Protein AF-0000000066429082 (afdb_homodimer)

Secondary structure (DSSP, 8-state):
------GGG-HHHHTS-HHHHHHHHHHHHSPPPHHHHHHTEEE-HHHHHHH-TT--S-EEEEEEEEEEE-SSSEEEEEEEEEESSS--EEEEEEEEEEGGG-S-HHHHHHHHHHHIIIIIGGG-TTEEEEEEEE-SSHHHHHHHHHHHHSTT-GGGTSEEEE-HHHHHHHTTT-HHHHHHHHHHHHS-EETTTHHHHHHHHHHHHHHHT-HHHHHHHHHHHHHHHHHHTT-SEE----TTHHHHHHHHHHHHHHHHT--S---HHHHHHHHHHHHHHH--/------GGG-HHHHTS-HHHHHHHHHHHHSPPPHHHHHHTEEE-HHHHHHH-TT--S-EEEEEEEEEEE-SSSEEEEEEEEEESSS--EEEEEEEEEEGGG-S-HHHHHHHHHHHIIIIIGGG-TTEEEEEEEE-SSHHHHHHHHHHHHSTT-GGGTSEEEE-HHHHHHHTTT-HHHHHHHHHHHHS-EETTTHHHHHHHHHHHHHHHT-HHHHHHHHHHHHHHHHHHTT-SEE----THHHHHHHHHHHHHHHHHT--S---HHHHHHHHHHHHHHH--

Solvent-accessible surface area (backbone atoms only — not comparable to full-atom values): 31026 Å² total; per-residue (Å²): 132,84,68,64,72,59,68,81,73,36,68,39,47,66,62,43,52,72,71,53,39,52,51,41,50,55,61,64,66,49,84,70,57,67,68,34,66,74,60,31,40,49,74,30,60,67,63,55,48,64,75,47,77,81,60,80,61,71,41,51,21,32,39,35,57,48,78,44,81,77,48,100,56,32,30,34,42,38,33,35,43,27,28,67,88,45,73,45,78,43,65,44,33,41,34,41,46,49,53,86,76,46,83,53,54,43,59,53,52,43,52,52,51,50,46,37,62,71,65,48,50,68,70,42,73,45,46,41,80,63,32,34,45,30,58,78,43,72,59,51,53,49,28,52,51,55,41,57,69,38,89,86,26,62,57,79,76,32,52,79,38,69,38,61,66,52,52,40,63,76,32,57,52,29,44,63,55,48,48,50,52,50,49,60,28,49,33,80,39,30,84,86,44,43,62,62,62,51,49,60,48,51,54,54,27,64,72,68,68,36,62,69,54,43,50,51,53,50,48,52,49,53,48,48,54,63,55,43,73,82,34,74,60,46,62,61,58,61,65,48,54,52,53,56,54,47,49,51,51,40,50,50,56,54,53,68,69,49,70,91,81,81,46,70,59,33,50,38,45,48,51,53,46,49,49,52,60,57,68,106,132,83,68,64,73,59,67,80,74,36,68,39,47,66,61,45,51,72,68,53,37,52,51,41,49,54,62,63,66,48,82,70,57,68,69,35,65,72,61,33,40,49,73,31,61,67,62,55,48,65,73,47,79,80,58,81,62,71,42,52,23,31,38,33,55,50,77,44,79,76,47,98,54,32,30,35,42,38,33,34,44,27,30,66,89,43,72,43,78,40,66,42,34,42,32,40,48,49,53,86,76,46,81,54,55,44,58,54,50,43,52,51,50,51,46,37,62,70,65,48,51,68,70,41,73,46,46,40,80,63,33,36,44,31,58,78,44,72,59,51,52,48,26,52,52,56,40,57,69,38,90,88,26,64,57,78,76,32,51,78,38,69,38,60,68,53,52,41,63,78,32,56,51,29,44,64,54,49,50,50,51,49,49,59,27,50,33,80,40,29,84,86,44,42,62,62,61,51,50,60,49,50,54,55,27,63,73,67,68,36,63,69,56,43,49,50,54,51,48,51,51,53,48,48,53,64,55,45,72,82,34,76,62,45,62,61,59,60,66,48,54,52,54,57,54,47,48,50,51,39,52,51,57,53,53,68,70,50,69,92,80,82,46,70,59,33,51,38,46,47,52,52,46,49,49,53,61,57,67,106

Organism: Drosophila melanogaster (NCBI:txid7227)

Nearest PDB structures (foldseek):
  4nsp-assembly1_A  TM=5.414E-01  e=3.018E-01  Homo sapiens
  2nrx-assembly2_B  TM=3.013E-01  e=8.114E-02  Thermotoga maritima
  3hd0-assembly1_A  TM=5.100E-01  e=1.410E+00  Thermotoga maritima
  5v4x-assembly1_A  TM=2.249E-01  e=6.340E-01  Homo sapiens
  4nsp-assembly1_A  TM=5.422E-01  e=2.650E-01  Homo sapiens

Structure (mmCIF, N/CA/C/O backbone):
data_AF-0000000066429082-model_v1
#
loop_
_entity.id
_entity.type
_entity.pdbx_description
1 polymer 'Uncharacterized protein'
#
loop_
_atom_site.group_PDB
_atom_site.id
_atom_site.type_symbol
_atom_site.label_atom_id
_atom_site.label_alt_id
_atom_site.label_comp_id
_atom_site.label_asym_id
_atom_site.label_entity_id
_atom_site.label_seq_id
_atom_site.pdbx_PDB_ins_code
_atom_site.Cartn_x
_atom_site.Cartn_y
_atom_site.Cartn_z
_atom_site.occupancy
_atom_site.B_iso_or_equiv
_atom_site.auth_seq_id
_atom_site.auth_comp_id
_atom_site.auth_asym_id
_atom_site.auth_atom_id
_atom_site.pdbx_PDB_model_num
ATOM 1 N N . MET A 1 1 ? -26.922 30.375 7.641 1 41.38 1 MET A N 1
ATOM 2 C CA . MET A 1 1 ? -26.391 29.125 7.129 1 41.38 1 MET A CA 1
ATOM 3 C C . MET A 1 1 ? -25.109 28.734 7.875 1 41.38 1 MET A C 1
ATOM 5 O O . MET A 1 1 ? -24.188 29.547 8 1 41.38 1 MET A O 1
ATOM 9 N N . LYS A 1 2 ? -25 27.781 8.875 1 57.09 2 LYS A N 1
ATOM 10 C CA . LYS A 1 2 ? -24.047 27.797 9.992 1 57.09 2 LYS A CA 1
ATOM 11 C C . LYS A 1 2 ? -22.656 27.359 9.539 1 57.09 2 LYS A C 1
ATOM 13 O O . LYS A 1 2 ? -22.5 26.297 8.938 1 57.09 2 LYS A O 1
ATOM 18 N N . ASP A 1 3 ? -21.688 28.219 9.273 1 73.25 3 ASP A N 1
ATOM 19 C CA . ASP A 1 3 ? -20.281 28.203 8.883 1 73.25 3 ASP A CA 1
ATOM 20 C C . ASP A 1 3 ? -19.422 27.516 9.945 1 73.25 3 ASP A C 1
ATOM 22 O O . ASP A 1 3 ? -18.188 27.562 9.875 1 73.25 3 ASP A O 1
ATOM 26 N N . THR A 1 4 ? -20.188 26.984 10.844 1 81.12 4 THR A N 1
ATOM 27 C CA . THR A 1 4 ? -19.422 26.422 11.953 1 81.12 4 THR A CA 1
ATOM 28 C C . THR A 1 4 ? -19.562 24.906 11.992 1 81.12 4 THR A C 1
ATOM 30 O O . THR A 1 4 ? -20.672 24.375 11.836 1 81.12 4 THR A O 1
ATOM 33 N N . LEU A 1 5 ? -18.5 24.266 12.164 1 90.81 5 LEU A N 1
ATOM 34 C CA . LEU A 1 5 ? -18.516 22.812 12.297 1 90.81 5 LEU A CA 1
ATOM 35 C C . LEU A 1 5 ? -18.656 22.406 13.766 1 90.81 5 LEU A C 1
ATOM 37 O O . LEU A 1 5 ? -17.969 22.938 14.633 1 90.81 5 LEU A O 1
ATOM 41 N N . PHE A 1 6 ? -19.656 21.562 13.969 1 91.06 6 PHE A N 1
ATOM 42 C CA . PHE A 1 6 ? -19.734 20.922 15.273 1 91.06 6 PHE A CA 1
ATOM 43 C C . PHE A 1 6 ? -19.078 19.547 15.25 1 91.06 6 PHE A C 1
ATOM 45 O O . PHE A 1 6 ? -19.562 18.641 14.586 1 91.06 6 PHE A O 1
ATOM 52 N N . ILE A 1 7 ? -17.984 19.406 16.016 1 95 7 ILE A N 1
ATOM 53 C CA . ILE A 1 7 ? -17.141 18.203 15.969 1 95 7 ILE A CA 1
ATOM 54 C C . ILE A 1 7 ? -17.969 16.984 16.359 1 95 7 ILE A C 1
ATOM 56 O O . ILE A 1 7 ? -17.688 15.867 15.906 1 95 7 ILE A O 1
ATOM 60 N N . GLU A 1 8 ? -19.109 17.188 17.109 1 94.75 8 GLU A N 1
ATOM 61 C CA . GLU A 1 8 ? -19.969 16.125 17.594 1 94.75 8 GLU A CA 1
ATOM 62 C C . GLU A 1 8 ? -20.781 15.508 16.453 1 94.75 8 GLU A C 1
ATOM 64 O O . GLU A 1 8 ? -21.344 14.422 16.594 1 94.75 8 GLU A O 1
ATOM 69 N N . THR A 1 9 ? -20.828 16.203 15.406 1 92.94 9 THR A N 1
ATOM 70 C CA . THR A 1 9 ? -21.609 15.711 14.281 1 92.94 9 THR A CA 1
ATOM 71 C C . THR A 1 9 ? -20.797 14.742 13.43 1 92.94 9 THR A C 1
ATOM 73 O O . THR A 1 9 ? -21.344 14.055 12.562 1 92.94 9 THR A O 1
ATOM 76 N N . LEU A 1 10 ? -19.516 14.711 13.625 1 95.19 10 LEU A N 1
ATOM 77 C CA . LEU A 1 10 ? -18.656 13.867 12.82 1 95.19 10 LEU A CA 1
ATOM 78 C C . LEU A 1 10 ? -18.75 12.406 13.266 1 95.19 10 LEU A C 1
ATOM 80 O O . LEU A 1 10 ? -18.656 12.109 14.453 1 95.19 10 LEU A O 1
ATOM 84 N N . LYS A 1 11 ? -18.875 11.586 12.281 1 93.81 11 LYS A N 1
ATOM 85 C CA . LYS A 1 11 ? -18.969 10.148 12.547 1 93.81 11 LYS A CA 1
ATOM 86 C C . LYS A 1 11 ? -17.766 9.648 13.32 1 93.81 11 LYS A C 1
ATOM 88 O O . LYS A 1 11 ? -17.906 8.898 14.289 1 93.81 11 LYS A O 1
ATOM 93 N N . SER A 1 12 ? -16.625 10.078 12.945 1 95.19 12 SER A N 1
ATOM 94 C CA . SER A 1 12 ? -15.375 9.625 13.562 1 95.19 12 SER A CA 1
ATOM 95 C C . SER A 1 12 ? -15.305 10.039 15.023 1 95.19 12 SER A C 1
ATOM 97 O O . SER A 1 12 ? -14.758 9.312 15.859 1 95.19 12 SER A O 1
ATOM 99 N N . PHE A 1 13 ? -15.844 11.188 15.312 1 95.62 13 PHE A N 1
ATOM 100 C CA . PHE A 1 13 ? -15.867 11.664 16.688 1 95.62 13 PHE A CA 1
ATOM 101 C C . PHE A 1 13 ? -16.719 10.758 17.562 1 95.62 13 PHE A C 1
ATOM 103 O O . PHE A 1 13 ? -16.359 10.445 18.703 1 95.62 13 PHE A O 1
ATOM 110 N N . ASN A 1 14 ? -17.719 10.336 17.031 1 93.69 14 ASN A N 1
ATOM 111 C CA . ASN A 1 14 ? -18.688 9.531 17.781 1 93.69 14 ASN A CA 1
ATOM 112 C C . ASN A 1 14 ? -18.172 8.109 18 1 93.69 14 ASN A C 1
ATOM 114 O O . ASN A 1 14 ? -18.703 7.383 18.844 1 93.69 14 ASN A O 1
ATOM 118 N N . GLU A 1 15 ? -17.141 7.754 17.297 1 90.5 15 GLU A N 1
ATOM 119 C CA . GLU A 1 15 ? -16.516 6.445 17.484 1 90.5 15 GLU A CA 1
ATOM 120 C C . GLU A 1 15 ? -15.562 6.457 18.672 1 90.5 15 GLU A C 1
ATOM 122 O O . GLU A 1 15 ? -15.156 5.402 19.172 1 90.5 15 GLU A O 1
ATOM 127 N N . LEU A 1 16 ? -15.211 7.617 19.188 1 91.31 16 LEU A N 1
ATOM 128 C CA . LEU A 1 16 ? -14.227 7.754 20.25 1 91.31 16 LEU A CA 1
ATOM 129 C C . LEU A 1 16 ? -14.828 7.418 21.609 1 91.31 16 LEU A C 1
ATOM 131 O O . LEU A 1 16 ? -16.047 7.492 21.781 1 91.31 16 LEU A O 1
ATOM 135 N N . THR A 1 17 ? -14.023 7.027 22.5 1 88.31 17 THR A N 1
ATOM 136 C CA . THR A 1 17 ? -14.445 6.902 23.891 1 88.31 17 THR A CA 1
ATOM 137 C C . THR A 1 17 ? -14.82 8.266 24.469 1 88.31 17 THR A C 1
ATOM 139 O O . THR A 1 17 ? -14.445 9.305 23.922 1 88.31 17 THR A O 1
ATOM 142 N N . GLU A 1 18 ? -15.477 8.227 25.594 1 91 18 GLU A N 1
ATOM 143 C CA . GLU A 1 18 ? -15.898 9.469 26.219 1 91 18 GLU A CA 1
ATOM 144 C C . GLU A 1 18 ? -14.703 10.336 26.594 1 91 18 GLU A C 1
ATOM 146 O O . GLU A 1 18 ? -14.719 11.547 26.391 1 91 18 GLU A O 1
ATOM 151 N N . ASP A 1 19 ? -13.703 9.695 27.094 1 90.62 19 ASP A N 1
ATOM 152 C CA . ASP A 1 19 ? -12.5 10.43 27.5 1 90.62 19 ASP A CA 1
ATOM 153 C C . ASP A 1 19 ? -11.828 11.062 26.281 1 90.62 19 ASP A C 1
ATOM 155 O O . ASP A 1 19 ? -11.391 12.219 26.344 1 90.62 19 ASP A O 1
ATOM 159 N N . ASP A 1 20 ? -11.812 10.359 25.266 1 91.69 20 ASP A N 1
ATOM 160 C CA . ASP A 1 20 ? -11.172 10.875 24.062 1 91.69 20 ASP A CA 1
ATOM 161 C C . ASP A 1 20 ? -12.023 11.953 23.406 1 91.69 20 ASP A C 1
ATOM 163 O O . ASP A 1 20 ? -11.5 12.898 22.828 1 91.69 20 ASP A O 1
ATOM 167 N N . GLN A 1 21 ? -13.273 11.781 23.5 1 95.25 21 GLN A N 1
ATOM 168 C CA . GLN A 1 21 ? -14.164 12.836 23.031 1 95.25 21 GLN A CA 1
ATOM 169 C C . GLN A 1 21 ? -13.914 14.148 23.766 1 95.25 21 GLN A C 1
ATOM 171 O O . GLN A 1 21 ? -13.805 15.203 23.141 1 95.25 21 GLN A O 1
ATOM 176 N N . LYS A 1 22 ? -13.828 14 25 1 96.25 22 LYS A N 1
ATOM 177 C CA . LYS A 1 22 ? -13.602 15.188 25.828 1 96.25 22 LYS A CA 1
ATOM 178 C C . LYS A 1 22 ? -12.281 15.867 25.453 1 96.25 22 LYS A C 1
ATOM 180 O O . LYS A 1 22 ? -12.234 17.078 25.266 1 96.25 22 LYS A O 1
ATOM 185 N N . LYS A 1 23 ? -11.289 15.102 25.25 1 94.69 23 LYS A N 1
ATOM 186 C CA . LYS A 1 23 ? -9.984 15.633 24.906 1 94.69 23 LYS A CA 1
ATOM 187 C C . LYS A 1 23 ? -10.016 16.297 23.531 1 94.69 23 LYS A C 1
ATOM 189 O O . LYS A 1 23 ? -9.484 17.406 23.344 1 94.69 23 LYS A O 1
ATOM 194 N N . CYS A 1 24 ? -10.586 15.641 22.609 1 96.19 24 CYS A N 1
ATOM 195 C CA . CYS A 1 24 ? -10.664 16.172 21.25 1 96.19 24 CYS A CA 1
ATOM 196 C C . CYS A 1 24 ? -11.477 17.453 21.219 1 96.19 24 CYS A C 1
ATOM 198 O O . CYS A 1 24 ? -11.102 18.422 20.531 1 96.19 24 CYS A O 1
ATOM 200 N N . LYS A 1 25 ? -12.531 17.422 21.953 1 96.44 25 LYS A N 1
ATOM 201 C CA . LYS A 1 25 ? -13.383 18.609 22.016 1 96.44 25 LYS A CA 1
ATOM 202 C C . LYS A 1 25 ? -12.641 19.797 22.609 1 96.44 25 LYS A C 1
ATOM 204 O O . LYS A 1 25 ? -12.719 20.906 22.094 1 96.44 25 LYS A O 1
ATOM 209 N N . GLU A 1 26 ? -11.891 19.547 23.625 1 95.56 26 GLU A N 1
ATOM 210 C CA . GLU A 1 26 ? -11.109 20.594 24.281 1 95.56 26 GLU A CA 1
ATOM 211 C C . GLU A 1 26 ? -10.078 21.188 23.328 1 95.56 26 GLU A C 1
ATOM 213 O O . GLU A 1 26 ? -9.922 22.406 23.25 1 95.56 26 GLU A O 1
ATOM 218 N N . LEU A 1 27 ? -9.438 20.359 22.641 1 93.75 27 LEU A N 1
ATOM 219 C CA . LEU A 1 27 ? -8.422 20.812 21.688 1 93.75 27 LEU A CA 1
ATOM 220 C C . LEU A 1 27 ? -9.062 21.578 20.531 1 93.75 27 LEU A C 1
ATOM 222 O O . LEU A 1 27 ? -8.531 22.609 20.094 1 93.75 27 LEU A O 1
ATOM 226 N N . PHE A 1 28 ? -10.164 21.125 20.109 1 95.31 28 PHE A N 1
ATOM 227 C CA . PHE A 1 28 ? -10.836 21.719 18.953 1 95.31 28 PHE A CA 1
ATOM 228 C C . PHE A 1 28 ? -11.398 23.094 19.281 1 95.31 28 PHE A C 1
ATOM 230 O O . PHE A 1 28 ? -11.438 23.984 18.438 1 95.31 28 PHE A O 1
ATOM 237 N N . GLU A 1 29 ? -11.805 23.219 20.5 1 94.19 29 GLU A N 1
ATOM 238 C CA . GLU A 1 29 ? -12.461 24.453 20.906 1 94.19 29 GLU A CA 1
ATOM 239 C C . GLU A 1 29 ? -11.445 25.5 21.344 1 94.19 29 GLU A C 1
ATOM 241 O O . GLU A 1 29 ? -11.805 26.656 21.578 1 94.19 29 GLU A O 1
ATOM 246 N N . ARG A 1 30 ? -10.211 25.109 21.328 1 91.62 30 ARG A N 1
ATOM 247 C CA . ARG A 1 30 ? -9.188 26.109 21.609 1 91.62 30 ARG A CA 1
ATOM 248 C C . ARG A 1 30 ? -9.227 27.234 20.578 1 91.62 30 ARG A C 1
ATOM 250 O O . ARG A 1 30 ? -9.336 26.984 19.375 1 91.62 30 ARG A O 1
ATOM 257 N N . PRO A 1 31 ? -9.078 28.406 21.078 1 90.25 31 PRO A N 1
ATOM 258 C CA . PRO A 1 31 ? -9.117 29.531 20.141 1 90.25 31 PRO A CA 1
ATOM 259 C C . PRO A 1 31 ? -7.918 29.547 19.203 1 90.25 31 PRO A C 1
ATOM 261 O O . PRO A 1 31 ? -6.793 29.25 19.625 1 90.25 31 PRO A O 1
ATOM 264 N N . LEU A 1 32 ? -8.203 29.859 18.016 1 90.69 32 LEU A N 1
ATOM 265 C CA . LEU A 1 32 ? -7.152 29.984 17.016 1 90.69 32 LEU A CA 1
ATOM 266 C C . LEU A 1 32 ? -6.688 31.422 16.875 1 90.69 32 LEU A C 1
ATOM 268 O O . LEU A 1 32 ? -7.477 32.344 17.047 1 90.69 32 LEU A O 1
ATOM 272 N N . HIS A 1 33 ? -5.457 31.562 16.547 1 89.94 33 HIS A N 1
ATOM 273 C CA . HIS A 1 33 ? -4.965 32.906 16.234 1 89.94 33 HIS A CA 1
ATOM 274 C C . HIS A 1 33 ? -5.727 33.5 15.047 1 89.94 33 HIS A C 1
ATOM 276 O O . HIS A 1 33 ? -6.078 32.781 14.109 1 89.94 33 HIS A O 1
ATOM 282 N N . ARG A 1 34 ? -5.891 34.781 15.07 1 88.81 34 ARG A N 1
ATOM 283 C CA . ARG A 1 34 ? -6.688 35.5 14.078 1 88.81 34 ARG A CA 1
ATOM 284 C C . ARG A 1 34 ? -6.164 35.25 12.672 1 88.81 34 ARG A C 1
ATOM 286 O O . ARG A 1 34 ? -6.945 35.062 11.734 1 88.81 34 ARG A O 1
ATOM 293 N N . LYS A 1 35 ? -4.863 35.25 12.578 1 88.12 35 LYS A N 1
ATOM 294 C CA . LYS A 1 35 ? -4.246 35.062 11.266 1 88.12 35 LYS A CA 1
ATOM 295 C C . LYS A 1 35 ? -4.586 33.688 10.695 1 88.12 35 LYS A C 1
ATOM 297 O O . LYS A 1 35 ? -4.836 33.531 9.5 1 88.12 35 LYS A O 1
ATOM 302 N N . ILE A 1 36 ? -4.629 32.719 11.523 1 88.56 36 ILE A N 1
ATOM 303 C CA . ILE A 1 36 ? -4.949 31.359 11.125 1 88.56 36 ILE A CA 1
ATOM 304 C C . ILE A 1 36 ? -6.402 31.297 10.656 1 88.56 36 ILE A C 1
ATOM 306 O O . ILE A 1 36 ? -6.691 30.703 9.609 1 88.56 36 ILE A O 1
ATOM 310 N N . LYS A 1 37 ? -7.242 31.906 11.352 1 88.5 37 LYS A N 1
ATOM 311 C CA . LYS A 1 37 ? -8.664 31.906 11.023 1 88.5 37 LYS A CA 1
ATOM 312 C C . LYS A 1 37 ? -8.93 32.625 9.711 1 88.5 37 LYS A C 1
ATOM 314 O O . LYS A 1 37 ? -9.734 32.156 8.898 1 88.5 37 LYS A O 1
ATOM 319 N N . LYS A 1 38 ? -8.273 33.688 9.57 1 89.31 38 LYS A N 1
ATOM 320 C CA . LYS A 1 38 ? -8.484 34.531 8.391 1 89.31 38 LYS A CA 1
ATOM 321 C C . LYS A 1 38 ? -7.965 33.844 7.133 1 89.31 38 LYS A C 1
ATOM 323 O O . LYS A 1 38 ? -8.641 33.812 6.102 1 89.31 38 LYS A O 1
ATOM 328 N N . ASN A 1 39 ? -6.824 33.25 7.266 1 91.44 39 ASN A N 1
ATOM 329 C CA . ASN A 1 39 ? -6.16 32.719 6.082 1 91.44 39 ASN A CA 1
ATOM 330 C C . ASN A 1 39 ? -6.422 31.234 5.918 1 91.44 39 ASN A C 1
ATOM 332 O O . ASN A 1 39 ? -6.066 30.641 4.895 1 91.44 39 ASN A O 1
ATOM 336 N N . LYS A 1 40 ? -7.016 30.609 6.871 1 94.31 40 LYS A N 1
ATOM 337 C CA . LYS A 1 40 ? -7.461 29.219 6.859 1 94.31 40 LYS A CA 1
ATOM 338 C C . LYS A 1 40 ? -6.289 28.266 6.629 1 94.31 40 LYS A C 1
ATOM 340 O O . LYS A 1 40 ? -6.344 27.422 5.742 1 94.31 40 LYS A O 1
ATOM 345 N N . TYR A 1 41 ? -5.25 28.438 7.375 1 95.62 41 TYR A N 1
ATOM 346 C CA . TYR A 1 41 ? -4.141 27.5 7.395 1 95.62 41 TYR A CA 1
ATOM 347 C C . TYR A 1 41 ? -3.604 27.328 8.812 1 95.62 41 TYR A C 1
ATOM 349 O O . TYR A 1 41 ? -3.861 28.141 9.688 1 95.62 41 TYR A O 1
ATOM 357 N N . MET A 1 42 ? -2.949 26.234 9.055 1 94.81 42 MET A N 1
ATOM 358 C CA . MET A 1 42 ? -2.348 25.953 10.352 1 94.81 42 MET A CA 1
ATOM 359 C C . MET A 1 42 ? -1.023 25.219 10.188 1 94.81 42 MET A C 1
ATOM 361 O O . MET A 1 42 ? -0.882 24.375 9.289 1 94.81 42 MET A O 1
ATOM 365 N N . LYS A 1 43 ? -0.126 25.625 11 1 94.25 43 LYS A N 1
ATOM 366 C CA . LYS A 1 43 ? 1.131 24.906 11.195 1 94.25 43 LYS A CA 1
ATOM 367 C C . LYS A 1 43 ? 1.13 24.141 12.508 1 94.25 43 LYS A C 1
ATOM 369 O O . LYS A 1 43 ? 0.648 24.641 13.531 1 94.25 43 LYS A O 1
ATOM 374 N N . LEU A 1 44 ? 1.67 22.984 12.477 1 94.38 44 LEU A N 1
ATOM 375 C CA . LEU A 1 44 ? 1.5 22.109 13.633 1 94.38 44 LEU A CA 1
ATOM 376 C C . LEU A 1 44 ? 2.85 21.75 14.242 1 94.38 44 LEU A C 1
ATOM 378 O O . LEU A 1 44 ? 2.996 20.688 14.852 1 94.38 44 LEU A O 1
ATOM 382 N N . THR A 1 45 ? 3.811 22.594 14.117 1 94 45 THR A N 1
ATOM 383 C CA . THR A 1 45 ? 5.156 22.375 14.625 1 94 45 THR A CA 1
ATOM 384 C C . THR A 1 45 ? 5.137 22.172 16.141 1 94 45 THR A C 1
ATOM 386 O O . THR A 1 45 ? 5.734 21.219 16.656 1 94 45 THR A O 1
ATOM 389 N N . GLN A 1 46 ? 4.402 23.031 16.781 1 89.94 46 GLN A N 1
ATOM 390 C CA . GLN A 1 46 ? 4.355 22.984 18.234 1 89.94 46 GLN A CA 1
ATOM 391 C C . GLN A 1 46 ? 3.654 21.703 18.719 1 89.94 46 GLN A C 1
ATOM 393 O O . GLN A 1 46 ? 4.082 21.078 19.688 1 89.94 46 GLN A O 1
ATOM 398 N N . GLU A 1 47 ? 2.621 21.375 18.062 1 89 47 GLU A N 1
ATOM 399 C CA . GLU A 1 47 ? 1.896 20.156 18.406 1 89 47 GLU A CA 1
ATOM 400 C C . GLU A 1 47 ? 2.783 18.922 18.266 1 89 47 GLU A C 1
ATOM 402 O O . GLU A 1 47 ? 2.719 18 19.078 1 89 47 GLU A O 1
ATOM 407 N N . ILE A 1 48 ? 3.572 18.844 17.234 1 92.19 48 ILE A N 1
ATOM 408 C CA . ILE A 1 48 ? 4.473 17.719 17 1 92.19 48 ILE A CA 1
ATOM 409 C C . ILE A 1 48 ? 5.543 17.672 18.078 1 92.19 48 ILE A C 1
ATOM 411 O O . ILE A 1 48 ? 5.832 16.594 18.625 1 92.19 48 ILE A O 1
ATOM 415 N N . LEU A 1 49 ? 6.055 18.812 18.438 1 90 49 LEU A N 1
ATOM 416 C CA . LEU A 1 49 ? 7.09 18.891 19.469 1 90 49 LEU A CA 1
ATOM 417 C C . LEU A 1 49 ? 6.562 18.391 20.797 1 90 49 LEU A C 1
ATOM 419 O O . LEU A 1 49 ? 7.281 17.719 21.547 1 90 49 LEU A O 1
ATOM 423 N N . GLN A 1 50 ? 5.359 18.688 21.031 1 87.38 50 GLN A N 1
ATOM 424 C CA . GLN A 1 50 ? 4.746 18.312 22.297 1 87.38 50 GLN A CA 1
ATOM 425 C C . GLN A 1 50 ? 4.555 16.797 22.391 1 87.38 50 GLN A C 1
ATOM 427 O O . GLN A 1 50 ? 4.48 16.25 23.484 1 87.38 50 GLN A O 1
ATOM 432 N N . LYS A 1 51 ? 4.48 16.141 21.328 1 85.12 51 LYS A N 1
ATOM 433 C CA . LYS A 1 51 ? 4.301 14.695 21.312 1 85.12 51 LYS A CA 1
ATOM 434 C C . LYS A 1 51 ? 5.602 13.977 21.656 1 85.12 51 LYS A C 1
ATOM 436 O O . LYS A 1 51 ? 5.586 12.797 22.031 1 85.12 51 LYS A O 1
ATOM 441 N N . PHE A 1 52 ? 6.668 14.664 21.484 1 83.06 52 PHE A N 1
ATOM 442 C CA . PHE A 1 52 ? 7.961 14.031 21.703 1 83.06 52 PHE A CA 1
ATOM 443 C C . PHE A 1 52 ? 8.828 14.875 22.641 1 83.06 52 PHE A C 1
ATOM 445 O O . PHE A 1 52 ? 9.938 15.258 22.266 1 83.06 52 PHE A O 1
ATOM 452 N N . PRO A 1 53 ? 8.477 15.047 23.828 1 76.25 53 PRO A N 1
ATOM 453 C CA . PRO A 1 53 ? 9.203 15.969 24.703 1 76.25 53 PRO A CA 1
ATOM 454 C C . PRO A 1 53 ? 10.586 15.461 25.078 1 76.25 53 PRO A C 1
ATOM 456 O O . PRO A 1 53 ? 11.508 16.25 25.266 1 76.25 53 PRO A O 1
ATOM 459 N N . ASN A 1 54 ? 10.75 14.141 25.109 1 75.75 54 ASN A N 1
ATOM 460 C CA . ASN A 1 54 ? 12.016 13.609 25.609 1 75.75 54 ASN A CA 1
ATOM 461 C C . ASN A 1 54 ? 12.742 12.805 24.531 1 75.75 54 ASN A C 1
ATOM 463 O O . ASN A 1 54 ? 13.523 11.906 24.859 1 75.75 54 ASN A O 1
ATOM 467 N N . GLU A 1 55 ? 12.477 13.203 23.453 1 74.81 55 GLU A N 1
ATOM 468 C CA . GLU A 1 55 ? 13.102 12.422 22.391 1 74.81 55 GLU A CA 1
ATOM 469 C C . GLU A 1 55 ? 14.547 12.852 22.172 1 74.81 55 GLU A C 1
ATOM 471 O O . GLU A 1 55 ? 14.828 14.047 22 1 74.81 55 GLU A O 1
ATOM 476 N N . SER A 1 56 ? 15.414 11.945 22.297 1 75.5 56 SER A N 1
ATOM 477 C CA . SER A 1 56 ? 16.828 12.258 22.141 1 75.5 56 SER A CA 1
ATOM 478 C C . SER A 1 56 ? 17.359 11.742 20.812 1 75.5 56 SER A C 1
ATOM 480 O O . SER A 1 56 ? 18.391 12.211 20.328 1 75.5 56 SER A O 1
ATOM 482 N N . GLN A 1 57 ? 16.719 10.867 20.25 1 81.94 57 GLN A N 1
ATOM 483 C CA . GLN A 1 57 ? 17.219 10.273 19.016 1 81.94 57 GLN A CA 1
ATOM 484 C C . GLN A 1 57 ? 16.625 10.953 17.797 1 81.94 57 GLN A C 1
ATOM 486 O O . GLN A 1 57 ? 15.43 11.273 17.781 1 81.94 57 GLN A O 1
ATOM 491 N N . LYS A 1 58 ? 17.453 11.18 16.875 1 87.38 58 LYS A N 1
ATOM 492 C CA . LYS A 1 58 ? 16.984 11.789 15.641 1 87.38 58 LYS A CA 1
ATOM 493 C C . LYS A 1 58 ? 16.125 10.82 14.836 1 87.38 58 LYS A C 1
ATOM 495 O O . LYS A 1 58 ? 16.469 9.641 14.703 1 87.38 58 LYS A O 1
ATOM 500 N N . LYS A 1 59 ? 15.055 11.328 14.336 1 89.94 59 LYS A N 1
ATOM 501 C CA . LYS A 1 59 ? 14.102 10.523 13.57 1 89.94 59 LYS A CA 1
ATOM 502 C C . LYS A 1 59 ? 14.086 10.938 12.102 1 89.94 59 LYS A C 1
ATOM 504 O O . LYS A 1 59 ? 13.539 11.984 11.75 1 89.94 59 LYS A O 1
ATOM 509 N N . PRO A 1 60 ? 14.719 10.102 11.328 1 92.75 60 PRO A N 1
ATOM 510 C CA . PRO A 1 60 ? 14.703 10.438 9.906 1 92.75 60 PRO A CA 1
ATOM 511 C C . PRO A 1 60 ? 13.297 10.391 9.305 1 92.75 60 PRO A C 1
ATOM 513 O O . PRO A 1 60 ? 12.508 9.5 9.641 1 92.75 60 PRO A O 1
ATOM 516 N N . TYR A 1 61 ? 13.039 11.359 8.461 1 94.12 61 TYR A N 1
ATOM 517 C CA . TYR A 1 61 ? 11.719 11.406 7.832 1 94.12 61 TYR A CA 1
ATOM 518 C C . TYR A 1 61 ? 11.812 11.938 6.406 1 94.12 61 TYR A C 1
ATOM 520 O O . TYR A 1 61 ? 12.852 12.453 5.996 1 94.12 61 TYR A O 1
ATOM 528 N N . PHE A 1 62 ? 10.789 11.68 5.676 1 95.19 62 PHE A N 1
ATOM 529 C CA . PHE A 1 62 ? 10.617 12.383 4.41 1 95.19 62 PHE A CA 1
ATOM 530 C C . PHE A 1 62 ? 9.406 13.312 4.473 1 95.19 62 PHE A C 1
ATOM 532 O O . PHE A 1 62 ? 8.469 13.07 5.23 1 95.19 62 PHE A O 1
ATOM 539 N N . LEU A 1 63 ? 9.531 14.391 3.711 1 96.25 63 LEU A N 1
ATOM 540 C CA . LEU A 1 63 ? 8.438 15.344 3.557 1 96.25 63 LEU A CA 1
ATOM 541 C C . LEU A 1 63 ? 7.609 15.031 2.316 1 96.25 63 LEU A C 1
ATOM 543 O O . LEU A 1 63 ? 8.156 14.648 1.279 1 96.25 63 LEU A O 1
ATOM 547 N N . THR A 1 64 ? 6.32 15.133 2.447 1 95.06 64 THR A N 1
ATOM 548 C CA . THR A 1 64 ? 5.438 15 1.294 1 95.06 64 THR A CA 1
ATOM 549 C C . THR A 1 64 ? 4.281 15.992 1.381 1 95.06 64 THR A C 1
ATOM 551 O O . THR A 1 64 ? 4.047 16.578 2.436 1 95.06 64 THR A O 1
ATOM 554 N N . PHE A 1 65 ? 3.715 16.266 0.258 1 94.44 65 PHE A N 1
ATOM 555 C CA . PHE A 1 65 ? 2.564 17.156 0.268 1 94.44 65 PHE A CA 1
ATOM 556 C C . PHE A 1 65 ? 1.581 16.781 -0.836 1 94.44 65 PHE A C 1
ATOM 558 O O . PHE A 1 65 ? 1.956 16.141 -1.818 1 94.44 65 PHE A O 1
ATOM 565 N N . GLN A 1 66 ? 0.357 17.125 -0.581 1 92.5 66 GLN A N 1
ATOM 566 C CA . GLN A 1 66 ? -0.698 16.859 -1.554 1 92.5 66 GLN A CA 1
ATOM 567 C C . GLN A 1 66 ? -1.701 18.016 -1.6 1 92.5 66 GLN A C 1
ATOM 569 O O . GLN A 1 66 ? -1.976 18.641 -0.577 1 92.5 66 GLN A O 1
ATOM 574 N N . THR A 1 67 ? -2.113 18.25 -2.795 1 94.06 67 THR A N 1
ATOM 575 C CA . THR A 1 67 ? -3.281 19.094 -3.002 1 94.06 67 THR A CA 1
ATOM 576 C C . THR A 1 67 ? -4.523 18.25 -3.258 1 94.06 67 THR A C 1
ATOM 578 O O . THR A 1 67 ? -4.543 17.422 -4.172 1 94.06 67 THR A O 1
ATOM 581 N N . ILE A 1 68 ? -5.469 18.453 -2.43 1 94.56 68 ILE A N 1
ATOM 582 C CA . ILE A 1 68 ? -6.703 17.672 -2.537 1 94.56 68 ILE A CA 1
ATOM 583 C C . ILE A 1 68 ? -7.852 18.609 -2.93 1 94.56 68 ILE A C 1
ATOM 585 O O . ILE A 1 68 ? -8.172 19.547 -2.205 1 94.56 68 ILE A O 1
ATOM 589 N N . THR A 1 69 ? -8.469 18.297 -4.062 1 94.69 69 THR A N 1
ATOM 590 C CA . THR A 1 69 ? -9.672 19.031 -4.426 1 94.69 69 THR A CA 1
ATOM 591 C C . THR A 1 69 ? -10.875 18.547 -3.621 1 94.69 69 THR A C 1
ATOM 593 O O . THR A 1 69 ? -11.328 17.406 -3.799 1 94.69 69 THR A O 1
ATOM 596 N N . LEU A 1 70 ? -11.398 19.406 -2.783 1 95.5 70 LEU A N 1
ATOM 597 C CA . LEU A 1 70 ? -12.438 18.984 -1.853 1 95.5 70 LEU A CA 1
ATOM 598 C C . LEU A 1 70 ? -13.797 19.547 -2.256 1 95.5 70 LEU A C 1
ATOM 600 O O . LEU A 1 70 ? -14.836 19.078 -1.788 1 95.5 70 LEU A O 1
ATOM 604 N N . HIS A 1 71 ? -13.789 20.516 -3.059 1 93.44 71 HIS A N 1
ATOM 605 C CA . HIS A 1 71 ? -14.969 21.219 -3.562 1 93.44 71 HIS A CA 1
ATOM 606 C C . HIS A 1 71 ? -14.68 21.875 -4.906 1 93.44 71 HIS A C 1
ATOM 608 O O . HIS A 1 71 ? -13.516 22 -5.305 1 93.44 71 HIS A O 1
ATOM 614 N N . VAL A 1 72 ? -15.703 22.266 -5.586 1 93.06 72 VAL A N 1
ATOM 615 C CA . VAL A 1 72 ? -15.547 22.891 -6.895 1 93.06 72 VAL A CA 1
ATOM 616 C C . VAL A 1 72 ? -14.734 24.188 -6.762 1 93.06 72 VAL A C 1
ATOM 618 O O . VAL A 1 72 ? -13.992 24.562 -7.676 1 93.06 72 VAL A O 1
ATOM 621 N N . LYS A 1 73 ? -14.82 24.719 -5.602 1 94.94 73 LYS A N 1
ATOM 622 C CA . LYS A 1 73 ? -14.203 26.031 -5.441 1 94.94 73 LYS A CA 1
ATOM 623 C C . LYS A 1 73 ? -12.953 25.953 -4.562 1 94.94 73 LYS A C 1
ATOM 625 O O . LYS A 1 73 ? -12.148 26.875 -4.523 1 94.94 73 LYS A O 1
ATOM 630 N N . TYR A 1 74 ? -12.859 24.859 -3.807 1 95.75 74 TYR A N 1
ATOM 631 C CA . TYR A 1 74 ? -11.859 24.875 -2.75 1 95.75 74 TYR A CA 1
ATOM 632 C C . TYR A 1 74 ? -10.984 23.641 -2.797 1 95.75 74 TYR A C 1
ATOM 634 O O . TYR A 1 74 ? -11.469 22.531 -3.059 1 95.75 74 TYR A O 1
ATOM 642 N N . SER A 1 75 ? -9.703 23.812 -2.473 1 96.62 75 SER A N 1
ATOM 643 C CA . SER A 1 75 ? -8.734 22.734 -2.326 1 96.62 75 SER A CA 1
ATOM 644 C C . SER A 1 75 ? -7.965 22.859 -1.014 1 96.62 75 SER A C 1
ATOM 646 O O . SER A 1 75 ? -7.906 23.938 -0.421 1 96.62 75 SER A O 1
ATOM 648 N N . ALA A 1 76 ? -7.551 21.766 -0.588 1 97.62 76 ALA A N 1
ATOM 649 C CA . ALA A 1 76 ? -6.691 21.719 0.593 1 97.62 76 ALA A CA 1
ATOM 650 C C . ALA A 1 76 ? -5.254 21.391 0.215 1 97.62 76 ALA A C 1
ATOM 652 O O . ALA A 1 76 ? -5.012 20.594 -0.695 1 97.62 76 ALA A O 1
ATOM 653 N N . LEU A 1 77 ? -4.348 22.047 0.849 1 97.19 77 LEU A N 1
ATOM 654 C CA . LEU A 1 77 ? -2.93 21.719 0.773 1 97.19 77 LEU A CA 1
ATOM 655 C C . LEU A 1 77 ? -2.428 21.172 2.104 1 97.19 77 LEU A C 1
ATOM 657 O O . LEU A 1 77 ? -2.588 21.797 3.146 1 97.19 77 LEU A O 1
ATOM 661 N N . ILE A 1 78 ? -1.844 19.969 2.055 1 97.12 78 ILE A N 1
ATOM 662 C CA . ILE A 1 78 ? -1.402 19.297 3.277 1 97.12 78 ILE A CA 1
ATOM 663 C C . ILE A 1 78 ? 0.053 18.859 3.131 1 97.12 78 ILE A C 1
ATOM 665 O O . ILE A 1 78 ? 0.412 18.203 2.154 1 97.12 78 ILE A O 1
ATOM 669 N N . PHE A 1 79 ? 0.887 19.312 4.051 1 97.31 79 PHE A N 1
ATOM 670 C CA . PHE A 1 79 ? 2.256 18.828 4.172 1 97.31 79 PHE A CA 1
ATOM 671 C C . PHE A 1 79 ? 2.385 17.859 5.344 1 97.31 79 PHE A C 1
ATOM 673 O O . PHE A 1 79 ? 1.873 18.125 6.434 1 97.31 79 PHE A O 1
ATOM 680 N N . SER A 1 80 ? 3.07 16.781 5.109 1 96.12 80 SER A N 1
ATOM 681 C CA . SER A 1 80 ? 3.197 15.75 6.133 1 96.12 80 SER A CA 1
ATOM 682 C C . SER A 1 80 ? 4.648 15.305 6.289 1 96.12 80 SER A C 1
ATOM 684 O O . SER A 1 80 ? 5.402 15.273 5.316 1 96.12 80 SER A O 1
ATOM 686 N N . LEU A 1 81 ? 5.02 15.023 7.531 1 95.5 81 LEU A N 1
ATOM 687 C CA . LEU A 1 81 ? 6.25 14.32 7.871 1 95.5 81 LEU A CA 1
ATOM 688 C C . LEU A 1 81 ? 5.988 12.828 8.055 1 95.5 81 LEU A C 1
ATOM 690 O O . LEU A 1 81 ? 5.18 12.438 8.898 1 95.5 81 LEU A O 1
ATOM 694 N N . CYS A 1 82 ? 6.688 12.047 7.281 1 93.56 82 CYS A N 1
ATOM 695 C CA . CYS A 1 82 ? 6.516 10.602 7.375 1 93.56 82 CYS A CA 1
ATOM 696 C C . CYS A 1 82 ? 7.82 9.93 7.777 1 93.56 82 CYS A C 1
ATOM 698 O O . CYS A 1 82 ? 8.875 10.219 7.211 1 93.56 82 CYS A O 1
ATOM 700 N N . GLY A 1 83 ? 7.688 9.078 8.695 1 90.75 83 GLY A N 1
ATOM 701 C CA . GLY A 1 83 ? 8.867 8.352 9.133 1 90.75 83 GLY A CA 1
ATOM 702 C C . GLY A 1 83 ? 9.391 7.383 8.094 1 90.75 83 GLY A C 1
ATOM 703 O O . GLY A 1 83 ? 8.609 6.754 7.371 1 90.75 83 GLY A O 1
ATOM 704 N N . ILE A 1 84 ? 10.695 7.258 8.109 1 88.44 84 ILE A N 1
ATOM 705 C CA . ILE A 1 84 ? 11.32 6.348 7.156 1 88.44 84 ILE A CA 1
ATOM 706 C C . ILE A 1 84 ? 11.523 4.98 7.809 1 88.44 84 ILE A C 1
ATOM 708 O O . ILE A 1 84 ? 11.18 3.953 7.219 1 88.44 84 ILE A O 1
ATOM 712 N N . PHE A 1 85 ? 12.07 4.992 9.016 1 81.94 85 PHE A N 1
ATOM 713 C CA . PHE A 1 85 ? 12.375 3.742 9.703 1 81.94 85 PHE A CA 1
ATOM 714 C C . PHE A 1 85 ? 11.43 3.531 10.883 1 81.94 85 PHE A C 1
ATOM 716 O O . PHE A 1 85 ? 11.445 2.475 11.516 1 81.94 85 PHE A O 1
ATOM 723 N N . GLU A 1 86 ? 10.695 4.598 11.211 1 81.19 86 GLU A N 1
ATOM 724 C CA . GLU A 1 86 ? 9.648 4.551 12.227 1 81.19 86 GLU A CA 1
ATOM 725 C C . GLU A 1 86 ? 8.297 4.945 11.641 1 81.19 86 GLU A C 1
ATOM 727 O O . GLU A 1 86 ? 8.227 5.711 10.672 1 81.19 86 GLU A O 1
ATOM 732 N N . SER A 1 87 ? 7.41 4.367 12.32 1 79.75 87 SER A N 1
ATOM 733 C CA . SER A 1 87 ? 6.082 4.609 11.766 1 79.75 87 SER A CA 1
ATOM 734 C C . SER A 1 87 ? 5.445 5.848 12.383 1 79.75 87 SER A C 1
ATOM 736 O O . SER A 1 87 ? 4.922 5.793 13.492 1 79.75 87 SER A O 1
ATOM 738 N N . PHE A 1 88 ? 5.508 6.887 11.773 1 86.44 88 PHE A N 1
ATOM 739 C CA . PHE A 1 88 ? 4.738 8.062 12.18 1 86.44 88 PHE A CA 1
ATOM 740 C C . PHE A 1 88 ? 4.301 8.867 10.961 1 86.44 88 PHE A C 1
ATOM 742 O O . PHE A 1 88 ? 4.934 8.805 9.906 1 86.44 88 PHE A O 1
ATOM 749 N N . HIS A 1 89 ? 3.309 9.43 11.039 1 90.75 89 HIS A N 1
ATOM 750 C CA . HIS A 1 89 ? 2.717 10.359 10.078 1 90.75 89 HIS A CA 1
ATOM 751 C C . HIS A 1 89 ? 2.203 11.617 10.773 1 90.75 89 HIS A C 1
ATOM 753 O O . HIS A 1 89 ? 1.203 11.562 11.492 1 90.75 89 HIS A O 1
ATOM 759 N N . PHE A 1 90 ? 2.844 12.719 10.555 1 94 90 PHE A N 1
ATOM 760 C CA . PHE A 1 90 ? 2.455 13.977 11.188 1 94 90 PHE A CA 1
ATOM 761 C C . PHE A 1 90 ? 2.131 15.031 10.141 1 94 90 PHE A C 1
ATOM 763 O O . PHE A 1 90 ? 2.922 15.273 9.227 1 94 90 PHE A O 1
ATOM 770 N N . ILE A 1 91 ? 1.083 15.586 10.344 1 95.75 91 ILE A N 1
ATOM 771 C CA . ILE A 1 91 ? 0.756 16.734 9.516 1 95.75 91 ILE A CA 1
ATOM 772 C C . ILE A 1 91 ? 1.425 17.984 10.086 1 95.75 91 ILE A C 1
ATOM 774 O O . ILE A 1 91 ? 1.216 18.328 11.258 1 95.75 91 ILE A O 1
ATOM 778 N N . ILE A 1 92 ? 2.186 18.656 9.266 1 97.12 92 ILE A N 1
ATOM 779 C CA . ILE A 1 92 ? 2.914 19.828 9.758 1 97.12 92 ILE A CA 1
ATOM 780 C C . ILE A 1 92 ? 2.238 21.109 9.273 1 97.12 92 ILE A C 1
ATOM 782 O O . ILE A 1 92 ? 2.422 22.172 9.852 1 97.12 92 ILE A O 1
ATOM 786 N N . TYR A 1 93 ? 1.56 20.969 8.164 1 97.56 93 TYR A N 1
ATOM 787 C CA . TYR A 1 93 ? 0.869 22.109 7.586 1 97.56 93 TYR A CA 1
ATOM 788 C C . TYR A 1 93 ? -0.427 21.672 6.91 1 97.56 93 TYR A C 1
ATOM 790 O O . TYR A 1 93 ? -0.467 20.656 6.23 1 97.56 93 TYR A O 1
ATOM 798 N N . VAL A 1 94 ? -1.438 22.438 7.137 1 97.75 94 VAL A N 1
ATOM 799 C CA . VAL A 1 94 ? -2.693 22.25 6.418 1 97.75 94 VAL A CA 1
ATOM 800 C C . VAL A 1 94 ? -3.295 23.609 6.074 1 97.75 94 VAL A C 1
ATOM 802 O O . VAL A 1 94 ? -3.275 24.531 6.898 1 97.75 94 VAL A O 1
ATOM 805 N N . GLY A 1 95 ? -3.738 23.766 4.859 1 97.19 95 GLY A N 1
ATOM 806 C CA . GLY A 1 95 ? -4.395 24.984 4.414 1 97.19 95 GLY A CA 1
ATOM 807 C C . GLY A 1 95 ? -5.484 24.734 3.391 1 97.19 95 GLY A C 1
ATOM 808 O O . GLY A 1 95 ? -5.41 23.781 2.617 1 97.19 95 GLY A O 1
ATOM 809 N N . VAL A 1 96 ? -6.438 25.594 3.5 1 97.5 96 VAL A N 1
ATOM 810 C CA . VAL A 1 96 ? -7.523 25.547 2.525 1 97.5 96 VAL A CA 1
ATOM 811 C C . VAL A 1 96 ? -7.531 26.844 1.708 1 97.5 96 VAL A C 1
ATOM 813 O O . VAL A 1 96 ? -7.473 27.938 2.266 1 97.5 96 VAL A O 1
ATOM 816 N N . PHE A 1 97 ? -7.574 26.703 0.441 1 95.94 97 PHE A N 1
ATOM 817 C CA . PHE A 1 97 ? -7.57 27.906 -0.393 1 95.94 97 PHE A CA 1
ATOM 818 C C . PHE A 1 97 ? -8.664 27.828 -1.45 1 95.94 97 PHE A C 1
ATOM 820 O O . PHE A 1 97 ? -9.195 26.75 -1.728 1 95.94 97 PHE A O 1
ATOM 827 N N . GLU A 1 98 ? -9.023 28.969 -1.917 1 95.56 98 GLU A N 1
ATOM 828 C CA . GLU A 1 98 ? -9.945 29.094 -3.043 1 95.56 98 GLU A CA 1
ATOM 829 C C . GLU A 1 98 ? -9.203 29 -4.375 1 95.56 98 GLU A C 1
ATOM 831 O O . GLU A 1 98 ? -8.328 29.812 -4.66 1 95.56 98 GLU A O 1
ATOM 836 N N . ASP A 1 99 ? -9.594 28.156 -5.16 1 92.88 99 ASP A N 1
ATOM 837 C CA . ASP A 1 99 ? -8.844 27.812 -6.363 1 92.88 99 ASP A CA 1
ATOM 838 C C . ASP A 1 99 ? -8.711 29.016 -7.297 1 92.88 99 ASP A C 1
ATOM 840 O O . ASP A 1 99 ? -7.652 29.234 -7.879 1 92.88 99 ASP A O 1
ATOM 844 N N . LYS A 1 100 ? -9.781 29.766 -7.438 1 91 100 LYS A N 1
ATOM 845 C CA . LYS A 1 100 ? -9.789 30.891 -8.375 1 91 100 LYS A CA 1
ATOM 846 C C . LYS A 1 100 ? -8.906 32.031 -7.875 1 91 100 LYS A C 1
ATOM 848 O O . LYS A 1 100 ? -8.469 32.875 -8.664 1 91 100 LYS A O 1
ATOM 853 N N . LYS A 1 101 ? -8.68 32 -6.668 1 90.62 101 LYS A N 1
ATOM 854 C CA . LYS A 1 101 ? -7.926 33.125 -6.086 1 90.62 101 LYS A CA 1
ATOM 855 C C . LYS A 1 101 ? -6.426 32.844 -6.105 1 90.62 101 LYS A C 1
ATOM 857 O O . LYS A 1 101 ? -5.617 33.75 -5.91 1 90.62 101 LYS A O 1
ATOM 862 N N . VAL A 1 102 ? -6.102 31.609 -6.246 1 88.94 102 VAL A N 1
ATOM 863 C CA . VAL A 1 102 ? -4.695 31.234 -6.32 1 88.94 102 VAL A CA 1
ATOM 864 C C . VAL A 1 102 ? -4.285 31.031 -7.777 1 88.94 102 VAL A C 1
ATOM 866 O O . VAL A 1 102 ? -4.492 29.969 -8.352 1 88.94 102 VAL A O 1
ATOM 869 N N . ARG A 1 103 ? -3.928 31.984 -8.484 1 76.81 103 ARG A N 1
ATOM 870 C CA . ARG A 1 103 ? -3.652 31.969 -9.922 1 76.81 103 ARG A CA 1
ATOM 871 C C . ARG A 1 103 ? -2.43 31.109 -10.227 1 76.81 103 ARG A C 1
ATOM 873 O O . ARG A 1 103 ? -2.428 30.344 -11.195 1 76.81 103 ARG A O 1
ATOM 880 N N . GLU A 1 104 ? -1.443 31.172 -9.469 1 89.5 104 GLU A N 1
ATOM 881 C CA . GLU A 1 104 ? -0.218 30.391 -9.633 1 89.5 104 GLU A CA 1
ATOM 882 C C . GLU A 1 104 ? -0.019 29.422 -8.477 1 89.5 104 GLU A C 1
ATOM 884 O O . GLU A 1 104 ? 0.802 29.656 -7.586 1 89.5 104 GLU A O 1
ATOM 889 N N . LYS A 1 105 ? -0.708 28.328 -8.617 1 90.44 105 LYS A N 1
ATOM 890 C CA . LYS A 1 105 ? -0.728 27.359 -7.531 1 90.44 105 LYS A CA 1
ATOM 891 C C . LYS A 1 105 ? 0.669 26.812 -7.262 1 90.44 105 LYS A C 1
ATOM 893 O O . LYS A 1 105 ? 1.045 26.594 -6.105 1 90.44 105 LYS A O 1
ATOM 898 N N . GLU A 1 106 ? 1.353 26.609 -8.312 1 92.44 106 GLU A N 1
ATOM 899 C CA . GLU A 1 106 ? 2.697 26.047 -8.188 1 92.44 106 GLU A CA 1
ATOM 900 C C . GLU A 1 106 ? 3.609 26.984 -7.398 1 92.44 106 GLU A C 1
ATOM 902 O O . GLU A 1 106 ? 4.375 26.531 -6.543 1 92.44 106 GLU A O 1
ATOM 907 N N . VAL A 1 107 ? 3.498 28.203 -7.738 1 92.88 107 VAL A N 1
ATOM 908 C CA . VAL A 1 107 ? 4.305 29.203 -7.035 1 92.88 107 VAL A CA 1
ATOM 909 C C . VAL A 1 107 ? 3.885 29.266 -5.57 1 92.88 107 VAL A C 1
ATOM 911 O O . VAL A 1 107 ? 4.734 29.344 -4.68 1 92.88 107 VAL A O 1
ATOM 914 N N . PHE A 1 108 ? 2.631 29.281 -5.363 1 94.06 108 PHE A N 1
ATOM 915 C CA . PHE A 1 108 ? 2.074 29.281 -4.016 1 94.06 108 PHE A CA 1
ATOM 916 C C . PHE A 1 108 ? 2.611 28.109 -3.203 1 94.06 108 PHE A C 1
ATOM 918 O O . PHE A 1 108 ? 3.062 28.297 -2.07 1 94.06 108 PHE A O 1
ATOM 925 N N . ILE A 1 109 ? 2.584 26.953 -3.719 1 94.69 109 ILE A N 1
ATOM 926 C CA . ILE A 1 109 ? 3.055 25.734 -3.055 1 94.69 109 ILE A CA 1
ATOM 927 C C . ILE A 1 109 ? 4.555 25.844 -2.799 1 94.69 109 ILE A C 1
ATOM 929 O O . ILE A 1 109 ? 5.035 25.484 -1.724 1 94.69 109 ILE A O 1
ATOM 933 N N . CYS A 1 110 ? 5.262 26.359 -3.756 1 93.19 110 CYS A N 1
ATOM 934 C CA . CYS A 1 110 ? 6.699 26.562 -3.609 1 93.19 110 CYS A CA 1
ATOM 935 C C . CYS A 1 110 ? 7.012 27.453 -2.424 1 93.19 110 CYS A C 1
ATOM 937 O O . CYS A 1 110 ? 7.898 27.156 -1.623 1 93.19 110 CYS A O 1
ATOM 939 N N . ASP A 1 111 ? 6.262 28.5 -2.352 1 93.81 111 ASP A N 1
ATOM 940 C CA . ASP A 1 111 ? 6.48 29.453 -1.268 1 93.81 111 ASP A CA 1
ATOM 941 C C . ASP A 1 111 ? 6.27 28.781 0.094 1 93.81 111 ASP A C 1
ATOM 943 O O . ASP A 1 111 ? 7.055 29 1.021 1 93.81 111 ASP A O 1
ATOM 947 N N . ILE A 1 112 ? 5.223 28.047 0.177 1 95.38 112 ILE A N 1
ATOM 948 C CA . ILE A 1 112 ? 4.93 27.375 1.438 1 95.38 112 ILE A CA 1
ATOM 949 C C . ILE A 1 112 ? 6.023 26.359 1.742 1 95.38 112 ILE A C 1
ATOM 951 O O . ILE A 1 112 ? 6.5 26.266 2.875 1 95.38 112 ILE A O 1
ATOM 955 N N . LEU A 1 113 ? 6.383 25.594 0.75 1 95.06 113 LEU A N 1
ATOM 956 C CA . LEU A 1 113 ? 7.414 24.562 0.914 1 95.06 113 LEU A CA 1
ATOM 957 C C . LEU A 1 113 ? 8.727 25.188 1.375 1 95.06 113 LEU A C 1
ATOM 959 O O . LEU A 1 113 ? 9.344 24.703 2.326 1 95.06 113 LEU A O 1
ATOM 963 N N . ILE A 1 114 ? 9.125 26.25 0.765 1 93.44 114 ILE A N 1
ATOM 964 C CA . ILE A 1 114 ? 10.367 26.938 1.11 1 93.44 114 ILE A CA 1
ATOM 965 C C . ILE A 1 114 ? 10.289 27.438 2.549 1 93.44 114 ILE A C 1
ATOM 967 O O . ILE A 1 114 ? 11.242 27.281 3.32 1 93.44 114 ILE A O 1
ATOM 971 N N . ASN A 1 115 ? 9.188 28.016 2.836 1 94.69 115 ASN A N 1
ATOM 972 C CA . ASN A 1 115 ? 9 28.516 4.191 1 94.69 115 ASN A CA 1
ATOM 973 C C . ASN A 1 115 ? 9.078 27.406 5.223 1 94.69 115 ASN A C 1
ATOM 975 O O . ASN A 1 115 ? 9.695 27.562 6.277 1 94.69 115 ASN A O 1
ATOM 979 N N . LEU A 1 116 ? 8.469 26.297 4.965 1 96 116 LEU A N 1
ATOM 980 C CA . LEU A 1 116 ? 8.5 25.172 5.879 1 96 116 LEU A CA 1
ATOM 981 C C . LEU A 1 116 ? 9.93 24.672 6.074 1 96 116 LEU A C 1
ATOM 983 O O . LEU A 1 116 ? 10.367 24.453 7.207 1 96 116 LEU A O 1
ATOM 987 N N . ILE A 1 117 ? 10.633 24.5 5.047 1 93.62 117 ILE A N 1
ATOM 988 C CA . ILE A 1 117 ? 11.984 23.938 5.086 1 93.62 117 ILE A CA 1
ATOM 989 C C . ILE A 1 117 ? 12.922 24.906 5.801 1 93.62 117 ILE A C 1
ATOM 991 O O . ILE A 1 117 ? 13.781 24.484 6.578 1 93.62 117 ILE A O 1
ATOM 995 N N . LYS A 1 118 ? 12.734 26.172 5.609 1 91.69 118 LYS A N 1
ATOM 996 C CA . LYS A 1 118 ? 13.688 27.156 6.121 1 91.69 118 LYS A CA 1
ATOM 997 C C . LYS A 1 118 ? 13.328 27.578 7.547 1 91.69 118 LYS A C 1
ATOM 999 O O . LYS A 1 118 ? 14.219 27.844 8.359 1 91.69 118 LYS A O 1
ATOM 1004 N N . ASN A 1 119 ? 12.016 27.578 7.816 1 93.38 119 ASN A N 1
ATOM 1005 C CA . ASN A 1 119 ? 11.625 28.25 9.047 1 93.38 119 ASN A CA 1
ATOM 1006 C C . ASN A 1 119 ? 10.93 27.297 10.016 1 93.38 119 ASN A C 1
ATOM 1008 O O . ASN A 1 119 ? 10.969 27.5 11.227 1 93.38 119 ASN A O 1
ATOM 1012 N N . GLU A 1 120 ? 10.25 26.328 9.602 1 95.31 120 GLU A N 1
ATOM 1013 C CA . GLU A 1 120 ? 9.453 25.469 10.477 1 95.31 120 GLU A CA 1
ATOM 1014 C C . GLU A 1 120 ? 10.211 24.188 10.836 1 95.31 120 GLU A C 1
ATOM 1016 O O . GLU A 1 120 ? 10.391 23.875 12.016 1 95.31 120 GLU A O 1
ATOM 1021 N N . LEU A 1 121 ? 10.719 23.516 9.891 1 94.69 121 LEU A N 1
ATOM 1022 C CA . LEU A 1 121 ? 11.281 22.188 10.055 1 94.69 121 LEU A CA 1
ATOM 1023 C C . LEU A 1 121 ? 12.539 22.234 10.914 1 94.69 121 LEU A C 1
ATOM 1025 O O . LEU A 1 121 ? 12.781 21.328 11.727 1 94.69 121 LEU A O 1
ATOM 1029 N N . PRO A 1 122 ? 13.375 23.312 10.82 1 92.81 122 PRO A N 1
ATOM 1030 C CA . PRO A 1 122 ? 14.562 23.391 11.672 1 92.81 122 PRO A CA 1
ATOM 1031 C C . PRO A 1 122 ? 14.227 23.438 13.156 1 92.81 122 PRO A C 1
ATOM 1033 O O . PRO A 1 122 ? 15.078 23.156 14 1 92.81 122 PRO A O 1
ATOM 1036 N N . ASN A 1 123 ? 13.008 23.828 13.453 1 93 123 ASN A N 1
ATOM 1037 C CA . ASN A 1 123 ? 12.586 23.875 14.852 1 93 123 ASN A CA 1
ATOM 1038 C C . ASN A 1 123 ? 12.367 22.469 15.414 1 93 123 ASN A C 1
ATOM 1040 O O . ASN A 1 123 ? 12.312 22.281 16.625 1 93 123 ASN A O 1
ATOM 1044 N N . LEU A 1 124 ? 12.125 21.531 14.547 1 93.5 124 LEU A N 1
ATOM 1045 C CA . LEU A 1 124 ? 11.977 20.141 14.969 1 93.5 124 LEU A CA 1
ATOM 1046 C C . LEU A 1 124 ? 13.344 19.469 15.133 1 93.5 124 LEU A C 1
ATOM 1048 O O . LEU A 1 124 ? 13.727 18.625 14.32 1 93.5 124 LEU A O 1
ATOM 1052 N N . LYS A 1 125 ? 13.945 19.672 16.141 1 89.62 125 LYS A N 1
ATOM 1053 C CA . LYS A 1 125 ? 15.352 19.344 16.344 1 89.62 125 LYS A CA 1
ATOM 1054 C C . LYS A 1 125 ? 15.57 17.844 16.375 1 89.62 125 LYS A C 1
ATOM 1056 O O . LYS A 1 125 ? 16.641 17.359 16 1 89.62 125 LYS A O 1
ATOM 1061 N N . ASN A 1 126 ? 14.602 17.156 16.766 1 90.88 126 ASN A N 1
ATOM 1062 C CA . ASN A 1 126 ? 14.75 15.711 16.891 1 90.88 126 ASN A CA 1
ATOM 1063 C C . ASN A 1 126 ? 14.383 15 15.586 1 90.88 126 ASN A C 1
ATOM 1065 O O . ASN A 1 126 ? 14.336 13.773 15.531 1 90.88 126 ASN A O 1
ATOM 1069 N N . PHE A 1 127 ? 14.18 15.719 14.562 1 92.88 127 PHE A N 1
ATOM 1070 C CA . PHE A 1 127 ? 13.805 15.164 13.266 1 92.88 127 PHE A CA 1
ATOM 1071 C C . PHE A 1 127 ? 14.781 15.602 12.18 1 92.88 127 PHE A C 1
ATOM 1073 O O . PHE A 1 127 ? 15.25 16.75 12.18 1 92.88 127 PHE A O 1
ATOM 1080 N N . THR A 1 128 ? 15.078 14.734 11.328 1 93.12 128 THR A N 1
ATOM 1081 C CA . THR A 1 128 ? 15.992 15.039 10.234 1 93.12 128 THR A CA 1
ATOM 1082 C C . THR A 1 128 ? 15.359 14.695 8.891 1 93.12 128 THR A C 1
ATOM 1084 O O . THR A 1 128 ? 15.07 13.523 8.617 1 93.12 128 THR A O 1
ATOM 1087 N N . MET A 1 129 ? 15.18 15.664 8.117 1 94.44 129 MET A N 1
ATOM 1088 C CA . MET A 1 129 ? 14.602 15.445 6.789 1 94.44 129 MET A CA 1
ATOM 1089 C C . MET A 1 129 ? 15.625 14.805 5.855 1 94.44 129 MET A C 1
ATOM 1091 O O . MET A 1 129 ? 16.75 15.273 5.746 1 94.44 129 MET A O 1
ATOM 1095 N N . LYS A 1 130 ? 15.188 13.805 5.137 1 93.88 130 LYS A N 1
ATOM 1096 C CA . LYS A 1 130 ? 16.109 13.109 4.246 1 93.88 130 LYS A CA 1
ATOM 1097 C C . LYS A 1 130 ? 15.797 13.414 2.783 1 93.88 130 LYS A C 1
ATOM 1099 O O . LYS A 1 130 ? 16.719 13.57 1.97 1 93.88 130 LYS A O 1
ATOM 1104 N N . PHE A 1 131 ? 14.57 13.492 2.484 1 94.62 131 PHE A N 1
ATOM 1105 C CA . PHE A 1 131 ? 14.172 13.773 1.108 1 94.62 131 PHE A CA 1
ATOM 1106 C C . PHE A 1 131 ? 12.719 14.227 1.045 1 94.62 131 PHE A C 1
ATOM 1108 O O . PHE A 1 131 ? 12.031 14.273 2.068 1 94.62 131 PHE A O 1
ATOM 1115 N N . VAL A 1 132 ? 12.305 14.664 -0.123 1 93.94 132 VAL A N 1
ATOM 1116 C CA . VAL A 1 132 ? 10.914 15.039 -0.389 1 93.94 132 VAL A CA 1
ATOM 1117 C C . VAL A 1 132 ? 10.297 14.062 -1.382 1 93.94 132 VAL A C 1
ATOM 1119 O O . VAL A 1 132 ? 10.875 13.789 -2.438 1 93.94 132 VAL A O 1
ATOM 1122 N N . LEU A 1 133 ? 9.203 13.508 -0.961 1 93 133 LEU A N 1
ATOM 1123 C CA . LEU A 1 133 ? 8.492 12.586 -1.836 1 93 133 LEU A CA 1
ATOM 1124 C C . LEU A 1 133 ? 7.293 13.266 -2.49 1 93 133 LEU A C 1
ATOM 1126 O O . LEU A 1 133 ? 6.434 13.82 -1.8 1 93 133 LEU A O 1
ATOM 1130 N N . LEU A 1 134 ? 7.203 13.117 -3.783 1 90.06 134 LEU A N 1
ATOM 1131 C CA . LEU A 1 134 ? 6.184 13.828 -4.543 1 90.06 134 LEU A CA 1
ATOM 1132 C C . LEU A 1 134 ? 5.223 12.859 -5.219 1 90.06 134 LEU A C 1
ATOM 1134 O O . LEU A 1 134 ? 5.656 11.867 -5.816 1 90.06 134 LEU A O 1
ATOM 1138 N N . HIS A 1 135 ? 3.957 13.18 -5.055 1 83.38 135 HIS A N 1
ATOM 1139 C CA . HIS A 1 135 ? 3.018 12.508 -5.945 1 83.38 135 HIS A CA 1
ATOM 1140 C C . HIS A 1 135 ? 3.273 12.883 -7.402 1 83.38 135 HIS A C 1
ATOM 1142 O O . HIS A 1 135 ? 3.602 14.031 -7.703 1 83.38 135 HIS A O 1
ATOM 1148 N N . ASN A 1 136 ? 3.123 11.945 -8.227 1 76.31 136 ASN A N 1
ATOM 1149 C CA . ASN A 1 136 ? 3.432 12.188 -9.633 1 76.31 136 ASN A CA 1
ATOM 1150 C C . ASN A 1 136 ? 2.268 12.867 -10.352 1 76.31 136 ASN A C 1
ATOM 1152 O O . ASN A 1 136 ? 1.451 12.195 -10.984 1 76.31 136 ASN A O 1
ATOM 1156 N N . ASN A 1 137 ? 2.262 14.102 -10.258 1 79.12 137 ASN A N 1
ATOM 1157 C CA . ASN A 1 137 ? 1.279 14.898 -10.984 1 79.12 137 ASN A CA 1
ATOM 1158 C C . ASN A 1 137 ? 1.901 16.172 -11.555 1 79.12 137 ASN A C 1
ATOM 1160 O O . ASN A 1 137 ? 3.053 16.5 -11.25 1 79.12 137 ASN A O 1
ATOM 1164 N N . LEU A 1 138 ? 1.185 16.781 -12.406 1 79.75 138 LEU A N 1
ATOM 1165 C CA . LEU A 1 138 ? 1.707 17.938 -13.133 1 79.75 138 LEU A CA 1
ATOM 1166 C C . LEU A 1 138 ? 2.062 19.062 -12.172 1 79.75 138 LEU A C 1
ATOM 1168 O O . LEU A 1 138 ? 3.084 19.734 -12.344 1 79.75 138 LEU A O 1
ATOM 1172 N N . ILE A 1 139 ? 1.319 19.25 -11.25 1 85 139 ILE A N 1
ATOM 1173 C CA . ILE A 1 139 ? 1.535 20.328 -10.289 1 85 139 ILE A CA 1
ATOM 1174 C C . ILE A 1 139 ? 2.859 20.109 -9.562 1 85 139 ILE A C 1
ATOM 1176 O O . ILE A 1 139 ? 3.697 21.016 -9.508 1 85 139 ILE A O 1
ATOM 1180 N N . ASN A 1 140 ? 3.021 18.984 -9.078 1 84.5 140 ASN A N 1
ATOM 1181 C CA . ASN A 1 140 ? 4.238 18.688 -8.328 1 84.5 140 ASN A CA 1
ATOM 1182 C C . ASN A 1 140 ? 5.473 18.734 -9.219 1 84.5 140 ASN A C 1
ATOM 1184 O O . ASN A 1 140 ? 6.535 19.188 -8.789 1 84.5 140 ASN A O 1
ATOM 1188 N N . GLY A 1 141 ? 5.273 18.281 -10.43 1 83.56 141 GLY A N 1
ATOM 1189 C CA . GLY A 1 141 ? 6.363 18.406 -11.375 1 83.56 141 GLY A CA 1
ATOM 1190 C C . GLY A 1 141 ? 6.785 19.859 -11.594 1 83.56 141 GLY A C 1
ATOM 1191 O O . GLY A 1 141 ? 7.977 20.172 -11.609 1 83.56 141 GLY A O 1
ATOM 1192 N N . ASN A 1 142 ? 5.867 20.688 -11.719 1 88.88 142 ASN A N 1
ATOM 1193 C CA . ASN A 1 142 ? 6.125 22.109 -11.914 1 88.88 142 ASN A CA 1
ATOM 1194 C C . ASN A 1 142 ? 6.727 22.75 -10.664 1 88.88 142 ASN A C 1
ATOM 1196 O O . ASN A 1 142 ? 7.578 23.641 -10.766 1 88.88 142 ASN A O 1
ATOM 1200 N N . VAL A 1 143 ? 6.297 22.312 -9.594 1 89.44 143 VAL A N 1
ATOM 1201 C CA . VAL A 1 143 ? 6.844 22.797 -8.336 1 89.44 143 VAL A CA 1
ATOM 1202 C C . VAL A 1 143 ? 8.344 22.516 -8.273 1 89.44 143 VAL A C 1
ATOM 1204 O O . VAL A 1 143 ? 9.141 23.406 -7.969 1 89.44 143 VAL A O 1
ATOM 1207 N N . VAL A 1 144 ? 8.672 21.328 -8.586 1 87.31 144 VAL A N 1
ATOM 1208 C CA . VAL A 1 144 ? 10.078 20.938 -8.555 1 87.31 144 VAL A CA 1
ATOM 1209 C C . VAL A 1 144 ? 10.867 21.75 -9.57 1 87.31 144 VAL A C 1
ATOM 1211 O O . VAL A 1 144 ? 11.992 22.188 -9.297 1 87.31 144 VAL A O 1
ATOM 1214 N N . LYS A 1 145 ? 10.312 21.984 -10.664 1 88.62 145 LYS A N 1
ATOM 1215 C CA . LYS A 1 145 ? 10.961 22.781 -11.695 1 88.62 145 LYS A CA 1
ATOM 1216 C C . LYS A 1 145 ? 11.242 24.203 -11.195 1 88.62 145 LYS A C 1
ATOM 1218 O O . LYS A 1 145 ? 12.359 24.703 -11.336 1 88.62 145 LYS A O 1
ATOM 1223 N N . ILE A 1 146 ? 10.281 24.766 -10.648 1 89.38 146 ILE A N 1
ATOM 1224 C CA . ILE A 1 146 ? 10.422 26.125 -10.117 1 89.38 146 ILE A CA 1
ATOM 1225 C C . ILE A 1 146 ? 11.516 26.156 -9.055 1 89.38 146 ILE A C 1
ATOM 1227 O O . ILE A 1 146 ? 12.375 27.031 -9.055 1 89.38 146 ILE A O 1
ATOM 1231 N N . LEU A 1 147 ? 11.445 25.219 -8.195 1 89 147 LEU A N 1
ATOM 1232 C CA . LEU A 1 147 ? 12.414 25.156 -7.113 1 89 147 LEU A CA 1
ATOM 1233 C C . LEU A 1 147 ? 13.828 24.984 -7.656 1 89 147 LEU A C 1
ATOM 1235 O O . LEU A 1 147 ? 14.781 25.547 -7.125 1 89 147 LEU A O 1
ATOM 1239 N N . SER A 1 148 ? 13.953 24.188 -8.633 1 87.06 148 SER A N 1
ATOM 1240 C CA . SER A 1 148 ? 15.266 23.875 -9.203 1 87.06 148 SER A CA 1
ATOM 1241 C C . SER A 1 148 ? 15.867 25.094 -9.898 1 87.06 148 SER A C 1
ATOM 1243 O O . SER A 1 148 ? 17.094 25.203 -10.016 1 87.06 148 SER A O 1
ATOM 1245 N N . GLU A 1 149 ? 15.078 25.969 -10.336 1 86.94 149 GLU A N 1
ATOM 1246 C CA . GLU A 1 149 ? 15.531 27.141 -11.07 1 86.94 149 GLU A CA 1
ATOM 1247 C C . GLU A 1 149 ? 15.891 28.281 -10.125 1 86.94 149 GLU A C 1
ATOM 1249 O O . GLU A 1 149 ? 16.453 29.297 -10.547 1 86.94 149 GLU A O 1
ATOM 1254 N N . MET A 1 150 ? 15.656 28.078 -8.938 1 83.38 150 MET A N 1
ATOM 1255 C CA . MET A 1 150 ? 15.984 29.094 -7.953 1 83.38 150 MET A CA 1
ATOM 1256 C C . MET A 1 150 ? 17.469 29.078 -7.621 1 83.38 150 MET A C 1
ATOM 1258 O O . MET A 1 150 ? 18.109 28.031 -7.672 1 83.38 150 MET A O 1
ATOM 1262 N N . GLU A 1 151 ? 18.094 30.203 -7.363 1 69.12 151 GLU A N 1
ATOM 1263 C CA . GLU A 1 151 ? 19.516 30.328 -7.086 1 69.12 151 GLU A CA 1
ATOM 1264 C C . GLU A 1 151 ? 19.938 29.484 -5.895 1 69.12 151 GLU A C 1
ATOM 1266 O O . GLU A 1 151 ? 20.922 28.734 -5.969 1 69.12 151 GLU A O 1
ATOM 1271 N N . SER A 1 152 ? 19.344 29.766 -4.73 1 69.62 152 SER A N 1
ATOM 1272 C CA . SER A 1 152 ? 19.578 28.906 -3.568 1 69.62 152 SER A CA 1
ATOM 1273 C C . SER A 1 152 ? 18.578 27.766 -3.512 1 69.62 152 SER A C 1
ATOM 1275 O O . SER A 1 152 ? 17.766 27.688 -2.59 1 69.62 152 SER A O 1
ATOM 1277 N N . SER A 1 153 ? 18.797 26.812 -4.426 1 77.75 153 SER A N 1
ATOM 1278 C CA . SER A 1 153 ? 17.766 25.812 -4.66 1 77.75 153 SER A CA 1
ATOM 1279 C C . SER A 1 153 ? 17.766 24.75 -3.572 1 77.75 153 SER A C 1
ATOM 1281 O O . SER A 1 153 ? 18.812 24.156 -3.271 1 77.75 153 SER A O 1
ATOM 1283 N N . ILE A 1 154 ? 16.703 24.656 -2.963 1 81.88 154 ILE A N 1
ATOM 1284 C CA . ILE A 1 154 ? 16.5 23.594 -1.984 1 81.88 154 ILE A CA 1
ATOM 1285 C C . ILE A 1 154 ? 16.688 22.234 -2.656 1 81.88 154 ILE A C 1
ATOM 1287 O O . ILE A 1 154 ? 16.922 21.219 -1.982 1 81.88 154 ILE A O 1
ATOM 1291 N N . CYS A 1 155 ? 16.703 22.188 -3.936 1 79 155 CYS A N 1
ATOM 1292 C CA . CYS A 1 155 ? 16.859 20.938 -4.688 1 79 155 CYS A CA 1
ATOM 1293 C C . CYS A 1 155 ? 18.312 20.484 -4.68 1 79 155 CYS A C 1
ATOM 1295 O O . CYS A 1 155 ? 18.594 19.312 -4.98 1 79 155 CYS A O 1
ATOM 1297 N N . SER A 1 156 ? 19.109 21.375 -4.352 1 79.44 156 SER A N 1
ATOM 1298 C CA . SER A 1 156 ? 20.516 21 -4.219 1 79.44 156 SER A CA 1
ATOM 1299 C C . SER A 1 156 ? 20.797 20.391 -2.852 1 79.44 156 SER A C 1
ATOM 1301 O O . SER A 1 156 ? 21.797 19.703 -2.67 1 79.44 156 SER A O 1
ATOM 1303 N N . GLN A 1 157 ? 19.938 20.656 -1.995 1 84.25 157 GLN A N 1
ATOM 1304 C CA . GLN A 1 157 ? 20.156 20.219 -0.619 1 84.25 157 GLN A CA 1
ATOM 1305 C C . GLN A 1 157 ? 19.438 18.906 -0.336 1 84.25 157 GLN A C 1
ATOM 1307 O O . GLN A 1 157 ? 19.922 18.078 0.442 1 84.25 157 GLN A O 1
ATOM 1312 N N . PHE A 1 158 ? 18.297 18.781 -0.986 1 89.88 158 PHE A N 1
ATOM 1313 C CA . PHE A 1 158 ? 17.484 17.609 -0.719 1 89.88 158 PHE A CA 1
ATOM 1314 C C . PHE A 1 158 ? 17.109 16.906 -2.018 1 89.88 158 PHE A C 1
ATOM 1316 O O . PHE A 1 158 ? 16.922 17.562 -3.051 1 89.88 158 PHE A O 1
ATOM 1323 N N . LEU A 1 159 ? 16.984 15.656 -1.877 1 92 159 LEU A N 1
ATOM 1324 C CA . LEU A 1 159 ? 16.484 14.883 -3.008 1 92 159 LEU A CA 1
ATOM 1325 C C . LEU A 1 159 ? 14.969 15.008 -3.133 1 92 159 LEU A C 1
ATOM 1327 O O . LEU A 1 159 ? 14.25 14.922 -2.135 1 92 159 LEU A O 1
ATOM 1331 N N . PHE A 1 160 ? 14.523 15.305 -4.32 1 91.12 160 PHE A N 1
ATOM 1332 C CA . PHE A 1 160 ? 13.109 15.234 -4.668 1 91.12 160 PHE A CA 1
ATOM 1333 C C . PHE A 1 160 ? 12.82 13.992 -5.512 1 91.12 160 PHE A C 1
ATOM 1335 O O . PHE A 1 160 ? 13.359 13.852 -6.613 1 91.12 160 PHE A O 1
ATOM 1342 N N . ILE A 1 161 ? 11.992 13.125 -4.93 1 89.25 161 ILE A N 1
ATOM 1343 C CA . ILE A 1 161 ? 11.742 11.836 -5.566 1 89.25 161 ILE A CA 1
ATOM 1344 C C . ILE A 1 161 ? 10.25 11.68 -5.848 1 89.25 161 ILE A C 1
ATOM 1346 O O . ILE A 1 161 ? 9.414 12.133 -5.062 1 89.25 161 ILE A O 1
ATOM 1350 N N . ALA A 1 162 ? 9.977 11 -6.953 1 86.75 162 ALA A N 1
ATOM 1351 C CA . ALA A 1 162 ? 8.586 10.742 -7.309 1 86.75 162 ALA A CA 1
ATOM 1352 C C . ALA A 1 162 ? 8.055 9.5 -6.594 1 86.75 162 ALA A C 1
ATOM 1354 O O . ALA A 1 162 ? 8.766 8.5 -6.469 1 86.75 162 ALA A O 1
ATOM 1355 N N . ASP A 1 163 ? 6.848 9.594 -6.207 1 86.44 163 ASP A N 1
ATOM 1356 C CA . ASP A 1 163 ? 6.172 8.445 -5.621 1 86.44 163 ASP A CA 1
ATOM 1357 C C . ASP A 1 163 ? 6.152 7.266 -6.594 1 86.44 163 ASP A C 1
ATOM 1359 O O . ASP A 1 163 ? 5.652 7.391 -7.715 1 86.44 163 ASP A O 1
ATOM 1363 N N . PRO A 1 164 ? 6.598 6.176 -6.055 1 81.88 164 PRO A N 1
ATOM 1364 C CA . PRO A 1 164 ? 6.66 5.023 -6.953 1 81.88 164 PRO A CA 1
ATOM 1365 C C . PRO A 1 164 ? 5.281 4.445 -7.266 1 81.88 164 PRO A C 1
ATOM 1367 O O . PRO A 1 164 ? 5.109 3.752 -8.273 1 81.88 164 PRO A O 1
ATOM 1370 N N . GLY A 1 165 ? 4.336 4.621 -6.375 1 77.88 165 GLY A N 1
ATOM 1371 C CA . GLY A 1 165 ? 3.006 4.066 -6.582 1 77.88 165 GLY A CA 1
ATOM 1372 C C . GLY A 1 165 ? 2.355 4.543 -7.867 1 77.88 165 GLY A C 1
ATOM 1373 O O . GLY A 1 165 ? 1.793 3.742 -8.617 1 77.88 165 GLY A O 1
ATOM 1374 N N . TYR A 1 166 ? 2.42 5.773 -8.102 1 70.88 166 TYR A N 1
ATOM 1375 C CA . TYR A 1 166 ? 1.848 6.336 -9.32 1 70.88 166 TYR A CA 1
ATOM 1376 C C . TYR A 1 166 ? 2.555 5.793 -10.555 1 70.88 166 TYR A C 1
ATOM 1378 O O . TYR A 1 166 ? 1.909 5.457 -11.547 1 70.88 166 TYR A O 1
ATOM 1386 N N . TRP A 1 167 ? 3.785 5.742 -10.406 1 73.19 167 TRP A N 1
ATOM 1387 C CA . TRP A 1 167 ? 4.582 5.238 -11.516 1 73.19 167 TRP A CA 1
ATOM 1388 C C . TRP A 1 167 ? 4.215 3.795 -11.836 1 73.19 167 TRP A C 1
ATOM 1390 O O . TRP A 1 167 ? 4.066 3.432 -13.008 1 73.19 167 TRP A O 1
ATOM 1400 N N . ARG A 1 168 ? 4.07 3.047 -10.852 1 80.38 168 ARG A N 1
ATOM 1401 C CA . ARG A 1 168 ? 3.717 1.644 -11.031 1 80.38 168 ARG A CA 1
ATOM 1402 C C . ARG A 1 168 ? 2.363 1.505 -11.727 1 80.38 168 ARG A C 1
ATOM 1404 O O . ARG A 1 168 ? 2.215 0.712 -12.656 1 80.38 168 ARG A O 1
ATOM 1411 N N . TYR A 1 169 ? 1.508 2.342 -11.328 1 79.56 169 TYR A N 1
ATOM 1412 C CA . TYR A 1 169 ? 0.159 2.27 -11.883 1 79.56 169 TYR A CA 1
ATOM 1413 C C . TYR A 1 169 ? 0.138 2.738 -13.328 1 79.56 169 TYR A C 1
ATOM 1415 O O . TYR A 1 169 ? -0.57 2.166 -14.164 1 79.56 169 TYR A O 1
ATOM 1423 N N . SER A 1 170 ? 0.906 3.689 -13.633 1 78.94 170 SER A N 1
ATOM 1424 C CA . SER A 1 170 ? 0.928 4.262 -14.977 1 78.94 170 SER A CA 1
ATOM 1425 C C . SER A 1 170 ? 1.653 3.344 -15.953 1 78.94 170 SER A C 1
ATOM 1427 O O . SER A 1 170 ? 1.52 3.496 -17.172 1 78.94 170 SER A O 1
ATOM 1429 N N . ASN A 1 171 ? 2.381 2.43 -15.414 1 85.5 171 ASN A N 1
ATOM 1430 C CA . ASN A 1 171 ? 3.162 1.525 -16.25 1 85.5 171 ASN A CA 1
ATOM 1431 C C . ASN A 1 171 ? 2.773 0.068 -16.016 1 85.5 171 ASN A C 1
ATOM 1433 O O . ASN A 1 171 ? 3.633 -0.816 -16.016 1 85.5 171 ASN A O 1
ATOM 1437 N N . MET A 1 172 ? 1.566 -0.144 -15.781 1 87.38 172 MET A N 1
ATOM 1438 C CA . MET A 1 172 ? 1.076 -1.47 -15.414 1 87.38 172 MET A CA 1
ATOM 1439 C C . MET A 1 172 ? 1.361 -2.48 -16.516 1 87.38 172 MET A C 1
ATOM 1441 O O . MET A 1 172 ? 1.504 -3.674 -16.25 1 87.38 172 MET A O 1
ATOM 1445 N N . HIS A 1 173 ? 1.509 -2.002 -17.781 1 91.31 173 HIS A N 1
ATOM 1446 C CA . HIS A 1 173 ? 1.712 -2.916 -18.891 1 91.31 173 HIS A CA 1
ATOM 1447 C C . HIS A 1 173 ? 3.197 -3.16 -19.141 1 91.31 173 HIS A C 1
ATOM 1449 O O . HIS A 1 173 ? 3.562 -3.965 -20 1 91.31 173 HIS A O 1
ATOM 1455 N N . ASN A 1 174 ? 4.008 -2.539 -18.438 1 90.75 174 ASN A N 1
ATOM 1456 C CA . ASN A 1 174 ? 5.445 -2.744 -18.578 1 90.75 174 ASN A CA 1
ATOM 1457 C C . ASN A 1 174 ? 5.988 -3.672 -17.5 1 90.75 174 ASN A C 1
ATOM 1459 O O . ASN A 1 174 ? 6.152 -3.264 -16.344 1 90.75 174 ASN A O 1
ATOM 1463 N N . PRO A 1 175 ? 6.309 -4.855 -17.891 1 91.62 175 PRO A N 1
ATOM 1464 C CA . PRO A 1 175 ? 6.75 -5.828 -16.875 1 91.62 175 PRO A CA 1
ATOM 1465 C C . PRO A 1 175 ? 8.031 -5.398 -16.156 1 91.62 175 PRO A C 1
ATOM 1467 O O . PRO A 1 175 ? 8.203 -5.691 -14.977 1 91.62 175 PRO A O 1
ATOM 1470 N N . TYR A 1 176 ? 8.883 -4.707 -16.828 1 88.19 176 TYR A N 1
ATOM 1471 C CA . TYR A 1 176 ? 10.125 -4.258 -16.219 1 88.19 176 TYR A CA 1
ATOM 1472 C C . TYR A 1 176 ? 9.844 -3.234 -15.117 1 88.19 176 TYR A C 1
ATOM 1474 O O . TYR A 1 176 ? 10.43 -3.297 -14.039 1 88.19 176 TYR A O 1
ATOM 1482 N N . ALA A 1 177 ? 8.969 -2.355 -15.453 1 87.12 177 ALA A N 1
ATOM 1483 C CA . ALA A 1 177 ? 8.594 -1.347 -14.461 1 87.12 177 ALA A CA 1
ATOM 1484 C C . ALA A 1 177 ? 8.023 -1.997 -13.211 1 87.12 177 ALA A C 1
ATOM 1486 O O . ALA A 1 177 ? 8.367 -1.613 -12.086 1 87.12 177 ALA A O 1
ATOM 1487 N N . GLN A 1 178 ? 7.215 -2.945 -13.406 1 88.38 178 GLN A N 1
ATOM 1488 C CA . GLN A 1 178 ? 6.582 -3.629 -12.281 1 88.38 178 GLN A CA 1
ATOM 1489 C C . GLN A 1 178 ? 7.609 -4.398 -11.461 1 88.38 178 GLN A C 1
ATOM 1491 O O . GLN A 1 178 ? 7.629 -4.305 -10.234 1 88.38 178 GLN A O 1
ATOM 1496 N N . ASN A 1 179 ? 8.484 -5.098 -12.102 1 86.19 179 ASN A N 1
ATOM 1497 C CA . ASN A 1 179 ? 9.484 -5.914 -11.422 1 86.19 179 ASN A CA 1
ATOM 1498 C C . ASN A 1 179 ? 10.516 -5.051 -10.703 1 86.19 179 ASN A C 1
ATOM 1500 O O . ASN A 1 179 ? 10.906 -5.355 -9.57 1 86.19 179 ASN A O 1
ATOM 1504 N N . ILE A 1 180 ? 10.945 -4.02 -11.367 1 86.62 180 ILE A N 1
ATOM 1505 C CA . ILE A 1 180 ? 11.953 -3.133 -10.797 1 86.62 180 ILE A CA 1
ATOM 1506 C C . ILE A 1 180 ? 11.398 -2.479 -9.531 1 86.62 180 ILE A C 1
ATOM 1508 O O . ILE A 1 180 ? 12.078 -2.434 -8.5 1 86.62 180 ILE A O 1
ATOM 1512 N N . CYS A 1 181 ? 10.211 -2.041 -9.617 1 86.06 181 CYS A N 1
ATOM 1513 C CA . CYS A 1 181 ? 9.594 -1.399 -8.461 1 86.06 181 CYS A CA 1
ATOM 1514 C C . CYS A 1 181 ? 9.5 -2.365 -7.289 1 86.06 181 CYS A C 1
ATOM 1516 O O . CYS A 1 181 ? 9.859 -2.016 -6.164 1 86.06 181 CYS A O 1
ATOM 1518 N N . PHE A 1 182 ? 9.141 -3.49 -7.598 1 84.12 182 PHE A N 1
ATOM 1519 C CA . PHE A 1 182 ? 8.984 -4.488 -6.547 1 84.12 182 PHE A CA 1
ATOM 1520 C C . PHE A 1 182 ? 10.336 -4.844 -5.934 1 84.12 182 PHE A C 1
ATOM 1522 O O . PHE A 1 182 ? 10.469 -4.895 -4.707 1 84.12 182 PHE A O 1
ATOM 1529 N N . GLU A 1 183 ? 11.281 -5.078 -6.707 1 84.94 183 GLU A N 1
ATOM 1530 C CA . GLU A 1 183 ? 12.586 -5.508 -6.219 1 84.94 183 GLU A CA 1
ATOM 1531 C C . GLU A 1 183 ? 13.281 -4.391 -5.445 1 84.94 183 GLU A C 1
ATOM 1533 O O . GLU A 1 183 ? 13.766 -4.605 -4.332 1 84.94 183 GLU A O 1
ATOM 1538 N N . ILE A 1 184 ? 13.258 -3.262 -6 1 88.25 184 ILE A N 1
ATOM 1539 C CA . ILE A 1 184 ? 13.977 -2.146 -5.395 1 88.25 184 ILE A CA 1
ATOM 1540 C C . ILE A 1 184 ? 13.281 -1.727 -4.102 1 88.25 184 ILE A C 1
ATOM 1542 O O . ILE A 1 184 ? 13.945 -1.429 -3.105 1 88.25 184 ILE A O 1
ATOM 1546 N N . LEU A 1 185 ? 12 -1.727 -4.047 1 88.06 185 LEU A N 1
ATOM 1547 C CA . LEU A 1 185 ? 11.266 -1.207 -2.898 1 88.06 185 LEU A CA 1
ATOM 1548 C C . LEU A 1 185 ? 11.234 -2.229 -1.768 1 88.06 185 LEU A C 1
ATOM 1550 O O . LEU A 1 185 ? 11.172 -1.858 -0.593 1 88.06 185 LEU A O 1
ATOM 1554 N N . ASN A 1 186 ? 11.359 -3.451 -2.123 1 83 186 ASN A N 1
ATOM 1555 C CA . ASN A 1 186 ? 11.047 -4.445 -1.101 1 83 186 ASN A CA 1
ATOM 1556 C C . ASN A 1 186 ? 12.281 -5.238 -0.694 1 83 186 ASN A C 1
ATOM 1558 O O . ASN A 1 186 ? 12.258 -5.977 0.292 1 83 186 ASN A O 1
ATOM 1562 N N . ASN A 1 187 ? 13.32 -5.125 -1.395 1 83 187 ASN A N 1
ATOM 1563 C CA . ASN A 1 187 ? 14.555 -5.816 -1.02 1 83 187 ASN A CA 1
ATOM 1564 C C . ASN A 1 187 ? 15.398 -4.977 -0.067 1 83 187 ASN A C 1
ATOM 1566 O O . ASN A 1 187 ? 15.391 -3.746 -0.143 1 83 187 ASN A O 1
ATOM 1570 N N . SER A 1 188 ? 16.062 -5.746 0.776 1 86.5 188 SER A N 1
ATOM 1571 C CA . SER A 1 188 ? 17.031 -5.07 1.637 1 86.5 188 SER A CA 1
ATOM 1572 C C . SER A 1 188 ? 18.25 -4.598 0.843 1 86.5 188 SER A C 1
ATOM 1574 O O . SER A 1 188 ? 18.859 -5.383 0.123 1 86.5 188 SER A O 1
ATOM 1576 N N . ILE A 1 189 ? 18.5 -3.348 0.911 1 92.44 189 ILE A N 1
ATOM 1577 C CA . ILE A 1 189 ? 19.625 -2.734 0.198 1 92.44 189 ILE A CA 1
ATOM 1578 C C . ILE A 1 189 ? 20.734 -2.383 1.184 1 92.44 189 ILE A C 1
ATOM 1580 O O . ILE A 1 189 ? 20.469 -1.784 2.23 1 92.44 189 ILE A O 1
ATOM 1584 N N . SER A 1 190 ? 21.891 -2.828 0.951 1 95.44 190 SER A N 1
ATOM 1585 C CA . SER A 1 190 ? 23.094 -2.525 1.733 1 95.44 190 SER A CA 1
ATOM 1586 C C . SER A 1 190 ? 24.219 -2.018 0.844 1 95.44 190 SER A C 1
ATOM 1588 O O . SER A 1 190 ? 24.078 -1.977 -0.38 1 95.44 190 SER A O 1
ATOM 1590 N N . ALA A 1 191 ? 25.328 -1.604 1.507 1 95.06 191 ALA A N 1
ATOM 1591 C CA . ALA A 1 191 ? 26.484 -1.138 0.758 1 95.06 191 ALA A CA 1
ATOM 1592 C C . ALA A 1 191 ? 27.047 -2.248 -0.122 1 95.06 191 ALA A C 1
ATOM 1594 O O . ALA A 1 191 ? 27.609 -1.98 -1.188 1 95.06 191 ALA A O 1
ATOM 1595 N N . GLU A 1 192 ? 26.812 -3.418 0.267 1 94.81 192 GLU A N 1
ATOM 1596 C CA . GLU A 1 192 ? 27.391 -4.57 -0.415 1 94.81 192 GLU A CA 1
ATOM 1597 C C . GLU A 1 192 ? 26.609 -4.922 -1.677 1 94.81 192 GLU A C 1
ATOM 1599 O O . GLU A 1 192 ? 27.172 -5.438 -2.643 1 94.81 192 GLU A O 1
ATOM 1604 N N . ASN A 1 193 ? 25.359 -4.629 -1.659 1 93.88 193 ASN A N 1
ATOM 1605 C CA . ASN A 1 193 ? 24.578 -5.16 -2.768 1 93.88 193 ASN A CA 1
ATOM 1606 C C . ASN A 1 193 ? 23.922 -4.043 -3.586 1 93.88 193 ASN A C 1
ATOM 1608 O O . ASN A 1 193 ? 23.266 -4.309 -4.594 1 93.88 193 ASN A O 1
ATOM 1612 N N . ILE A 1 194 ? 24.078 -2.812 -3.207 1 95.5 194 ILE A N 1
ATOM 1613 C CA . ILE A 1 194 ? 23.391 -1.69 -3.84 1 95.5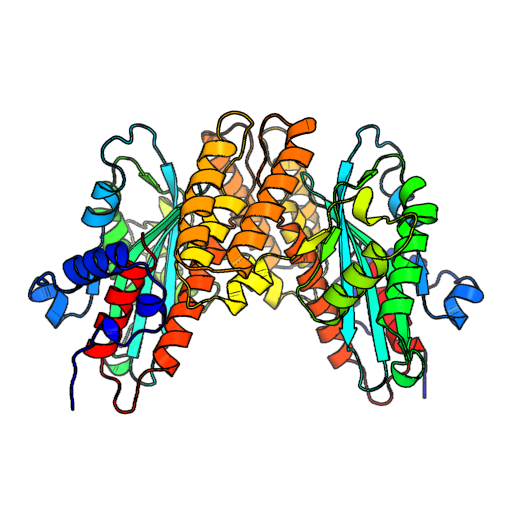 194 ILE A CA 1
ATOM 1614 C C . ILE A 1 194 ? 23.75 -1.633 -5.32 1 95.5 194 ILE A C 1
ATOM 1616 O O . ILE A 1 194 ? 22.875 -1.452 -6.176 1 95.5 194 ILE A O 1
ATOM 1620 N N . GLU A 1 195 ? 24.953 -1.799 -5.695 1 95.56 195 GLU A N 1
ATOM 1621 C CA . GLU A 1 195 ? 25.375 -1.687 -7.09 1 95.56 195 GLU A CA 1
ATOM 1622 C C . GLU A 1 195 ? 24.859 -2.857 -7.918 1 95.56 195 GLU A C 1
ATOM 1624 O O . GLU A 1 195 ? 24.469 -2.68 -9.078 1 95.56 195 GLU A O 1
ATOM 1629 N N . GLU A 1 196 ? 24.875 -3.982 -7.379 1 92.38 196 GLU A N 1
ATOM 1630 C CA . GLU A 1 196 ? 24.328 -5.145 -8.078 1 92.38 196 GLU A CA 1
ATOM 1631 C C . GLU A 1 196 ? 22.859 -4.965 -8.406 1 92.38 196 GLU A C 1
ATOM 1633 O O . GLU A 1 196 ? 22.422 -5.195 -9.539 1 92.38 196 GLU A O 1
ATOM 1638 N N . ILE A 1 197 ? 22.125 -4.547 -7.461 1 89.44 197 ILE A N 1
ATOM 1639 C CA . ILE A 1 197 ? 20.688 -4.371 -7.605 1 89.44 197 ILE A CA 1
ATOM 1640 C C . ILE A 1 197 ? 20.406 -3.322 -8.672 1 89.44 197 ILE A C 1
ATOM 1642 O O . ILE A 1 197 ? 19.641 -3.572 -9.609 1 89.44 197 ILE A O 1
ATOM 1646 N N . PHE A 1 198 ? 21.016 -2.217 -8.617 1 93.56 198 PHE A N 1
ATOM 1647 C CA . PHE A 1 198 ? 20.656 -1.097 -9.477 1 93.56 198 PHE A CA 1
ATOM 1648 C C . PHE A 1 198 ? 21.328 -1.232 -10.844 1 93.56 198 PHE A C 1
ATOM 1650 O O . PHE A 1 198 ? 20.781 -0.773 -11.852 1 93.56 198 PHE A O 1
ATOM 1657 N N . SER A 1 199 ? 22.453 -1.867 -10.938 1 91.12 199 SER A N 1
ATOM 1658 C CA . SER A 1 199 ? 23.125 -2.076 -12.219 1 91.12 199 SER A CA 1
ATOM 1659 C C . SER A 1 199 ? 22.297 -2.984 -13.125 1 91.12 199 SER A C 1
ATOM 1661 O O . SER A 1 199 ? 22.234 -2.766 -14.336 1 91.12 199 SER A O 1
ATOM 1663 N N . LYS A 1 200 ? 21.75 -3.953 -12.586 1 83.69 200 LYS A N 1
ATOM 1664 C CA . LYS A 1 200 ? 20.891 -4.863 -13.328 1 83.69 200 LYS A CA 1
ATOM 1665 C C . LYS A 1 200 ? 19.797 -4.098 -14.078 1 83.69 200 LYS A C 1
ATOM 1667 O O . LYS A 1 200 ? 19.578 -4.332 -15.266 1 83.69 200 LYS A O 1
ATOM 1672 N N . TYR A 1 201 ? 19.281 -3.178 -13.477 1 83.81 201 TYR A N 1
ATOM 1673 C CA . TYR A 1 201 ? 18.141 -2.473 -14.055 1 83.81 201 TYR A CA 1
ATOM 1674 C C . TYR A 1 201 ? 18.594 -1.303 -14.914 1 83.81 201 TYR A C 1
ATOM 1676 O O . TYR A 1 201 ? 17.922 -0.922 -15.867 1 83.81 201 TYR A O 1
ATOM 1684 N N . ARG A 1 202 ? 19.734 -0.748 -14.602 1 87.38 202 ARG A N 1
ATOM 1685 C CA . ARG A 1 202 ? 20.297 0.265 -15.484 1 87.38 202 ARG A CA 1
ATOM 1686 C C . ARG A 1 202 ? 20.531 -0.294 -16.875 1 87.38 202 ARG A C 1
ATOM 1688 O O . ARG A 1 202 ? 20.281 0.386 -17.875 1 87.38 202 ARG A O 1
ATOM 1695 N N . LYS A 1 203 ? 20.875 -1.476 -16.938 1 83.56 203 LYS A N 1
ATOM 1696 C CA . LYS A 1 203 ? 21.109 -2.131 -18.219 1 83.56 203 LYS A CA 1
ATOM 1697 C C . LYS A 1 203 ? 19.797 -2.311 -19 1 83.56 203 LYS A C 1
ATOM 1699 O O . LYS A 1 203 ? 19.734 -2.021 -20.188 1 83.56 203 LYS A O 1
ATOM 1704 N N . ILE A 1 204 ? 18.828 -2.672 -18.328 1 78.81 204 ILE A N 1
ATOM 1705 C CA . ILE A 1 204 ? 17.531 -2.932 -18.953 1 78.81 204 ILE A CA 1
ATOM 1706 C C . ILE A 1 204 ? 16.922 -1.624 -19.453 1 78.81 204 ILE A C 1
ATOM 1708 O O . ILE A 1 204 ? 16.406 -1.561 -20.578 1 78.81 204 ILE A O 1
ATOM 1712 N N . THR A 1 205 ? 16.938 -0.627 -18.594 1 81.88 205 THR A N 1
ATOM 1713 C CA . THR A 1 205 ? 16.344 0.653 -18.953 1 81.88 205 THR A CA 1
ATOM 1714 C C . THR A 1 205 ? 17.094 1.297 -20.125 1 81.88 205 THR A C 1
ATOM 1716 O O . THR A 1 205 ? 16.484 1.958 -20.969 1 81.88 205 THR A O 1
ATOM 1719 N N . GLY A 1 206 ? 18.312 1.112 -20.219 1 77.06 206 GLY A N 1
ATOM 1720 C CA . GLY A 1 206 ? 19.125 1.627 -21.312 1 77.06 206 GLY A CA 1
ATOM 1721 C C . GLY A 1 206 ? 18.797 0.989 -22.641 1 77.06 206 GLY A C 1
ATOM 1722 O O . GLY A 1 206 ? 18.781 1.665 -23.672 1 77.06 206 GLY A O 1
ATOM 1723 N N . THR A 1 207 ? 18.469 -0.22 -22.609 1 75.06 207 THR A N 1
ATOM 1724 C CA . THR A 1 207 ? 18.188 -0.953 -23.828 1 75.06 207 THR A CA 1
ATOM 1725 C C . THR A 1 207 ? 16.844 -0.53 -24.422 1 75.06 207 THR A C 1
ATOM 1727 O O . THR A 1 207 ? 16.703 -0.41 -25.641 1 75.06 207 THR A O 1
ATOM 1730 N N . LYS A 1 208 ? 15.828 -0.214 -23.672 1 75.19 208 LYS A N 1
ATOM 1731 C CA . LYS A 1 208 ? 14.477 0.054 -24.156 1 75.19 208 LYS A CA 1
ATOM 1732 C C . LYS A 1 208 ? 14.195 1.553 -24.172 1 75.19 208 LYS A C 1
ATOM 1734 O O . LYS A 1 208 ? 13.117 1.977 -24.594 1 75.19 208 LYS A O 1
ATOM 1739 N N . ASN A 1 209 ? 15.164 2.363 -23.906 1 68.31 209 ASN A N 1
ATOM 1740 C CA . ASN A 1 209 ? 14.984 3.811 -23.859 1 68.31 209 ASN A CA 1
ATOM 1741 C C . ASN A 1 209 ? 13.766 4.203 -23.047 1 68.31 209 ASN A C 1
ATOM 1743 O O . ASN A 1 209 ? 12.938 4.996 -23.5 1 68.31 209 ASN A O 1
ATOM 1747 N N . LEU A 1 210 ? 13.633 3.486 -21.984 1 77.81 210 LEU A N 1
ATOM 1748 C CA . LEU A 1 210 ? 12.531 3.783 -21.094 1 77.81 210 LEU A CA 1
ATOM 1749 C C . LEU A 1 210 ? 12.891 4.93 -20.141 1 77.81 210 LEU A C 1
ATOM 1751 O O . LEU A 1 210 ? 13.273 4.695 -19 1 77.81 210 LEU A O 1
ATOM 1755 N N . GLN A 1 211 ? 12.727 6.137 -20.516 1 77.69 211 GLN A N 1
ATOM 1756 C CA . GLN A 1 211 ? 13.18 7.34 -19.828 1 77.69 211 GLN A CA 1
ATOM 1757 C C . GLN A 1 211 ? 12.641 7.395 -18.406 1 77.69 211 GLN A C 1
ATOM 1759 O O . GLN A 1 211 ? 13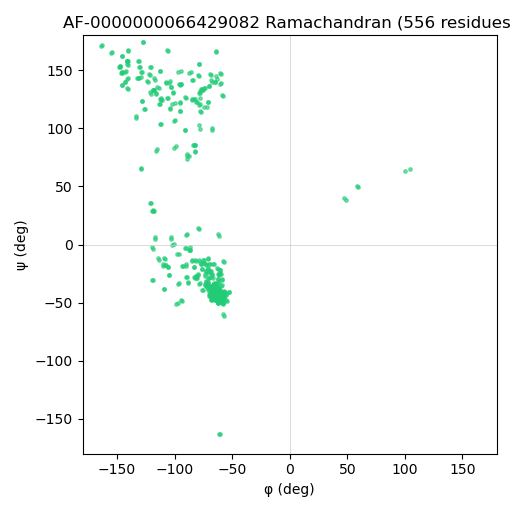.383 7.707 -17.469 1 77.69 211 GLN A O 1
ATOM 1764 N N . TYR A 1 212 ? 11.469 7.043 -18.266 1 76.69 212 TYR A N 1
ATOM 1765 C CA . TYR A 1 212 ? 10.867 7.113 -16.938 1 76.69 212 TYR A CA 1
ATOM 1766 C C . TYR A 1 212 ? 11.477 6.074 -16 1 76.69 212 TYR A C 1
ATOM 1768 O O . TYR A 1 212 ? 11.68 6.34 -14.82 1 76.69 212 TYR A O 1
ATOM 1776 N N . LEU A 1 213 ? 11.797 4.922 -16.5 1 83.06 213 LEU A N 1
ATOM 1777 C CA . LEU A 1 213 ? 12.391 3.863 -15.695 1 83.06 213 LEU A CA 1
ATOM 1778 C C . LEU A 1 213 ? 13.828 4.215 -15.312 1 83.06 213 LEU A C 1
ATOM 1780 O O . LEU A 1 213 ? 14.266 3.918 -14.195 1 83.06 213 LEU A O 1
ATOM 1784 N N . GLU A 1 214 ? 14.453 4.859 -16.234 1 87.25 214 GLU A N 1
ATOM 1785 C CA . GLU A 1 214 ? 15.812 5.324 -15.938 1 87.25 214 GLU A CA 1
ATOM 1786 C C . GLU A 1 214 ? 15.812 6.344 -14.805 1 87.25 214 GLU A C 1
ATOM 1788 O O . GLU A 1 214 ? 16.656 6.289 -13.914 1 87.25 214 GLU A 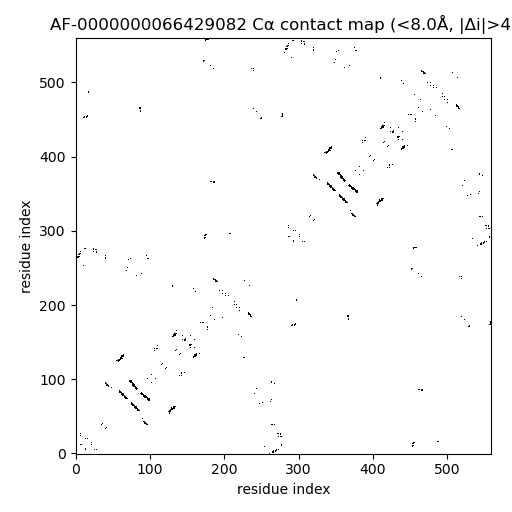O 1
ATOM 1793 N N . GLN A 1 215 ? 14.875 7.195 -14.906 1 85.62 215 GLN A N 1
ATOM 1794 C CA . GLN A 1 215 ? 14.75 8.195 -13.844 1 85.62 215 GLN A CA 1
ATOM 1795 C C . GLN A 1 215 ? 14.453 7.539 -12.5 1 85.62 215 GLN A C 1
ATOM 1797 O O . GLN A 1 215 ? 15.031 7.918 -11.477 1 85.62 215 GLN A O 1
ATOM 1802 N N . PHE A 1 216 ? 13.602 6.605 -12.461 1 88.19 216 PHE A N 1
ATOM 1803 C CA . PHE A 1 216 ? 13.281 5.867 -11.242 1 88.19 216 PHE A CA 1
ATOM 1804 C C . PHE A 1 216 ? 14.523 5.211 -10.656 1 88.19 216 PHE A C 1
ATOM 1806 O O . PHE A 1 216 ? 14.797 5.352 -9.469 1 88.19 216 PHE A O 1
ATOM 1813 N N . VAL A 1 217 ? 15.211 4.504 -11.5 1 90.69 217 VAL A N 1
ATOM 1814 C CA . VAL A 1 217 ? 16.406 3.787 -11.055 1 90.69 217 VAL A CA 1
ATOM 1815 C C . VAL A 1 217 ? 17.422 4.777 -10.484 1 90.69 217 VAL A C 1
ATOM 1817 O O . VAL A 1 217 ? 18 4.543 -9.422 1 90.69 217 VAL A O 1
ATOM 1820 N N . ARG A 1 218 ? 17.594 5.855 -11.164 1 90.69 218 ARG A N 1
ATOM 1821 C CA . ARG A 1 218 ? 18.547 6.871 -10.719 1 90.69 218 ARG A CA 1
ATOM 1822 C C . ARG A 1 218 ? 18.109 7.473 -9.383 1 90.69 218 ARG A C 1
ATOM 1824 O O . ARG A 1 218 ? 18.906 7.594 -8.461 1 90.69 218 ARG A O 1
ATOM 1831 N N . ASP A 1 219 ? 16.906 7.836 -9.289 1 90.06 219 ASP A N 1
ATOM 1832 C CA . ASP A 1 219 ? 16.375 8.484 -8.094 1 90.06 219 ASP A CA 1
ATOM 1833 C C . ASP A 1 219 ? 16.484 7.566 -6.879 1 90.06 219 ASP A C 1
ATOM 1835 O O . ASP A 1 219 ? 16.938 7.988 -5.812 1 90.06 219 ASP A O 1
ATOM 1839 N N . PHE A 1 220 ? 16.156 6.379 -7.035 1 93 220 PHE A N 1
ATOM 1840 C CA . PHE A 1 220 ? 16.125 5.469 -5.898 1 93 220 PHE A CA 1
ATOM 1841 C C . PHE A 1 220 ? 17.516 4.953 -5.574 1 93 220 PHE A C 1
ATOM 1843 O O . PHE A 1 220 ? 17.797 4.57 -4.438 1 93 220 PHE A O 1
ATOM 1850 N N . HIS A 1 221 ? 18.359 4.922 -6.59 1 94.94 221 HIS A N 1
ATOM 1851 C CA . HIS A 1 221 ? 19.766 4.688 -6.289 1 94.94 221 HIS A CA 1
ATOM 1852 C C . HIS A 1 221 ? 20.328 5.793 -5.41 1 94.94 221 HIS A C 1
ATOM 1854 O O . HIS A 1 221 ? 20.969 5.52 -4.391 1 94.94 221 HIS A O 1
ATOM 1860 N N . ASN A 1 222 ? 20.078 7.023 -5.816 1 94.44 222 ASN A N 1
ATOM 1861 C CA . ASN A 1 222 ? 20.531 8.172 -5.043 1 94.44 222 ASN A CA 1
ATOM 1862 C C . ASN A 1 222 ? 19.922 8.18 -3.641 1 94.44 222 ASN A C 1
ATOM 1864 O O . ASN A 1 222 ? 20.625 8.469 -2.662 1 94.44 222 ASN A O 1
ATOM 1868 N N . LEU A 1 223 ? 18.688 7.902 -3.578 1 94.62 223 LEU A N 1
ATOM 1869 C CA . LEU A 1 223 ? 18.016 7.832 -2.281 1 94.62 223 LEU A CA 1
ATOM 1870 C C . LEU A 1 223 ? 18.672 6.77 -1.397 1 94.62 223 LEU A C 1
ATOM 1872 O O . LEU A 1 223 ? 18.891 7.004 -0.209 1 94.62 223 LEU A O 1
ATOM 1876 N N . SER A 1 224 ? 18.875 5.625 -1.98 1 95.31 224 SER A N 1
ATOM 1877 C CA . SER A 1 224 ? 19.516 4.547 -1.238 1 95.31 224 SER A CA 1
ATOM 1878 C C . SER A 1 224 ? 20.859 4.992 -0.668 1 95.31 224 SER A C 1
ATOM 1880 O O . SER A 1 224 ? 21.172 4.711 0.491 1 95.31 224 SER A O 1
ATOM 1882 N N . ARG A 1 225 ? 21.609 5.68 -1.438 1 95.06 225 ARG A N 1
ATOM 1883 C CA . ARG A 1 225 ? 22.922 6.152 -0.988 1 95.06 225 ARG A CA 1
ATOM 1884 C C . ARG A 1 225 ? 22.766 7.117 0.185 1 95.06 225 ARG A C 1
ATOM 1886 O O . ARG A 1 225 ? 23.547 7.055 1.145 1 95.06 225 ARG A O 1
ATOM 1893 N N . VAL A 1 226 ? 21.828 7.969 0.1 1 94.19 226 VAL A N 1
ATOM 1894 C CA . VAL A 1 226 ? 21.578 8.945 1.156 1 94.19 226 VAL A CA 1
ATOM 1895 C C . VAL A 1 226 ? 21.219 8.219 2.451 1 94.19 226 VAL A C 1
ATOM 1897 O O . VAL A 1 226 ? 21.734 8.555 3.521 1 94.19 226 VAL A O 1
ATOM 1900 N N . LEU A 1 227 ? 20.422 7.262 2.367 1 94.19 227 LEU A N 1
ATOM 1901 C CA . LEU A 1 227 ? 19.922 6.582 3.553 1 94.19 227 LEU A CA 1
ATOM 1902 C C . LEU A 1 227 ? 20.953 5.625 4.125 1 94.19 227 LEU A C 1
ATOM 1904 O O . LEU A 1 227 ? 21 5.406 5.34 1 94.19 227 LEU A O 1
ATOM 1908 N N . LEU A 1 228 ? 21.734 5.035 3.266 1 95.25 228 LEU A N 1
ATOM 1909 C CA . LEU A 1 228 ? 22.75 4.09 3.697 1 95.25 228 LEU A CA 1
ATOM 1910 C C . LEU A 1 228 ? 23.875 4.809 4.441 1 95.25 228 LEU A C 1
ATOM 1912 O O . LEU A 1 228 ? 24.672 4.172 5.129 1 95.25 228 LEU A O 1
ATOM 1916 N N . ALA A 1 229 ? 23.969 6.078 4.309 1 92.62 229 ALA A N 1
ATOM 1917 C CA . ALA A 1 229 ? 25 6.844 5.012 1 92.62 229 ALA A CA 1
ATOM 1918 C C . ALA A 1 229 ? 24.875 6.66 6.52 1 92.62 229 ALA A C 1
ATOM 1920 O O . ALA A 1 229 ? 25.891 6.695 7.238 1 92.62 229 ALA A O 1
ATOM 1921 N N . ASP A 1 230 ? 23.703 6.438 7.012 1 90.88 230 ASP A N 1
ATOM 1922 C CA . ASP A 1 230 ? 23.484 6.359 8.453 1 90.88 230 ASP A CA 1
ATOM 1923 C C . ASP A 1 230 ? 22.984 4.973 8.859 1 90.88 230 ASP A C 1
ATOM 1925 O O . ASP A 1 230 ? 22.641 4.75 10.016 1 90.88 230 ASP A O 1
ATOM 1929 N N . ASN A 1 231 ? 22.969 4.062 7.867 1 91.69 231 ASN A N 1
ATOM 1930 C CA . ASN A 1 231 ? 22.375 2.752 8.141 1 91.69 231 ASN A CA 1
ATOM 1931 C C . ASN A 1 231 ? 23.141 1.639 7.43 1 91.69 231 ASN A C 1
ATOM 1933 O O . ASN A 1 231 ? 23.672 1.843 6.336 1 91.69 231 ASN A O 1
ATOM 1937 N N . VAL A 1 232 ? 23.156 0.536 8.008 1 91.69 232 VAL A N 1
ATOM 1938 C CA . VAL A 1 232 ? 23.875 -0.606 7.445 1 91.69 232 VAL A CA 1
ATOM 1939 C C . VAL A 1 232 ? 23.078 -1.185 6.277 1 91.69 232 VAL A C 1
ATOM 1941 O O . VAL A 1 232 ? 23.656 -1.588 5.266 1 91.69 232 VAL A O 1
ATOM 1944 N N . SER A 1 233 ? 21.781 -1.216 6.445 1 91.56 233 SER A N 1
ATOM 1945 C CA . SER A 1 233 ? 20.859 -1.696 5.418 1 91.56 233 SER A CA 1
ATOM 1946 C C . SER A 1 233 ? 19.516 -0.961 5.48 1 91.56 233 SER A C 1
ATOM 1948 O O . SER A 1 233 ? 19.141 -0.431 6.527 1 91.56 233 SER A O 1
ATOM 1950 N N . ILE A 1 234 ? 18.891 -0.913 4.305 1 90.12 234 ILE A N 1
ATOM 1951 C CA . ILE A 1 234 ? 17.625 -0.179 4.25 1 90.12 234 ILE A CA 1
ATOM 1952 C C . ILE A 1 234 ? 16.641 -0.923 3.357 1 90.12 234 ILE A C 1
ATOM 1954 O O . ILE A 1 234 ? 17.031 -1.757 2.539 1 90.12 234 ILE A O 1
ATOM 1958 N N . THR A 1 235 ? 15.398 -0.691 3.639 1 86.31 235 THR A N 1
ATOM 1959 C CA . THR A 1 235 ? 14.312 -1.021 2.725 1 86.31 235 THR A CA 1
ATOM 1960 C C . THR A 1 235 ? 13.57 0.24 2.291 1 86.31 235 THR A C 1
ATOM 1962 O O . THR A 1 235 ? 13.328 1.137 3.104 1 86.31 235 THR A O 1
ATOM 1965 N N . LEU A 1 236 ? 13.18 0.303 1.09 1 86.69 236 LEU A N 1
ATOM 1966 C CA . LEU A 1 236 ? 12.648 1.549 0.543 1 86.69 236 LEU A CA 1
ATOM 1967 C C . LEU A 1 236 ? 11.125 1.524 0.503 1 86.69 236 LEU A C 1
ATOM 1969 O O . LEU A 1 236 ? 10.5 2.469 0.018 1 86.69 236 LEU A O 1
ATOM 1973 N N . HIS A 1 237 ? 10.609 0.472 0.945 1 78 237 HIS A N 1
ATOM 1974 C CA . HIS A 1 237 ? 9.156 0.417 0.997 1 78 237 HIS A CA 1
ATOM 1975 C C . HIS A 1 237 ? 8.602 1.396 2.029 1 78 237 HIS A C 1
ATOM 1977 O O . HIS A 1 237 ? 8.664 1.135 3.232 1 78 237 HIS A O 1
ATOM 1983 N N . LEU A 1 238 ? 8.18 2.533 1.562 1 70.69 238 LEU A N 1
ATOM 1984 C CA . LEU A 1 238 ? 7.695 3.623 2.404 1 70.69 238 LEU A CA 1
ATOM 1985 C C . LEU A 1 238 ? 6.207 3.473 2.691 1 70.69 238 LEU A C 1
ATOM 1987 O O . LEU A 1 238 ? 5.391 4.242 2.182 1 70.69 238 LEU A O 1
ATOM 1991 N N . CYS A 1 239 ? 5.941 2.588 3.557 1 65.38 239 CYS A N 1
ATOM 1992 C CA . CYS A 1 239 ? 4.566 2.199 3.842 1 65.38 239 CYS A CA 1
ATOM 1993 C C . CYS A 1 239 ? 3.791 3.357 4.461 1 65.38 239 CYS A C 1
ATOM 1995 O O . CYS A 1 239 ? 2.561 3.381 4.414 1 65.38 239 CYS A O 1
ATOM 1997 N N . THR A 1 240 ? 4.527 4.293 4.918 1 68.19 240 THR A N 1
ATOM 1998 C CA . THR A 1 240 ? 3.871 5.41 5.586 1 68.19 240 THR A CA 1
ATOM 1999 C C . THR A 1 240 ? 3.129 6.281 4.578 1 68.19 240 THR A C 1
ATOM 2001 O O . THR A 1 240 ? 2.279 7.094 4.953 1 68.19 240 THR A O 1
ATOM 2004 N N . LEU A 1 241 ? 3.4 6.055 3.33 1 76.88 241 LEU A N 1
ATOM 2005 C CA . LEU A 1 241 ? 2.641 6.77 2.311 1 76.88 241 LEU A CA 1
ATOM 2006 C C . LEU A 1 241 ? 1.19 6.297 2.283 1 76.88 241 LEU A C 1
ATOM 2008 O O . LEU A 1 241 ? 0.295 7.047 1.892 1 76.88 241 LEU A O 1
ATOM 2012 N N . GLU A 1 242 ? 1.052 5.188 2.748 1 77.69 242 GLU A N 1
ATOM 2013 C CA . GLU A 1 242 ? -0.303 4.648 2.836 1 77.69 242 GLU A CA 1
ATOM 2014 C C . GLU A 1 242 ? -1.153 5.453 3.814 1 77.69 242 GLU A C 1
ATOM 2016 O O . GLU A 1 242 ? -2.354 5.637 3.6 1 77.69 242 GLU A O 1
ATOM 2021 N N . CYS A 1 243 ? -0.473 5.926 4.805 1 83.88 243 CYS A N 1
ATOM 2022 C CA . CYS A 1 243 ? -1.188 6.73 5.789 1 83.88 243 CYS A CA 1
ATOM 2023 C C . CYS A 1 243 ? -1.658 8.047 5.18 1 83.88 243 CYS A C 1
ATOM 2025 O O . CYS A 1 243 ? -2.76 8.516 5.477 1 83.88 243 CYS A O 1
ATOM 2027 N N . VAL A 1 244 ? -0.83 8.547 4.375 1 88.62 244 VAL A N 1
ATOM 2028 C CA . VAL A 1 244 ? -1.149 9.805 3.705 1 88.62 244 VAL A CA 1
ATOM 2029 C C . VAL A 1 244 ? -2.365 9.609 2.801 1 88.62 244 VAL A C 1
ATOM 2031 O O . VAL A 1 244 ? -3.324 10.383 2.867 1 88.62 244 VAL A O 1
ATOM 2034 N N . ASP A 1 245 ? -2.32 8.602 2.068 1 87.38 245 ASP A N 1
ATOM 2035 C CA . ASP A 1 245 ? -3.418 8.297 1.155 1 87.38 245 ASP A CA 1
ATOM 2036 C C . ASP A 1 245 ? -4.699 7.973 1.922 1 87.38 245 ASP A C 1
ATOM 2038 O O . ASP A 1 245 ? -5.789 8.391 1.527 1 87.38 245 ASP A O 1
ATOM 2042 N N . ASN A 1 246 ? -4.457 7.242 2.887 1 89.12 246 ASN A N 1
ATOM 2043 C CA . ASN A 1 246 ? -5.605 6.891 3.715 1 89.12 246 ASN A CA 1
ATOM 2044 C C . ASN A 1 246 ? -6.254 8.125 4.332 1 89.12 246 ASN A C 1
ATOM 2046 O O . ASN A 1 246 ? -7.477 8.203 4.438 1 89.12 246 ASN A O 1
ATOM 2050 N N . PHE A 1 247 ? -5.543 8.984 4.773 1 92.56 247 PHE A N 1
ATOM 2051 C CA . PHE A 1 247 ? -6.086 10.195 5.383 1 92.56 247 PHE A CA 1
ATOM 2052 C C . PHE A 1 247 ? -6.875 11.008 4.363 1 92.56 247 PHE A C 1
ATOM 2054 O O . PHE A 1 247 ? -7.898 11.602 4.699 1 92.56 247 PHE A O 1
ATOM 2061 N N . GLU A 1 248 ? -6.375 11.039 3.174 1 94.06 248 GLU A N 1
ATOM 2062 C CA . GLU A 1 248 ? -7.137 11.695 2.117 1 94.06 248 GLU A CA 1
ATOM 2063 C C . GLU A 1 248 ? -8.508 11.055 1.938 1 94.06 248 GLU A C 1
ATOM 2065 O O . GLU A 1 248 ? -9.516 11.75 1.788 1 94.06 248 GLU A O 1
ATOM 2070 N N . ILE A 1 249 ? -8.516 9.789 1.956 1 93.19 249 ILE A N 1
ATOM 2071 C CA . ILE A 1 249 ? -9.773 9.062 1.818 1 93.19 249 ILE A CA 1
ATOM 2072 C C . ILE A 1 249 ? -10.703 9.414 2.977 1 93.19 249 ILE A C 1
ATOM 2074 O O . ILE A 1 249 ? -11.906 9.609 2.777 1 93.19 249 ILE A O 1
ATOM 2078 N N . ILE A 1 250 ? -10.156 9.469 4.121 1 95.12 250 ILE A N 1
ATOM 2079 C CA . ILE A 1 250 ? -10.914 9.828 5.312 1 95.12 250 ILE A CA 1
ATOM 2080 C C . ILE A 1 250 ? -11.516 11.219 5.145 1 95.12 250 ILE A C 1
ATOM 2082 O O . ILE A 1 250 ? -12.703 11.43 5.391 1 95.12 250 ILE A O 1
ATOM 2086 N N . ILE A 1 251 ? -10.727 12.156 4.727 1 96.75 251 ILE A N 1
ATOM 2087 C CA . ILE A 1 251 ? -11.18 13.531 4.508 1 96.75 251 ILE A CA 1
ATOM 2088 C C . ILE A 1 251 ? -12.336 13.539 3.512 1 96.75 251 ILE A C 1
ATOM 2090 O O . ILE A 1 251 ? -13.391 14.125 3.775 1 96.75 251 ILE A O 1
ATOM 2094 N N . ARG A 1 252 ? -12.141 12.883 2.428 1 95.12 252 ARG A N 1
ATOM 2095 C CA . ARG A 1 252 ? -13.148 12.875 1.37 1 95.12 252 ARG A CA 1
ATOM 2096 C C . ARG A 1 252 ? -14.445 12.234 1.854 1 95.12 252 ARG A C 1
ATOM 2098 O O . ARG A 1 252 ? -15.531 12.711 1.528 1 95.12 252 ARG A O 1
ATOM 2105 N N . SER A 1 253 ? -14.258 11.211 2.527 1 94.25 253 SER A N 1
ATOM 2106 C CA . SER A 1 253 ? -15.438 10.547 3.066 1 94.25 253 SER A CA 1
ATOM 2107 C C . SER A 1 253 ? -16.234 11.469 3.986 1 94.25 253 SER A C 1
ATOM 2109 O O . SER A 1 253 ? -17.469 11.492 3.949 1 94.25 253 SER A O 1
ATOM 2111 N N . HIS A 1 254 ? -15.617 12.203 4.758 1 95.19 254 HIS A N 1
ATOM 2112 C CA . HIS A 1 254 ? -16.281 13.125 5.664 1 95.19 254 HIS A CA 1
ATOM 2113 C C . HIS A 1 254 ? -16.875 14.312 4.91 1 95.19 254 HIS A C 1
ATOM 2115 O O . HIS A 1 254 ? -17.891 14.867 5.316 1 95.19 254 HIS A O 1
ATOM 2121 N N . MET A 1 255 ? -16.25 14.719 3.857 1 94.25 255 MET A N 1
ATOM 2122 C CA . MET A 1 255 ? -16.766 15.797 3.01 1 94.25 255 MET A CA 1
ATOM 2123 C C . MET A 1 255 ? -18.109 15.422 2.406 1 94.25 255 MET A C 1
ATOM 2125 O O . MET A 1 255 ? -18.984 16.266 2.268 1 94.25 255 MET A O 1
ATOM 2129 N N . GLU A 1 256 ? -18.172 14.18 2.057 1 90.25 256 GLU A N 1
ATOM 2130 C CA . GLU A 1 256 ? -19.406 13.695 1.472 1 90.25 256 GLU A CA 1
ATOM 2131 C C . GLU A 1 256 ? -20.562 13.82 2.455 1 90.25 256 GLU A C 1
ATOM 2133 O O . GLU A 1 256 ? -21.719 13.984 2.047 1 90.25 256 GLU A O 1
ATOM 2138 N N . GLY A 1 257 ? -20.25 13.734 3.672 1 84.44 257 GLY A N 1
ATOM 2139 C CA . GLY A 1 257 ? -21.266 13.844 4.699 1 84.44 257 GLY A CA 1
ATOM 2140 C C . GLY A 1 257 ? -21.703 15.273 4.965 1 84.44 257 GLY A C 1
ATOM 2141 O O . GLY A 1 257 ? -22.719 15.508 5.629 1 84.44 257 GLY A O 1
ATOM 2142 N N . LEU A 1 258 ? -20.891 16.172 4.469 1 85 258 LEU A N 1
ATOM 2143 C CA . LEU A 1 258 ? -21.234 17.578 4.703 1 85 258 LEU A CA 1
ATOM 2144 C C . LEU A 1 258 ? -22.391 18.016 3.812 1 85 258 LEU A C 1
ATOM 2146 O O . LEU A 1 258 ? -22.5 17.562 2.672 1 85 258 LEU A O 1
ATOM 2150 N N . LYS A 1 259 ? -23.344 18.688 4.469 1 72.5 259 LYS A N 1
ATOM 2151 C CA . LYS A 1 259 ? -24.578 19.141 3.83 1 72.5 259 LYS A CA 1
ATOM 2152 C C . LYS A 1 259 ? -24.281 20.094 2.682 1 72.5 259 LYS A C 1
ATOM 2154 O O . LYS A 1 259 ? -23.125 20.375 2.389 1 72.5 259 LYS A O 1
ATOM 2159 N N . GLU A 1 260 ? -25.484 20.781 2.383 1 72.31 260 GLU A N 1
ATOM 2160 C CA . GLU A 1 260 ? -25.484 21.734 1.279 1 72.31 260 GLU A CA 1
ATOM 2161 C C . GLU A 1 260 ? -24.844 23.047 1.688 1 72.31 260 GLU A C 1
ATOM 2163 O O . GLU A 1 260 ? -24.781 23.375 2.875 1 72.31 260 GLU A O 1
ATOM 2168 N N . HIS A 1 261 ? -23.859 23.75 0.951 1 84.94 261 HIS A N 1
ATOM 2169 C CA . HIS A 1 261 ? -23.219 25.062 1.071 1 84.94 261 HIS A CA 1
ATOM 2170 C C . HIS A 1 261 ? -21.844 24.953 1.716 1 84.94 261 HIS A C 1
ATOM 2172 O O . HIS A 1 261 ? -21.625 25.469 2.814 1 84.94 261 HIS A O 1
ATOM 2178 N N . ILE A 1 262 ? -21.094 24.391 1.202 1 90.56 262 ILE A N 1
ATOM 2179 C CA . ILE A 1 262 ? -19.719 24.172 1.637 1 90.56 262 ILE A CA 1
ATOM 2180 C C . ILE A 1 262 ? -18.922 25.453 1.492 1 90.56 262 ILE A C 1
ATOM 2182 O O . ILE A 1 262 ? -18.875 26.047 0.412 1 90.56 262 ILE A O 1
ATOM 2186 N N . THR A 1 263 ? -18.438 25.938 2.646 1 93.31 263 THR A N 1
ATOM 2187 C CA . THR A 1 263 ? -17.594 27.125 2.641 1 93.31 263 THR A CA 1
ATOM 2188 C C . THR A 1 263 ? -16.141 26.75 2.918 1 93.31 263 THR A C 1
ATOM 2190 O O . THR A 1 263 ? -15.852 25.656 3.389 1 93.31 263 THR A O 1
ATOM 2193 N N . ARG A 1 264 ? -15.297 27.688 2.68 1 94.75 264 ARG A N 1
ATOM 2194 C CA . ARG A 1 264 ? -13.875 27.516 2.951 1 94.75 264 ARG A CA 1
ATOM 2195 C C . ARG A 1 264 ? -13.625 27.281 4.438 1 94.75 264 ARG A C 1
ATOM 2197 O O . ARG A 1 264 ? -12.812 26.422 4.812 1 94.75 264 ARG A O 1
ATOM 2204 N N . ASN A 1 265 ? -14.344 28.031 5.211 1 94 265 ASN A N 1
ATOM 2205 C CA . ASN A 1 265 ? -14.203 27.906 6.656 1 94 265 ASN A CA 1
ATOM 2206 C C . ASN A 1 265 ? -14.648 26.531 7.145 1 94 265 ASN A C 1
ATOM 2208 O O . ASN A 1 265 ? -13.992 25.922 7.996 1 94 265 ASN A O 1
ATOM 2212 N N . LEU A 1 266 ? -15.688 26.094 6.656 1 94.5 266 LEU A N 1
ATOM 2213 C CA . LEU A 1 266 ? -16.203 24.781 7.055 1 94.5 266 LEU A CA 1
ATOM 2214 C C . LEU A 1 266 ? -15.203 23.688 6.738 1 94.5 266 LEU A C 1
ATOM 2216 O O . LEU A 1 266 ? -14.969 22.797 7.559 1 94.5 266 LEU A O 1
ATOM 2220 N N . ILE A 1 267 ? -14.578 23.734 5.598 1 96.12 267 ILE A N 1
ATOM 2221 C CA . ILE A 1 267 ? -13.586 22.75 5.188 1 96.12 267 ILE A CA 1
ATOM 2222 C C . ILE A 1 267 ? -12.383 22.812 6.121 1 96.12 267 ILE A C 1
ATOM 2224 O O . ILE A 1 267 ? -11.867 21.781 6.559 1 96.12 267 ILE A O 1
ATOM 2228 N N . PHE A 1 268 ? -11.992 24.016 6.383 1 96.56 268 PHE A N 1
ATOM 2229 C CA . PHE A 1 268 ? -10.852 24.219 7.27 1 96.56 268 PHE A CA 1
ATOM 2230 C C . PHE A 1 268 ? -11.125 23.609 8.641 1 96.56 268 PHE A C 1
ATOM 2232 O O . PHE A 1 268 ? -10.273 22.922 9.203 1 96.56 268 PHE A O 1
ATOM 2239 N N . GLU A 1 269 ? -12.273 23.844 9.172 1 95.25 269 GLU A N 1
ATOM 2240 C CA . GLU A 1 269 ? -12.656 23.312 10.477 1 95.25 269 GLU A CA 1
ATOM 2241 C C . GLU A 1 269 ? -12.75 21.797 10.453 1 95.25 269 GLU A C 1
ATOM 2243 O O . GLU A 1 269 ? -12.383 21.125 11.422 1 95.25 269 GLU A O 1
ATOM 2248 N N . LEU A 1 270 ? -13.25 21.312 9.391 1 96.44 270 LEU A N 1
ATOM 2249 C CA . LEU A 1 270 ? -13.305 19.859 9.25 1 96.44 270 LEU A CA 1
ATOM 2250 C C . LEU A 1 270 ? -11.906 19.25 9.305 1 96.44 270 LEU A C 1
ATOM 2252 O O . LEU A 1 270 ? -11.672 18.297 10.039 1 96.44 270 LEU A O 1
ATOM 2256 N N . LEU A 1 271 ? -11.008 19.828 8.531 1 97.25 271 LEU A N 1
ATOM 2257 C CA . LEU A 1 271 ? -9.633 19.328 8.5 1 97.25 271 LEU A CA 1
ATOM 2258 C C . LEU A 1 271 ? -9 19.406 9.883 1 97.25 271 LEU A C 1
ATOM 2260 O O . LEU A 1 271 ? -8.352 18.453 10.328 1 97.25 271 LEU A O 1
ATOM 2264 N N . ARG A 1 272 ? -9.219 20.469 10.516 1 96.19 272 ARG A N 1
ATOM 2265 C CA . ARG A 1 272 ? -8.703 20.641 11.875 1 96.19 272 ARG A CA 1
ATOM 2266 C C . ARG A 1 272 ? -9.258 19.547 12.805 1 96.19 272 ARG A C 1
ATOM 2268 O O . ARG A 1 272 ? -8.5 18.922 13.547 1 96.19 272 ARG A O 1
ATOM 2275 N N . ALA A 1 273 ? -10.516 19.359 12.734 1 97 273 ALA A N 1
ATOM 2276 C CA . ALA A 1 273 ? -11.164 18.344 13.57 1 97 273 ALA A CA 1
ATOM 2277 C C . ALA A 1 273 ? -10.594 16.953 13.289 1 97 273 ALA A C 1
ATOM 2279 O O . ALA A 1 273 ? -10.273 16.203 14.219 1 97 273 ALA A O 1
ATOM 2280 N N . LEU A 1 274 ? -10.453 16.641 12.047 1 97.19 274 LEU A N 1
ATOM 2281 C CA . LEU A 1 274 ? -9.984 15.312 11.664 1 97.19 274 LEU A CA 1
ATOM 2282 C C . LEU A 1 274 ? -8.531 15.109 12.094 1 97.19 274 LEU A C 1
ATOM 2284 O O . LEU A 1 274 ? -8.156 14.008 12.516 1 97.19 274 LEU A O 1
ATOM 2288 N N . ILE A 1 275 ? -7.73 16.109 12 1 96.44 275 ILE A N 1
ATOM 2289 C CA . ILE A 1 275 ? -6.34 16.016 12.438 1 96.44 275 ILE A CA 1
ATOM 2290 C C . ILE A 1 275 ? -6.289 15.734 13.938 1 96.44 275 ILE A C 1
ATOM 2292 O O . ILE A 1 275 ? -5.484 14.922 14.391 1 96.44 275 ILE A O 1
ATOM 2296 N N . ILE A 1 276 ? -7.137 16.359 14.633 1 95.31 276 ILE A N 1
ATOM 2297 C CA . ILE A 1 276 ? -7.195 16.188 16.078 1 95.31 276 ILE A CA 1
ATOM 2298 C C . ILE A 1 276 ? -7.699 14.781 16.406 1 95.31 276 ILE A C 1
ATOM 2300 O O . ILE A 1 276 ? -7.121 14.086 17.25 1 95.31 276 ILE A O 1
ATOM 2304 N N . ILE A 1 277 ? -8.711 14.359 15.719 1 96.31 277 ILE A N 1
ATOM 2305 C CA . ILE A 1 277 ? -9.367 13.094 16 1 96.31 277 ILE A CA 1
ATOM 2306 C C . ILE A 1 277 ? -8.43 11.938 15.656 1 96.31 277 ILE A C 1
ATOM 2308 O O . ILE A 1 277 ? -8.281 11 16.438 1 96.31 277 ILE A O 1
ATOM 2312 N N . TYR A 1 278 ? -7.766 12.023 14.539 1 93.12 278 TYR A N 1
ATOM 2313 C CA . TYR A 1 278 ? -6.957 10.906 14.062 1 93.12 278 TYR A CA 1
ATOM 2314 C C . TYR A 1 278 ? -5.508 11.047 14.516 1 93.12 278 TYR A C 1
ATOM 2316 O O . TYR A 1 278 ? -4.723 10.109 14.406 1 93.12 278 TYR A O 1
ATOM 2324 N N . GLY A 1 279 ? -5.062 12.195 14.898 1 85.06 279 GLY A N 1
ATOM 2325 C CA . GLY A 1 279 ? -3.693 12.438 15.328 1 85.06 279 GLY A CA 1
ATOM 2326 C C . GLY A 1 279 ? -3.424 11.977 16.75 1 85.06 279 GLY A C 1
ATOM 2327 O O . GLY A 1 279 ? -2.377 12.289 17.312 1 85.06 279 GLY A O 1
ATOM 2328 N N . ARG A 1 280 ? -4.203 11.258 17.344 1 68.12 280 ARG A N 1
ATOM 2329 C CA . ARG A 1 280 ? -4.016 10.781 18.703 1 68.12 280 ARG A CA 1
ATOM 2330 C C . ARG A 1 280 ? -3.189 9.5 18.734 1 68.12 280 ARG A C 1
ATOM 2332 O O . ARG A 1 280 ? -3.195 8.727 17.766 1 68.12 280 ARG A O 1
ATOM 2339 N N . MET B 1 1 ? -14.195 -18.078 -34.75 1 41.41 1 MET B N 1
ATOM 2340 C CA . MET B 1 1 ? -13.828 -17.031 -33.781 1 41.41 1 MET B CA 1
ATOM 2341 C C . MET B 1 1 ? -12.641 -17.453 -32.938 1 41.41 1 MET B C 1
ATOM 2343 O O . MET B 1 1 ? -12.625 -18.547 -32.375 1 41.41 1 MET B O 1
ATOM 2347 N N . LYS B 1 2 ? -11.32 -16.953 -33.031 1 57.78 2 LYS B N 1
ATOM 2348 C CA . LYS B 1 2 ? -10.109 -17.688 -32.719 1 57.78 2 LYS B CA 1
ATOM 2349 C C . LYS B 1 2 ? -9.891 -17.734 -31.188 1 57.78 2 LYS B C 1
ATOM 2351 O O . LYS B 1 2 ? -9.906 -16.688 -30.531 1 57.78 2 LYS B O 1
ATOM 2356 N N . ASP B 1 3 ? -10.156 -18.781 -30.484 1 74 3 ASP B N 1
ATOM 2357 C CA . ASP B 1 3 ? -10.047 -19.219 -29.094 1 74 3 ASP B CA 1
ATOM 2358 C C . ASP B 1 3 ? -8.594 -19.25 -28.641 1 74 3 ASP B C 1
ATOM 2360 O O . ASP B 1 3 ? -8.281 -19.766 -27.562 1 74 3 ASP B O 1
ATOM 2364 N N . THR B 1 4 ? -7.848 -18.688 -29.547 1 81.25 4 THR B N 1
ATOM 2365 C CA . THR B 1 4 ? -6.43 -18.812 -29.234 1 81.25 4 THR B CA 1
ATOM 2366 C C . THR B 1 4 ? -5.82 -17.422 -28.984 1 81.25 4 THR B C 1
ATOM 2368 O O . THR B 1 4 ? -6.105 -16.484 -29.703 1 81.25 4 THR B O 1
ATOM 2371 N N . LEU B 1 5 ? -5.07 -17.344 -27.984 1 90.88 5 LEU B N 1
ATOM 2372 C CA . LEU B 1 5 ? -4.367 -16.109 -27.672 1 90.88 5 LEU B CA 1
ATOM 2373 C C . LEU B 1 5 ? -3 -16.062 -28.344 1 90.88 5 LEU B C 1
ATOM 2375 O O . LEU B 1 5 ? -2.252 -17.047 -28.281 1 90.88 5 LEU B O 1
ATOM 2379 N N . PHE B 1 6 ? -2.803 -14.984 -29.062 1 91.06 6 PHE B N 1
ATOM 2380 C CA . PHE B 1 6 ? -1.453 -14.727 -29.547 1 91.06 6 PHE B CA 1
ATOM 2381 C C . PHE B 1 6 ? -0.707 -13.789 -28.609 1 91.06 6 PHE B C 1
ATOM 2383 O O . PHE B 1 6 ? -1.058 -12.617 -28.484 1 91.06 6 PHE B O 1
ATOM 2390 N N . ILE B 1 7 ? 0.362 -14.305 -27.969 1 95.06 7 ILE B N 1
ATOM 2391 C CA . ILE B 1 7 ? 1.076 -13.586 -26.922 1 95.06 7 ILE B CA 1
ATOM 2392 C C . ILE B 1 7 ? 1.644 -12.281 -27.469 1 95.06 7 ILE B C 1
ATOM 2394 O O . ILE B 1 7 ? 1.794 -11.305 -26.734 1 95.06 7 ILE B O 1
ATOM 2398 N N . GLU B 1 8 ? 1.83 -12.195 -28.812 1 94.75 8 GLU B N 1
ATOM 2399 C CA . GLU B 1 8 ? 2.41 -11.039 -29.5 1 94.75 8 GLU B CA 1
ATOM 2400 C C . GLU B 1 8 ? 1.432 -9.867 -29.516 1 94.75 8 GLU B C 1
ATOM 2402 O O . GLU B 1 8 ? 1.827 -8.727 -29.781 1 94.75 8 GLU B O 1
ATOM 2407 N N . THR B 1 9 ? 0.234 -10.18 -29.281 1 93 9 THR B N 1
ATOM 2408 C CA . THR B 1 9 ? -0.773 -9.125 -29.328 1 93 9 THR B CA 1
ATOM 2409 C C . THR B 1 9 ? -0.853 -8.391 -28 1 93 9 THR B C 1
ATOM 2411 O O . THR B 1 9 ? -1.485 -7.336 -27.906 1 93 9 THR B O 1
ATOM 2414 N N . LEU B 1 10 ? -0.27 -8.938 -26.984 1 95.25 10 LEU B N 1
ATOM 2415 C CA . LEU B 1 10 ? -0.343 -8.336 -25.672 1 95.25 10 LEU B CA 1
ATOM 2416 C C . LEU B 1 10 ? 0.595 -7.137 -25.562 1 95.25 10 LEU B C 1
ATOM 2418 O O . LEU B 1 10 ? 1.768 -7.227 -25.938 1 95.25 10 LEU B O 1
ATOM 2422 N N . LYS B 1 11 ? 0.046 -6.102 -25.016 1 93.81 11 LYS B N 1
ATOM 2423 C CA . LYS B 1 11 ? 0.821 -4.879 -24.844 1 93.81 11 LYS B CA 1
ATOM 2424 C C . LYS B 1 11 ? 2.072 -5.137 -24 1 93.81 11 LYS B C 1
ATOM 2426 O O . LYS B 1 11 ? 3.164 -4.684 -24.359 1 93.81 11 LYS B O 1
ATOM 2431 N N . SER B 1 12 ? 1.94 -5.879 -22.969 1 95.19 12 SER B N 1
ATOM 2432 C CA . SER B 1 12 ? 3.045 -6.152 -22.062 1 95.19 12 SER B CA 1
ATOM 2433 C C . SER B 1 12 ? 4.152 -6.938 -22.75 1 95.19 12 SER B C 1
ATOM 2435 O O . SER B 1 12 ? 5.336 -6.738 -22.469 1 95.19 12 SER B O 1
ATOM 2437 N N . PHE B 1 13 ? 3.77 -7.781 -23.641 1 95.81 13 PHE B N 1
ATOM 2438 C CA . PHE B 1 13 ? 4.754 -8.555 -24.375 1 95.81 13 PHE B CA 1
ATOM 2439 C C . PHE B 1 13 ? 5.594 -7.645 -25.266 1 95.81 13 PHE B C 1
ATOM 2441 O O . PHE B 1 13 ? 6.812 -7.82 -25.375 1 95.81 13 PHE B O 1
ATOM 2448 N N . ASN B 1 14 ? 4.996 -6.734 -25.797 1 93.69 14 ASN B N 1
ATOM 2449 C CA . ASN B 1 14 ? 5.656 -5.848 -26.734 1 93.69 14 ASN B CA 1
ATOM 2450 C C . ASN B 1 14 ? 6.586 -4.863 -26.031 1 93.69 14 ASN B C 1
ATOM 2452 O O . ASN B 1 14 ? 7.434 -4.238 -26.672 1 93.69 14 ASN B O 1
ATOM 2456 N N . GLU B 1 15 ? 6.445 -4.781 -24.734 1 90.62 15 GLU B N 1
ATOM 2457 C CA . GLU B 1 15 ? 7.34 -3.932 -23.938 1 90.62 15 GLU B CA 1
ATOM 2458 C C . GLU B 1 15 ? 8.656 -4.645 -23.656 1 90.62 15 GLU B C 1
ATOM 2460 O O . GLU B 1 15 ? 9.633 -4.012 -23.25 1 90.62 15 GLU B O 1
ATOM 2465 N N . LEU B 1 16 ? 8.734 -5.938 -23.875 1 91.44 16 LEU B N 1
ATOM 2466 C CA . LEU B 1 16 ? 9.906 -6.734 -23.531 1 91.44 16 LEU B CA 1
ATOM 2467 C C . LEU B 1 16 ? 11.008 -6.555 -24.562 1 91.44 16 LEU B C 1
ATOM 2469 O O . LEU B 1 16 ? 10.742 -6.176 -25.703 1 91.44 16 LEU B O 1
ATOM 2473 N N . THR B 1 17 ? 12.195 -6.773 -24.172 1 88.31 17 THR B N 1
ATOM 2474 C CA . THR B 1 17 ? 13.297 -6.859 -25.109 1 88.31 17 THR B CA 1
ATOM 2475 C C . THR B 1 17 ? 13.117 -8.047 -26.047 1 88.31 17 THR B C 1
ATOM 2477 O O . THR B 1 17 ? 12.344 -8.961 -25.75 1 88.31 17 THR B O 1
ATOM 2480 N N . GLU B 1 18 ? 13.898 -8.055 -27.094 1 91 18 GLU B N 1
ATOM 2481 C CA . GLU B 1 18 ? 13.805 -9.141 -28.062 1 91 18 GLU B CA 1
ATOM 2482 C C . GLU B 1 18 ? 14.148 -10.484 -27.422 1 91 18 GLU B C 1
ATOM 2484 O O . GLU B 1 18 ? 13.477 -11.484 -27.672 1 91 18 GLU B O 1
ATOM 2489 N N . ASP B 1 19 ? 15.148 -10.461 -26.609 1 90.69 19 ASP B N 1
ATOM 2490 C CA . ASP B 1 19 ? 15.57 -11.688 -25.953 1 90.69 19 ASP B CA 1
ATOM 2491 C C . ASP B 1 19 ? 14.484 -12.203 -25 1 90.69 19 ASP B C 1
ATOM 2493 O O . ASP B 1 19 ? 14.203 -13.398 -24.969 1 90.69 19 ASP B O 1
ATOM 2497 N N . ASP B 1 20 ? 13.914 -11.32 -24.359 1 91.81 20 ASP B N 1
ATOM 2498 C CA . ASP B 1 20 ? 12.875 -11.711 -23.422 1 91.81 20 ASP B CA 1
ATOM 2499 C C . ASP B 1 20 ? 11.602 -12.141 -24.141 1 91.81 20 ASP B C 1
ATOM 2501 O O . ASP B 1 20 ? 10.883 -13.031 -23.688 1 91.81 20 ASP B O 1
ATOM 2505 N N . GLN B 1 21 ? 11.359 -11.508 -25.219 1 95.31 21 GLN B N 1
ATOM 2506 C CA . GLN B 1 21 ? 10.242 -11.938 -26.031 1 95.31 21 GLN B CA 1
ATOM 2507 C C . GLN B 1 21 ? 10.422 -13.383 -26.5 1 95.31 21 GLN B C 1
ATOM 2509 O O . GLN B 1 21 ? 9.5 -14.188 -26.406 1 95.31 21 GLN B O 1
ATOM 2514 N N . LYS B 1 22 ? 11.578 -13.625 -26.938 1 96.31 22 LYS B N 1
ATOM 2515 C CA . LYS B 1 22 ? 11.875 -14.969 -27.422 1 96.31 22 LYS B CA 1
ATOM 2516 C C . LYS B 1 22 ? 11.695 -16 -26.312 1 96.31 22 LYS B C 1
ATOM 2518 O O . LYS B 1 22 ? 11.062 -17.031 -26.5 1 96.31 22 LYS B O 1
ATOM 2523 N N . LYS B 1 23 ? 12.164 -15.68 -25.172 1 94.81 23 LYS B N 1
ATOM 2524 C CA . LYS B 1 23 ? 12.062 -16.578 -24.047 1 94.81 23 LYS B CA 1
ATOM 2525 C C . LYS B 1 23 ? 10.602 -16.797 -23.641 1 94.81 23 LYS B C 1
ATOM 2527 O O . LYS B 1 23 ? 10.18 -17.922 -23.391 1 94.81 23 LYS B O 1
ATOM 2532 N N . CYS B 1 24 ? 9.891 -15.75 -23.531 1 96.38 24 CYS B N 1
ATOM 2533 C CA . CYS B 1 24 ? 8.492 -15.828 -23.141 1 96.38 24 CYS B CA 1
ATOM 2534 C C . CYS B 1 24 ? 7.684 -16.625 -24.156 1 96.38 24 CYS B C 1
ATOM 2536 O O . CYS B 1 24 ? 6.836 -17.438 -23.781 1 96.38 24 CYS B O 1
ATOM 2538 N N . LYS B 1 25 ? 7.992 -16.344 -25.391 1 96.5 25 LYS B N 1
ATOM 2539 C CA . LYS B 1 25 ? 7.285 -17.047 -26.453 1 96.5 25 LYS B CA 1
ATOM 2540 C C . LYS B 1 25 ? 7.57 -18.547 -26.391 1 96.5 25 LYS B C 1
ATOM 2542 O O . LYS B 1 25 ? 6.656 -19.359 -26.531 1 96.5 25 LYS B O 1
ATOM 2547 N N . GLU B 1 26 ? 8.781 -18.906 -26.141 1 95.69 26 GLU B N 1
ATOM 2548 C CA . GLU B 1 26 ? 9.164 -20.312 -26.031 1 95.69 26 GLU B CA 1
ATOM 2549 C C . GLU B 1 26 ? 8.43 -21 -24.875 1 95.69 26 GLU B C 1
ATOM 2551 O O . GLU B 1 26 ? 7.926 -22.109 -25.031 1 95.69 26 GLU B O 1
ATOM 2556 N N . LEU B 1 27 ? 8.383 -20.359 -23.812 1 93.81 27 LEU B N 1
ATOM 2557 C CA . LEU B 1 27 ? 7.711 -20.906 -22.641 1 93.81 27 LEU B CA 1
ATOM 2558 C C . LEU B 1 27 ? 6.211 -21.031 -22.875 1 93.81 27 LEU B C 1
ATOM 2560 O O . LEU B 1 27 ? 5.594 -22.016 -22.5 1 93.81 27 LEU B O 1
ATOM 2564 N N . PHE B 1 28 ? 5.66 -20.078 -23.516 1 95.5 28 PHE B N 1
ATOM 2565 C CA . PHE B 1 28 ? 4.223 -20.016 -23.734 1 95.5 28 PHE B CA 1
ATOM 2566 C C . PHE B 1 28 ? 3.781 -21.078 -24.734 1 95.5 28 PHE B C 1
ATOM 2568 O O . PHE B 1 28 ? 2.682 -21.625 -24.609 1 95.5 28 PHE B O 1
ATOM 2575 N N . GLU B 1 29 ? 4.641 -21.359 -25.641 1 94.25 29 GLU B N 1
ATOM 2576 C CA . GLU B 1 29 ? 4.289 -22.281 -26.719 1 94.25 29 GLU B CA 1
ATOM 2577 C C . GLU B 1 29 ? 4.547 -23.719 -26.312 1 94.25 29 GLU B C 1
ATOM 2579 O O . GLU B 1 29 ? 4.176 -24.656 -27.031 1 94.25 29 GLU B O 1
ATOM 2584 N N . ARG B 1 30 ? 5.102 -23.875 -25.156 1 91.75 30 ARG B N 1
ATOM 2585 C CA . ARG B 1 30 ? 5.262 -25.25 -24.656 1 91.75 30 ARG B CA 1
ATOM 2586 C C . ARG B 1 30 ? 3.912 -25.938 -24.531 1 91.75 30 ARG B C 1
ATOM 2588 O O . ARG B 1 30 ? 2.951 -25.359 -24.031 1 91.75 30 ARG B O 1
ATOM 2595 N N . PRO B 1 31 ? 3.932 -27.156 -24.922 1 90.38 31 PRO B N 1
ATOM 2596 C CA . PRO B 1 31 ? 2.662 -27.875 -24.844 1 90.38 31 PRO B CA 1
ATOM 2597 C C . PRO B 1 31 ? 2.227 -28.125 -23.391 1 90.38 31 PRO B C 1
ATOM 2599 O O . PRO B 1 31 ? 3.061 -28.438 -22.547 1 90.38 31 PRO B O 1
ATOM 2602 N N . LEU B 1 32 ? 0.979 -28 -23.203 1 90.75 32 LEU B N 1
ATOM 2603 C CA . LEU B 1 32 ? 0.408 -28.25 -21.875 1 90.75 32 LEU B CA 1
ATOM 2604 C C . LEU B 1 32 ? -0.143 -29.672 -21.797 1 90.75 32 LEU B C 1
ATOM 2606 O O . LEU B 1 32 ? -0.624 -30.219 -22.797 1 90.75 32 LEU B O 1
ATOM 2610 N N . HIS B 1 33 ? -0.076 -30.203 -20.641 1 89.75 33 HIS B N 1
ATOM 2611 C CA . HIS B 1 33 ? -0.734 -31.484 -20.422 1 89.75 33 HIS B CA 1
ATOM 2612 C C . HIS B 1 33 ? -2.23 -31.391 -20.703 1 89.75 33 HIS B C 1
ATOM 2614 O O . HIS B 1 33 ? -2.861 -30.375 -20.406 1 89.75 33 HIS B O 1
ATOM 2620 N N . ARG B 1 34 ? -2.803 -32.469 -21.203 1 88.44 34 ARG B N 1
ATOM 2621 C CA . ARG B 1 34 ? -4.195 -32.531 -21.625 1 88.44 34 ARG B CA 1
ATOM 2622 C C . ARG B 1 34 ? -5.137 -32.156 -20.484 1 88.44 34 ARG B C 1
ATOM 2624 O O . ARG B 1 34 ? -6.109 -31.422 -20.703 1 88.44 34 ARG B O 1
ATOM 2631 N N . LYS B 1 35 ? -4.801 -32.625 -19.328 1 87.81 35 LYS B N 1
ATOM 2632 C CA . LYS B 1 35 ? -5.648 -32.375 -18.172 1 87.81 35 LYS B CA 1
ATOM 2633 C C . LYS B 1 35 ? -5.691 -30.875 -17.844 1 87.81 35 LYS B C 1
ATOM 2635 O O . LYS B 1 35 ? -6.742 -30.328 -17.5 1 87.81 35 LYS B O 1
ATOM 2640 N N . ILE B 1 36 ? -4.609 -30.234 -18.016 1 88.31 36 ILE B N 1
ATOM 2641 C CA . ILE B 1 36 ? -4.5 -28.812 -17.75 1 88.31 36 ILE B CA 1
ATOM 2642 C C . ILE B 1 36 ? -5.332 -28.031 -18.766 1 88.31 36 ILE B C 1
ATOM 2644 O O . ILE B 1 36 ? -6.09 -27.125 -18.406 1 88.31 36 ILE B O 1
ATOM 2648 N N . LYS B 1 37 ? -5.254 -28.406 -19.953 1 88.19 37 LYS B N 1
ATOM 2649 C CA . LYS B 1 37 ? -5.984 -27.75 -21.031 1 88.19 37 LYS B CA 1
ATOM 2650 C C . LYS B 1 37 ? -7.488 -27.938 -20.859 1 88.19 37 LYS B C 1
ATOM 2652 O O . LYS B 1 37 ? -8.258 -26.984 -21.062 1 88.19 37 LYS B O 1
ATOM 2657 N N . LYS B 1 38 ? -7.816 -29.094 -20.531 1 88.88 38 LYS B N 1
ATOM 2658 C CA . LYS B 1 38 ? -9.234 -29.422 -20.406 1 88.88 38 LYS B CA 1
ATOM 2659 C C . LYS B 1 38 ? -9.867 -28.703 -19.219 1 88.88 38 LYS B C 1
ATOM 2661 O O . LYS B 1 38 ? -10.961 -28.141 -19.344 1 88.88 38 LYS B O 1
ATOM 2666 N N . ASN B 1 39 ? -9.172 -28.703 -18.141 1 91.06 39 ASN B N 1
ATOM 2667 C CA . ASN B 1 39 ? -9.758 -28.188 -16.906 1 91.06 39 ASN B CA 1
ATOM 2668 C C . ASN B 1 39 ? -9.383 -26.734 -16.672 1 91.06 39 ASN B C 1
ATOM 2670 O O . ASN B 1 39 ? -9.906 -26.094 -15.766 1 91.06 39 ASN B O 1
ATOM 2674 N N . LYS B 1 40 ? -8.508 -26.203 -17.453 1 94.25 40 LYS B N 1
ATOM 2675 C CA . LYS B 1 40 ? -8.094 -24.797 -17.469 1 94.25 40 LYS B CA 1
ATOM 2676 C C . LYS B 1 40 ? -7.539 -24.375 -16.125 1 94.25 40 LYS B C 1
ATOM 2678 O O . LYS B 1 40 ? -7.973 -23.375 -15.547 1 94.25 40 LYS B O 1
ATOM 2683 N N . TYR B 1 41 ? -6.621 -25.141 -15.594 1 95.62 41 TYR B N 1
ATOM 2684 C CA . TYR B 1 41 ? -5.871 -24.766 -14.398 1 95.62 41 TYR B CA 1
ATOM 2685 C C . TYR B 1 41 ? -4.414 -25.188 -14.516 1 95.62 41 TYR B C 1
ATOM 2687 O O . TYR B 1 41 ? -4.07 -26.047 -15.336 1 95.62 41 TYR B O 1
ATOM 2695 N N . MET B 1 42 ? -3.559 -24.562 -13.781 1 94.88 42 MET B N 1
ATOM 2696 C CA . MET B 1 42 ? -2.137 -24.906 -13.75 1 94.88 42 MET B CA 1
ATOM 2697 C C . MET B 1 42 ? -1.567 -24.75 -12.344 1 94.88 42 MET B C 1
ATOM 2699 O O . MET B 1 42 ? -1.966 -23.844 -11.602 1 94.88 42 MET B O 1
ATOM 2703 N N . LYS B 1 43 ? -0.743 -25.688 -12.039 1 94.31 43 LYS B N 1
ATOM 2704 C CA . LYS B 1 43 ? 0.102 -25.625 -10.852 1 94.31 43 LYS B CA 1
ATOM 2705 C C . LYS B 1 43 ? 1.546 -25.297 -11.227 1 94.31 43 LYS B C 1
ATOM 2707 O O . LYS B 1 43 ? 2.072 -25.812 -12.211 1 94.31 43 LYS B O 1
ATOM 2712 N N . LEU B 1 44 ? 2.152 -24.469 -10.445 1 94.5 44 LEU B N 1
ATOM 2713 C CA . LEU B 1 44 ? 3.447 -23.938 -10.867 1 94.5 44 LEU B CA 1
ATOM 2714 C C . LEU B 1 44 ? 4.539 -24.328 -9.867 1 94.5 44 LEU B C 1
ATOM 2716 O O . LEU B 1 44 ? 5.531 -23.609 -9.727 1 94.5 44 LEU B O 1
ATOM 2720 N N . THR B 1 45 ? 4.391 -25.438 -9.211 1 94.19 45 THR B N 1
ATOM 2721 C CA . THR B 1 45 ? 5.344 -25.906 -8.211 1 94.19 45 THR B CA 1
ATOM 2722 C C . THR B 1 45 ? 6.719 -26.125 -8.836 1 94.19 45 THR B C 1
ATOM 2724 O O . THR B 1 45 ? 7.73 -25.672 -8.297 1 94.19 45 THR B O 1
ATOM 2727 N N . GLN B 1 46 ? 6.688 -26.75 -9.984 1 90.12 46 GLN B N 1
ATOM 2728 C CA . GLN B 1 46 ? 7.945 -27.062 -10.656 1 90.12 46 GLN B CA 1
ATOM 2729 C C . GLN B 1 46 ? 8.648 -25.797 -11.125 1 90.12 46 GLN B C 1
ATOM 2731 O O . GLN B 1 46 ? 9.875 -25.672 -11.023 1 90.12 46 GLN B O 1
ATOM 2736 N N . GLU B 1 47 ? 7.898 -24.906 -11.641 1 89.31 47 GLU B N 1
ATOM 2737 C CA . GLU B 1 47 ? 8.461 -23.625 -12.094 1 89.31 47 GLU B CA 1
ATOM 2738 C C . GLU B 1 47 ? 9.109 -22.875 -10.938 1 89.31 47 GLU B C 1
ATOM 2740 O O . GLU B 1 47 ? 10.164 -22.266 -11.109 1 89.31 47 GLU B O 1
ATOM 2745 N N . ILE B 1 48 ? 8.516 -22.859 -9.789 1 92.25 48 ILE B N 1
ATOM 2746 C CA . ILE B 1 48 ? 9.047 -22.172 -8.617 1 92.25 48 ILE B CA 1
ATOM 2747 C C . ILE B 1 48 ? 10.336 -22.844 -8.156 1 92.25 48 ILE B C 1
ATOM 2749 O O . ILE B 1 48 ? 11.32 -22.172 -7.859 1 92.25 48 ILE B O 1
ATOM 2753 N N . LEU B 1 49 ? 10.336 -24.141 -8.172 1 89.94 49 LEU B N 1
ATOM 2754 C CA . LEU B 1 49 ? 11.508 -24.906 -7.75 1 89.94 49 LEU B CA 1
ATOM 2755 C C . LEU B 1 49 ? 12.695 -24.625 -8.656 1 89.94 49 LEU B C 1
ATOM 2757 O O . LEU B 1 49 ? 13.828 -24.516 -8.188 1 89.94 49 LEU B O 1
ATOM 2761 N N . GLN B 1 50 ? 12.391 -24.438 -9.867 1 87.44 50 GLN B N 1
ATOM 2762 C CA . GLN B 1 50 ? 13.438 -24.203 -10.852 1 87.44 50 GLN B CA 1
ATOM 2763 C C . GLN B 1 50 ? 14.07 -22.828 -10.664 1 87.44 50 GLN B C 1
ATOM 2765 O O . GLN B 1 50 ? 15.211 -22.609 -11.07 1 87.44 50 GLN B O 1
ATOM 2770 N N . LYS B 1 51 ? 13.391 -21.938 -10.094 1 85.25 51 LYS B N 1
ATOM 2771 C CA . LYS B 1 51 ? 13.906 -20.594 -9.867 1 85.25 51 LYS B CA 1
ATOM 2772 C C . LYS B 1 51 ? 14.906 -20.562 -8.711 1 85.25 51 LYS B C 1
ATOM 2774 O O . LYS B 1 51 ? 15.695 -19.625 -8.586 1 85.25 51 LYS B O 1
ATOM 2779 N N . PHE B 1 52 ? 14.812 -21.547 -7.887 1 83 52 PHE B N 1
ATOM 2780 C CA . PHE B 1 52 ? 15.664 -21.562 -6.707 1 83 52 PHE B CA 1
ATOM 2781 C C . PHE B 1 52 ? 16.391 -22.891 -6.582 1 83 52 PHE B C 1
ATOM 2783 O O . PHE B 1 52 ? 16.266 -23.578 -5.566 1 83 52 PHE B O 1
ATOM 2790 N N . PRO B 1 53 ? 17.234 -23.219 -7.441 1 76.06 53 PRO B N 1
ATOM 2791 C CA . PRO B 1 53 ? 17.844 -24.547 -7.441 1 76.06 53 PRO B CA 1
ATOM 2792 C C . PRO B 1 53 ? 18.828 -24.75 -6.281 1 76.06 53 PRO B C 1
ATOM 2794 O O . PRO B 1 53 ? 18.969 -25.859 -5.773 1 76.06 53 PRO B O 1
ATOM 2797 N N . ASN B 1 54 ? 19.438 -23.656 -5.828 1 75.5 54 ASN B N 1
ATOM 2798 C CA . ASN B 1 54 ? 20.484 -23.828 -4.82 1 75.5 54 ASN B CA 1
ATOM 2799 C C . ASN B 1 54 ? 20.109 -23.125 -3.516 1 75.5 54 ASN B C 1
ATOM 2801 O O . ASN B 1 54 ? 21 -22.734 -2.746 1 75.5 54 ASN B O 1
ATOM 2805 N N . GLU B 1 55 ? 18.938 -23.078 -3.367 1 74.25 55 GLU B N 1
ATOM 2806 C CA . GLU B 1 55 ? 18.531 -22.375 -2.158 1 74.25 55 GLU B CA 1
ATOM 2807 C C . GLU B 1 55 ? 18.641 -23.266 -0.93 1 74.25 55 GLU B C 1
ATOM 2809 O O . GLU B 1 55 ? 18.109 -24.391 -0.925 1 74.25 55 GLU B O 1
ATOM 2814 N N . SER B 1 56 ? 19.391 -22.812 -0.008 1 75.12 56 SER B N 1
ATOM 2815 C CA . SER B 1 56 ? 19.594 -23.609 1.199 1 75.12 56 SER B CA 1
ATOM 2816 C C . SER B 1 56 ? 18.812 -23.031 2.379 1 75.12 56 SER B C 1
ATOM 2818 O O . SER B 1 56 ? 18.547 -23.734 3.357 1 75.12 56 SER B O 1
ATOM 2820 N N . GLN B 1 57 ? 18.453 -21.875 2.307 1 81.75 57 GLN B N 1
ATOM 2821 C CA . GLN B 1 57 ? 17.781 -21.25 3.438 1 81.75 57 GLN B CA 1
ATOM 2822 C C . GLN B 1 57 ? 16.266 -21.312 3.275 1 81.75 57 GLN B C 1
ATOM 2824 O O . GLN B 1 57 ? 15.742 -21.109 2.174 1 81.75 57 GLN B O 1
ATOM 2829 N N . LYS B 1 58 ? 15.648 -21.609 4.344 1 87.5 58 LYS B N 1
ATOM 2830 C CA . LYS B 1 58 ? 14.195 -21.641 4.32 1 87.5 58 LYS B CA 1
ATOM 2831 C C . LYS B 1 58 ? 13.609 -20.234 4.191 1 87.5 58 LYS B C 1
ATOM 2833 O O . LYS B 1 58 ? 14.086 -19.297 4.84 1 87.5 58 LYS B O 1
ATOM 2838 N N . LYS B 1 59 ? 12.633 -20.125 3.359 1 90.12 59 LYS B N 1
ATOM 2839 C CA . LYS B 1 59 ? 11.992 -18.844 3.08 1 90.12 59 LYS B CA 1
ATOM 2840 C C . LYS B 1 59 ? 10.555 -18.828 3.607 1 90.12 59 LYS B C 1
ATOM 2842 O O . LYS B 1 59 ? 9.664 -19.422 3.01 1 90.12 59 LYS B O 1
ATOM 2847 N N . PRO B 1 60 ? 10.43 -18.141 4.707 1 92.94 60 PRO B N 1
ATOM 2848 C CA . PRO B 1 60 ? 9.062 -18.062 5.223 1 92.94 60 PRO B CA 1
ATOM 2849 C C . PRO B 1 60 ? 8.125 -17.297 4.293 1 92.94 60 PRO B C 1
ATOM 2851 O O . PRO B 1 60 ? 8.523 -16.281 3.701 1 92.94 60 PRO B O 1
ATOM 2854 N N . TYR B 1 61 ? 6.926 -17.812 4.172 1 94.31 61 TYR B N 1
ATOM 2855 C CA . TYR B 1 61 ? 5.957 -17.156 3.303 1 94.31 61 TYR B CA 1
ATOM 2856 C C . TYR B 1 61 ? 4.547 -17.297 3.855 1 94.31 61 TYR B C 1
ATOM 2858 O O . TYR B 1 61 ? 4.309 -18.062 4.797 1 94.31 61 TYR B O 1
ATOM 2866 N N . PHE B 1 62 ? 3.703 -16.469 3.369 1 95.31 62 PHE B N 1
ATOM 2867 C CA . PHE B 1 62 ? 2.275 -16.672 3.586 1 95.31 62 PHE B CA 1
ATOM 2868 C C . PHE B 1 62 ? 1.574 -17.016 2.275 1 95.31 62 PHE B C 1
ATOM 2870 O O . PHE B 1 62 ? 2.033 -16.625 1.2 1 95.31 62 PHE B O 1
ATOM 2877 N N . LEU B 1 63 ? 0.526 -17.812 2.436 1 96.38 63 LEU B N 1
ATOM 2878 C CA . LEU B 1 63 ? -0.33 -18.172 1.31 1 96.38 63 LEU B CA 1
ATOM 2879 C C . LEU B 1 63 ? -1.529 -17.234 1.22 1 96.38 63 LEU B C 1
ATOM 2881 O O . LEU B 1 63 ? -2.104 -16.844 2.242 1 96.38 63 LEU B O 1
ATOM 2885 N N . THR B 1 64 ? -1.853 -16.844 0.033 1 95.31 64 THR B N 1
ATOM 2886 C CA . THR B 1 64 ? -3.066 -16.062 -0.189 1 95.31 64 THR B CA 1
ATOM 2887 C C . THR B 1 64 ? -3.756 -16.484 -1.481 1 95.31 64 THR B C 1
ATOM 2889 O O . THR B 1 64 ? -3.16 -17.188 -2.307 1 95.31 64 THR B O 1
ATOM 2892 N N . PHE B 1 65 ? -5.02 -16.203 -1.541 1 94.62 65 PHE B N 1
ATOM 2893 C CA . PHE B 1 65 ? -5.734 -16.531 -2.77 1 94.62 65 PHE B CA 1
ATOM 2894 C C . PHE B 1 65 ? -6.84 -15.516 -3.035 1 94.62 65 PHE B C 1
ATOM 2896 O O . PHE B 1 65 ? -7.312 -14.844 -2.113 1 94.62 65 PHE B O 1
ATOM 2903 N N . GLN B 1 66 ? -7.137 -15.391 -4.297 1 92.56 66 GLN B N 1
ATOM 2904 C CA . GLN B 1 66 ? -8.195 -14.469 -4.723 1 92.56 66 GLN B CA 1
ATOM 2905 C C . GLN B 1 66 ? -9.023 -15.078 -5.852 1 92.56 66 GLN B C 1
ATOM 2907 O O . GLN B 1 66 ? -8.5 -15.812 -6.691 1 92.56 66 GLN B O 1
ATOM 2912 N N . THR B 1 67 ? -10.281 -14.766 -5.754 1 94.19 67 THR B N 1
ATOM 2913 C CA . THR B 1 67 ? -11.172 -14.992 -6.883 1 94.19 67 THR B CA 1
ATOM 2914 C C . THR B 1 67 ? -11.453 -13.688 -7.617 1 94.19 67 THR B C 1
ATOM 2916 O O . THR B 1 67 ? -11.914 -12.711 -7.016 1 94.19 67 THR B O 1
ATOM 2919 N N . ILE B 1 68 ? -11.109 -13.703 -8.836 1 94.69 68 ILE B N 1
ATOM 2920 C CA . ILE B 1 68 ? -11.289 -12.5 -9.648 1 94.69 68 ILE B CA 1
ATOM 2921 C C . ILE B 1 68 ? -12.359 -12.75 -10.703 1 94.69 68 ILE B C 1
ATOM 2923 O O . ILE B 1 68 ? -12.219 -13.641 -11.547 1 94.69 68 ILE B O 1
ATOM 2927 N N . THR B 1 69 ? -13.398 -11.938 -10.664 1 94.81 69 THR B N 1
ATOM 2928 C CA . THR B 1 69 ? -14.391 -12.016 -11.734 1 94.81 69 THR B CA 1
ATOM 2929 C C . THR B 1 69 ? -13.883 -11.312 -12.992 1 94.81 69 THR B C 1
ATOM 2931 O O . THR B 1 69 ? -13.734 -10.086 -13.008 1 94.81 69 THR B O 1
ATOM 2934 N N . LEU B 1 70 ? -13.672 -12.07 -14.031 1 95.56 70 LEU B N 1
ATOM 2935 C CA . LEU B 1 70 ? -13.031 -11.523 -15.227 1 95.56 70 LEU B CA 1
ATOM 2936 C C . LEU B 1 70 ? -14.031 -11.375 -16.359 1 95.56 70 LEU B C 1
ATOM 2938 O O . LEU B 1 70 ? -13.773 -10.664 -17.344 1 95.56 70 LEU B O 1
ATOM 2942 N N . HIS B 1 71 ? -15.117 -12.023 -16.266 1 93.5 71 HIS B N 1
ATOM 2943 C CA . HIS B 1 71 ? -16.203 -12.031 -17.234 1 93.5 71 HIS B CA 1
ATOM 2944 C C . HIS B 1 71 ? -17.531 -12.375 -16.562 1 93.5 71 HIS B C 1
ATOM 2946 O O . HIS B 1 71 ? -17.562 -12.852 -15.422 1 93.5 71 HIS B O 1
ATOM 2952 N N . VAL B 1 72 ? -18.609 -12.133 -17.234 1 93.12 72 VAL B N 1
ATOM 2953 C CA . VAL B 1 72 ? -19.922 -12.398 -16.688 1 93.12 72 VAL B CA 1
ATOM 2954 C C . VAL B 1 72 ? -20.078 -13.883 -16.391 1 93.12 72 VAL B C 1
ATOM 2956 O O . VAL B 1 72 ? -20.781 -14.266 -15.445 1 93.12 72 VAL B O 1
ATOM 2959 N N . LYS B 1 73 ? -19.328 -14.633 -17.109 1 94.88 73 LYS B N 1
ATOM 2960 C CA . LYS B 1 73 ? -19.516 -16.078 -16.984 1 94.88 73 LYS B CA 1
ATOM 2961 C C . LYS B 1 73 ? -18.328 -16.734 -16.297 1 94.88 73 LYS B C 1
ATOM 2963 O O . LYS B 1 73 ? -18.422 -17.875 -15.867 1 94.88 73 LYS B O 1
ATOM 2968 N N . TYR B 1 74 ? -17.219 -16 -16.25 1 95.62 74 TYR B N 1
ATOM 2969 C CA . TYR B 1 74 ? -15.992 -16.703 -15.867 1 95.62 74 TYR B CA 1
ATOM 2970 C C . TYR B 1 74 ? -15.25 -15.953 -14.773 1 95.62 74 TYR B C 1
ATOM 2972 O O . TYR B 1 74 ? -15.188 -14.727 -14.797 1 95.62 74 TYR B O 1
ATOM 2980 N N . SER B 1 75 ? -14.648 -16.703 -13.852 1 96.62 75 SER B N 1
ATOM 2981 C CA . SER B 1 75 ? -13.781 -16.188 -12.797 1 96.62 75 SER B CA 1
ATOM 2982 C C . SER B 1 75 ? -12.461 -16.953 -12.75 1 96.62 75 SER B C 1
ATOM 2984 O O . SER B 1 75 ? -12.367 -18.078 -13.234 1 96.62 75 SER B O 1
ATOM 2986 N N . ALA B 1 76 ? -11.508 -16.266 -12.289 1 97.62 76 ALA B N 1
ATOM 2987 C CA . ALA B 1 76 ? -10.203 -16.875 -12.062 1 97.62 76 ALA B CA 1
ATOM 2988 C C . ALA B 1 76 ? -9.945 -17.062 -10.57 1 97.62 76 ALA B C 1
ATOM 2990 O O . ALA B 1 76 ? -10.328 -16.234 -9.758 1 97.62 76 ALA B O 1
ATOM 2991 N N . LEU B 1 77 ? -9.375 -18.188 -10.25 1 97.19 77 LEU B N 1
ATOM 2992 C CA . LEU B 1 77 ? -8.859 -18.453 -8.914 1 97.19 77 LEU B CA 1
ATOM 2993 C C . LEU B 1 77 ? -7.336 -18.531 -8.922 1 97.19 77 LEU B C 1
ATOM 2995 O O . LEU B 1 77 ? -6.75 -19.297 -9.688 1 97.19 77 LEU B O 1
ATOM 2999 N N . ILE B 1 78 ? -6.707 -17.688 -8.078 1 97.25 78 ILE B N 1
ATOM 3000 C CA . ILE B 1 78 ? -5.254 -17.609 -8.07 1 97.25 78 ILE B CA 1
ATOM 3001 C C . ILE B 1 78 ? -4.738 -17.766 -6.641 1 97.25 78 ILE B C 1
ATOM 3003 O O . ILE B 1 78 ? -5.191 -17.062 -5.727 1 97.25 78 ILE B O 1
ATOM 3007 N N . PHE B 1 79 ? -3.865 -18.75 -6.449 1 97.44 79 PHE B N 1
ATOM 3008 C CA . PHE B 1 79 ? -3.133 -18.906 -5.199 1 97.44 79 PHE B CA 1
ATOM 3009 C C . PHE B 1 79 ? -1.695 -18.422 -5.348 1 97.44 79 PHE B C 1
ATOM 3011 O O . PHE B 1 79 ? -1.025 -18.734 -6.332 1 97.44 79 PHE B O 1
ATOM 3018 N N . SER B 1 80 ? -1.239 -17.672 -4.367 1 96.38 80 SER B N 1
ATOM 3019 C CA . SER B 1 80 ? 0.096 -17.094 -4.434 1 96.38 80 SER B CA 1
ATOM 3020 C C . SER B 1 80 ? 0.866 -17.328 -3.139 1 96.38 80 SER B C 1
ATOM 3022 O O . SER B 1 80 ? 0.277 -17.344 -2.055 1 96.38 80 SER B O 1
ATOM 3024 N N . LEU B 1 81 ? 2.152 -17.562 -3.287 1 95.75 81 LEU B N 1
ATOM 3025 C CA . LEU B 1 81 ? 3.115 -17.531 -2.193 1 95.75 81 LEU B CA 1
ATOM 3026 C C . LEU B 1 81 ? 3.793 -16.172 -2.102 1 95.75 81 LEU B C 1
ATOM 3028 O O . LEU B 1 81 ? 4.434 -15.719 -3.055 1 95.75 81 LEU B O 1
ATOM 3032 N N . CYS B 1 82 ? 3.645 -15.555 -0.953 1 93.94 82 CYS B N 1
ATOM 3033 C CA . CYS B 1 82 ? 4.254 -14.242 -0.755 1 93.94 82 CYS B CA 1
ATOM 3034 C C . CYS B 1 82 ? 5.281 -14.281 0.37 1 93.94 82 CYS B C 1
ATOM 3036 O O . CYS B 1 82 ? 5.012 -14.828 1.442 1 93.94 82 CYS B O 1
ATOM 3038 N N . GLY B 1 83 ? 6.367 -13.719 0.072 1 91.06 83 GLY B N 1
ATOM 3039 C CA . GLY B 1 83 ? 7.41 -13.672 1.086 1 91.06 83 GLY B CA 1
ATOM 3040 C C . GLY B 1 83 ? 7.066 -12.766 2.254 1 91.06 83 GLY B C 1
ATOM 3041 O O . GLY B 1 83 ? 6.449 -11.711 2.07 1 91.06 83 GLY B O 1
ATOM 3042 N N . ILE B 1 84 ? 7.535 -13.195 3.408 1 88.75 84 ILE B N 1
ATOM 3043 C CA . ILE B 1 84 ? 7.285 -12.406 4.609 1 88.75 84 ILE B CA 1
ATOM 3044 C C . ILE B 1 84 ? 8.461 -11.461 4.859 1 88.75 84 ILE B C 1
ATOM 3046 O O . ILE B 1 84 ? 8.258 -10.266 5.094 1 88.75 84 ILE B O 1
ATOM 3050 N N . PHE B 1 85 ? 9.648 -12.008 4.805 1 82.5 85 PHE B N 1
ATOM 3051 C CA . PHE B 1 85 ? 10.844 -11.219 5.09 1 82.5 85 PHE B CA 1
ATOM 3052 C C . PHE B 1 85 ? 11.641 -10.961 3.816 1 82.5 85 PHE B C 1
ATOM 3054 O O . PHE B 1 85 ? 12.609 -10.203 3.83 1 82.5 85 PHE B O 1
ATOM 3061 N N . GLU B 1 86 ? 11.281 -11.688 2.742 1 81.69 86 GLU B N 1
ATOM 3062 C CA . GLU B 1 86 ? 11.836 -11.484 1.407 1 81.69 86 GLU B CA 1
ATOM 3063 C C . GLU B 1 86 ? 10.742 -11.133 0.404 1 81.69 86 GLU B C 1
ATOM 3065 O O . GLU B 1 86 ? 9.586 -11.523 0.57 1 81.69 86 GLU B O 1
ATOM 3070 N N . SER B 1 87 ? 11.266 -10.453 -0.488 1 80.31 87 SER B N 1
ATOM 3071 C CA . SER B 1 87 ? 10.273 -9.984 -1.444 1 80.31 87 SER B CA 1
ATOM 3072 C C . SER B 1 87 ? 10.109 -10.961 -2.6 1 80.31 87 SER B C 1
ATOM 3074 O O . SER B 1 87 ? 10.922 -10.992 -3.521 1 80.31 87 SER B O 1
ATOM 3076 N N . PHE B 1 88 ? 9.188 -11.742 -2.566 1 86.94 88 PHE B N 1
ATOM 3077 C CA . PHE B 1 88 ? 8.828 -12.555 -3.717 1 86.94 88 PHE B CA 1
ATOM 3078 C C . PHE B 1 88 ? 7.316 -12.766 -3.775 1 86.94 88 PHE B C 1
ATOM 3080 O O . PHE B 1 88 ? 6.633 -12.695 -2.752 1 86.94 88 PHE B O 1
ATOM 3087 N N . HIS B 1 89 ? 6.852 -12.867 -4.816 1 91 89 HIS B N 1
ATOM 3088 C CA . HIS B 1 89 ? 5.465 -13.18 -5.152 1 91 89 HIS B CA 1
ATOM 3089 C C . HIS B 1 89 ? 5.395 -14.258 -6.23 1 91 89 HIS B C 1
ATOM 3091 O O . HIS B 1 89 ? 5.707 -14 -7.395 1 91 89 HIS B O 1
ATOM 3097 N N . PHE B 1 90 ? 4.977 -15.438 -5.863 1 94.25 90 PHE B N 1
ATOM 3098 C CA . PHE B 1 90 ? 4.902 -16.547 -6.805 1 94.25 90 PHE B CA 1
ATOM 3099 C C . PHE B 1 90 ? 3.475 -17.078 -6.91 1 94.25 90 PHE B C 1
ATOM 3101 O O . PHE B 1 90 ? 2.844 -17.375 -5.895 1 94.25 90 PHE B O 1
ATOM 3108 N N . ILE B 1 91 ? 3.1 -17.172 -8.055 1 95.88 91 ILE B N 1
ATOM 3109 C CA . ILE B 1 91 ? 1.821 -17.844 -8.281 1 95.88 91 ILE B CA 1
ATOM 3110 C C . ILE B 1 91 ? 2.021 -19.359 -8.289 1 95.88 91 ILE B C 1
ATOM 3112 O O . ILE B 1 91 ? 2.82 -19.875 -9.07 1 95.88 91 ILE B O 1
ATOM 3116 N N . ILE B 1 92 ? 1.28 -20.047 -7.449 1 97.19 92 ILE B N 1
ATOM 3117 C CA . ILE B 1 92 ? 1.468 -21.484 -7.348 1 97.19 92 ILE B CA 1
ATOM 3118 C C . ILE B 1 92 ? 0.319 -22.203 -8.055 1 97.19 92 ILE B C 1
ATOM 3120 O O . ILE B 1 92 ? 0.449 -23.375 -8.438 1 97.19 92 ILE B O 1
ATOM 3124 N N . TYR B 1 93 ? -0.794 -21.516 -8.117 1 97.62 93 TYR B N 1
ATOM 3125 C CA . TYR B 1 93 ? -1.973 -22.094 -8.758 1 97.62 93 TYR B CA 1
ATOM 3126 C C . TYR B 1 93 ? -2.793 -21.016 -9.461 1 97.62 93 TYR B C 1
ATOM 3128 O O . TYR B 1 93 ? -2.975 -19.922 -8.922 1 97.62 93 TYR B O 1
ATOM 3136 N N . VAL B 1 94 ? -3.225 -21.344 -10.625 1 97.81 94 VAL B N 1
ATOM 3137 C CA . VAL B 1 94 ? -4.168 -20.484 -11.336 1 97.81 94 VAL B CA 1
ATOM 3138 C C . VAL B 1 94 ? -5.195 -21.359 -12.062 1 97.81 94 VAL B C 1
ATOM 3140 O O . VAL B 1 94 ? -4.852 -22.375 -12.648 1 97.81 94 VAL B O 1
ATOM 3143 N N . GLY B 1 95 ? -6.441 -20.984 -11.953 1 97.19 95 GLY B N 1
ATOM 3144 C CA . GLY B 1 95 ? -7.523 -21.672 -12.641 1 97.19 95 GLY B CA 1
ATOM 3145 C C . GLY B 1 95 ? -8.648 -20.734 -13.062 1 97.19 95 GLY B C 1
ATOM 3146 O O . GLY B 1 95 ? -8.906 -19.734 -12.406 1 97.19 95 GLY B O 1
ATOM 3147 N N . VAL B 1 96 ? -9.195 -21.141 -14.156 1 97.44 96 VAL B N 1
ATOM 3148 C CA . VAL B 1 96 ? -10.359 -20.406 -14.648 1 97.44 96 VAL B CA 1
ATOM 3149 C C . VAL B 1 96 ? -11.586 -21.312 -14.633 1 97.44 96 VAL B C 1
ATOM 3151 O O . VAL B 1 96 ? -11.531 -22.453 -15.125 1 97.44 96 VAL B O 1
ATOM 3154 N N . PHE B 1 97 ? -12.625 -20.859 -14.078 1 95.88 97 PHE B N 1
ATOM 3155 C CA . PHE B 1 97 ? -13.82 -21.688 -14.023 1 95.88 97 PHE B CA 1
ATOM 3156 C C . PHE B 1 97 ? -15.047 -20.906 -14.484 1 95.88 97 PHE B C 1
ATOM 3158 O O . PHE B 1 97 ? -15.016 -19.672 -14.539 1 95.88 97 PHE B O 1
ATOM 3165 N N . GLU B 1 98 ? -16.016 -21.641 -14.891 1 95.38 98 GLU B N 1
ATOM 3166 C CA . GLU B 1 98 ? -17.328 -21.094 -15.227 1 95.38 98 GLU B CA 1
ATOM 3167 C C . GLU B 1 98 ? -18.203 -20.969 -13.984 1 95.38 98 GLU B C 1
ATOM 3169 O O . GLU B 1 98 ? -18.5 -21.969 -13.328 1 95.38 98 GLU B O 1
ATOM 3174 N N . ASP B 1 99 ? -18.656 -19.875 -13.742 1 92.62 99 ASP B N 1
ATOM 3175 C CA . ASP B 1 99 ? -19.312 -19.562 -12.469 1 92.62 99 ASP B CA 1
ATOM 3176 C C . ASP B 1 99 ? -20.562 -20.438 -12.266 1 92.62 99 ASP B C 1
ATOM 3178 O O . ASP B 1 99 ? -20.812 -20.906 -11.164 1 92.62 99 ASP B O 1
ATOM 3182 N N . LYS B 1 100 ? -21.297 -20.625 -13.312 1 90.5 100 LYS B N 1
ATOM 3183 C CA . LYS B 1 100 ? -22.562 -21.359 -13.211 1 90.5 100 LYS B CA 1
ATOM 3184 C C . LYS B 1 100 ? -22.312 -22.844 -12.977 1 90.5 100 LYS B C 1
ATOM 3186 O O . LYS B 1 100 ? -23.188 -23.562 -12.484 1 90.5 100 LYS B O 1
ATOM 3191 N N . LYS B 1 101 ? -21.188 -23.234 -13.305 1 90.12 101 LYS B N 1
ATOM 3192 C CA . LYS B 1 101 ? -20.891 -24.656 -13.203 1 90.12 101 LYS B CA 1
ATOM 3193 C C . LYS B 1 101 ? -20.312 -25.016 -11.836 1 90.12 101 LYS B C 1
ATOM 3195 O O . LYS B 1 101 ? -20.25 -26.188 -11.461 1 90.12 101 LYS B O 1
ATOM 3200 N N . VAL B 1 102 ? -19.875 -24.031 -11.164 1 88.06 102 VAL B N 1
ATOM 3201 C CA . VAL B 1 102 ? -19.328 -24.234 -9.828 1 88.06 102 VAL B CA 1
ATOM 3202 C C . VAL B 1 102 ? -20.375 -23.859 -8.781 1 88.06 102 VAL B C 1
ATOM 3204 O O . VAL B 1 102 ? -20.5 -22.688 -8.43 1 88.06 102 VAL B O 1
ATOM 3207 N N . ARG B 1 103 ? -21.25 -24.641 -8.438 1 76.5 103 ARG B N 1
ATOM 3208 C CA . ARG B 1 103 ? -22.391 -24.359 -7.559 1 76.5 103 ARG B CA 1
ATOM 3209 C C . ARG B 1 103 ? -21.922 -24.031 -6.145 1 76.5 103 ARG B C 1
ATOM 3211 O O . ARG B 1 103 ? -22.438 -23.109 -5.512 1 76.5 103 ARG B O 1
ATOM 3218 N N . GLU B 1 104 ? -20.969 -24.672 -5.645 1 89.38 104 GLU B N 1
ATOM 3219 C CA . GLU B 1 104 ? -20.422 -24.453 -4.312 1 89.38 104 GLU B CA 1
ATOM 3220 C C . GLU B 1 104 ? -18.969 -23.984 -4.391 1 89.38 104 GLU B C 1
ATOM 3222 O O . GLU B 1 104 ? -18.047 -24.75 -4.129 1 89.38 104 GLU B O 1
ATOM 3227 N N . LYS B 1 105 ? -18.875 -22.703 -4.652 1 90.69 105 LYS B N 1
ATOM 3228 C CA . LYS B 1 105 ? -17.562 -22.125 -4.887 1 90.69 105 LYS B CA 1
ATOM 3229 C C . LYS B 1 105 ? -16.656 -22.266 -3.662 1 90.69 105 LYS B C 1
ATOM 3231 O O . LYS B 1 105 ? -15.461 -22.531 -3.789 1 90.69 105 LYS B O 1
ATOM 3236 N N . GLU B 1 106 ? -17.266 -22.094 -2.564 1 92.5 106 GLU B N 1
ATOM 3237 C CA . GLU B 1 106 ? -16.5 -22.172 -1.317 1 92.5 106 GLU B CA 1
ATOM 3238 C C . GLU B 1 106 ? -15.922 -23.562 -1.119 1 92.5 106 GLU B C 1
ATOM 3240 O O . GLU B 1 106 ? -14.766 -23.703 -0.718 1 92.5 106 GLU B O 1
ATOM 3245 N N . VAL B 1 107 ? -16.734 -24.5 -1.39 1 92.88 107 VAL B N 1
ATOM 3246 C CA . VAL B 1 107 ? -16.281 -25.875 -1.264 1 92.88 107 VAL B CA 1
ATOM 3247 C C . VAL B 1 107 ? -15.18 -26.156 -2.281 1 92.88 107 VAL B C 1
ATOM 3249 O O . VAL B 1 107 ? -14.172 -26.797 -1.96 1 92.88 107 VAL B O 1
ATOM 3252 N N . PHE B 1 108 ? -15.406 -25.719 -3.455 1 94.12 108 PHE B N 1
ATOM 3253 C CA . PHE B 1 108 ? -14.422 -25.859 -4.523 1 94.12 108 PHE B CA 1
ATOM 3254 C C . PHE B 1 108 ? -13.086 -25.25 -4.109 1 94.12 108 PHE B C 1
ATOM 3256 O O . PHE B 1 108 ? -12.039 -25.891 -4.266 1 94.12 108 PHE B O 1
ATOM 3263 N N . ILE B 1 109 ? -13.062 -24.094 -3.598 1 94.69 109 ILE B N 1
ATOM 3264 C CA . ILE B 1 109 ? -11.859 -23.391 -3.166 1 94.69 109 ILE B CA 1
ATOM 3265 C C . ILE B 1 109 ? -11.203 -24.156 -2.016 1 94.69 109 ILE B C 1
ATOM 3267 O O . ILE B 1 109 ? -9.984 -24.312 -1.979 1 94.69 109 ILE B O 1
ATOM 3271 N N . CYS B 1 110 ? -12.023 -24.656 -1.139 1 93.19 110 CYS B N 1
ATOM 3272 C CA . CYS B 1 110 ? -11.516 -25.438 -0.018 1 93.19 110 CYS B CA 1
ATOM 3273 C C . CYS B 1 110 ? -10.758 -26.672 -0.509 1 93.19 110 CYS B C 1
ATOM 3275 O O . CYS B 1 110 ? -9.672 -26.969 -0.017 1 93.19 110 CYS B O 1
ATOM 3277 N N . ASP B 1 111 ? -11.352 -27.281 -1.458 1 93.69 111 ASP B N 1
ATOM 3278 C CA . ASP B 1 111 ? -10.734 -28.484 -1.999 1 93.69 111 ASP B CA 1
ATOM 3279 C C . ASP B 1 111 ? -9.367 -28.172 -2.605 1 93.69 111 ASP B C 1
ATOM 3281 O O . ASP B 1 111 ? -8.406 -28.922 -2.393 1 93.69 111 ASP B O 1
ATOM 3285 N N . ILE B 1 112 ? -9.344 -27.141 -3.348 1 95.31 112 ILE B N 1
ATOM 3286 C CA . ILE B 1 112 ? -8.078 -26.766 -3.975 1 95.31 112 ILE B CA 1
ATOM 3287 C C . ILE B 1 112 ? -7.062 -26.391 -2.898 1 95.31 112 ILE B C 1
ATOM 3289 O O . ILE B 1 112 ? -5.902 -26.797 -2.965 1 95.31 112 ILE B O 1
ATOM 3293 N N . LEU B 1 113 ? -7.48 -25.609 -1.946 1 95 113 LEU B N 1
ATOM 3294 C CA . LEU B 1 113 ? -6.605 -25.172 -0.864 1 95 113 LEU B CA 1
ATOM 3295 C C . LEU B 1 113 ? -6.043 -26.375 -0.105 1 95 113 LEU B C 1
ATOM 3297 O O . LEU B 1 113 ? -4.836 -26.453 0.131 1 95 113 LEU B O 1
ATOM 3301 N N . ILE B 1 114 ? -6.879 -27.297 0.226 1 93.44 114 ILE B N 1
ATOM 3302 C CA . ILE B 1 114 ? -6.469 -28.484 0.956 1 93.44 114 ILE B CA 1
ATOM 3303 C C . ILE B 1 114 ? -5.461 -29.281 0.126 1 93.44 114 ILE B C 1
ATOM 3305 O O . ILE B 1 114 ? -4.434 -29.734 0.645 1 93.44 114 ILE B O 1
ATOM 3309 N N . ASN B 1 115 ? -5.797 -29.406 -1.102 1 94.56 115 ASN B N 1
ATOM 3310 C CA . ASN B 1 115 ? -4.895 -30.125 -1.994 1 94.56 115 ASN B CA 1
ATOM 3311 C C . ASN B 1 115 ? -3.531 -29.438 -2.076 1 94.56 115 ASN B C 1
ATOM 3313 O O . ASN B 1 115 ? -2.496 -30.109 -2.055 1 94.56 115 ASN B O 1
ATOM 3317 N N . LEU B 1 116 ? -3.496 -28.156 -2.188 1 96.06 116 LEU B N 1
ATOM 3318 C CA . LEU B 1 116 ? -2.242 -27.422 -2.258 1 96.06 116 LEU B CA 1
ATOM 3319 C C . LEU B 1 116 ? -1.425 -27.609 -0.984 1 96.06 116 LEU B C 1
ATOM 3321 O O . LEU B 1 116 ? -0.226 -27.891 -1.047 1 96.06 116 LEU B O 1
ATOM 3325 N N . ILE B 1 117 ? -2.02 -27.5 0.11 1 93.69 117 ILE B N 1
ATOM 3326 C CA . ILE B 1 117 ? -1.34 -27.562 1.399 1 93.69 117 ILE B CA 1
ATOM 3327 C C . ILE B 1 117 ? -0.814 -28.984 1.64 1 93.69 117 ILE B C 1
ATOM 3329 O O . ILE B 1 117 ? 0.292 -29.156 2.152 1 93.69 117 ILE B O 1
ATOM 3333 N N . LYS B 1 118 ? -1.539 -29.953 1.222 1 91.69 118 LYS B N 1
ATOM 3334 C CA . LYS B 1 118 ? -1.195 -31.328 1.549 1 91.69 118 LYS B CA 1
ATOM 3335 C C . LYS B 1 118 ? -0.247 -31.922 0.51 1 91.69 118 LYS B C 1
ATOM 3337 O O . LYS B 1 118 ? 0.627 -32.719 0.845 1 91.69 118 LYS B O 1
ATOM 3342 N N . ASN B 1 119 ? -0.443 -31.469 -0.746 1 93.62 119 ASN B N 1
ATOM 3343 C CA . ASN B 1 119 ? 0.223 -32.219 -1.804 1 93.62 119 ASN B CA 1
ATOM 3344 C C . ASN B 1 119 ? 1.222 -31.359 -2.564 1 93.62 119 ASN B C 1
ATOM 3346 O O . ASN B 1 119 ? 2.195 -31.875 -3.123 1 93.62 119 ASN B O 1
ATOM 3350 N N . GLU B 1 120 ? 1.041 -30.109 -2.693 1 95.44 120 GLU B N 1
ATOM 3351 C CA . GLU B 1 120 ? 1.89 -29.266 -3.533 1 95.44 120 GLU B CA 1
ATOM 3352 C C . GLU B 1 120 ? 2.945 -28.547 -2.699 1 95.44 120 GLU B C 1
ATOM 3354 O O . GLU B 1 120 ? 4.145 -28.656 -2.973 1 95.44 120 GLU B O 1
ATOM 3359 N N . LEU B 1 121 ? 2.564 -27.906 -1.67 1 94.88 121 LEU B N 1
ATOM 3360 C CA . LEU B 1 121 ? 3.418 -27 -0.897 1 94.88 121 LEU B CA 1
ATOM 3361 C C . LEU B 1 121 ? 4.535 -27.781 -0.206 1 94.88 121 LEU B C 1
ATOM 3363 O O . LEU B 1 121 ? 5.668 -27.297 -0.116 1 94.88 121 LEU B O 1
ATOM 3367 N N . PRO B 1 122 ? 4.285 -29.047 0.252 1 93 122 PRO B N 1
ATOM 3368 C CA . PRO B 1 122 ? 5.359 -29.812 0.889 1 93 122 PRO B CA 1
ATOM 3369 C C . PRO B 1 122 ? 6.516 -30.109 -0.065 1 93 122 PRO B C 1
ATOM 3371 O O . PRO B 1 122 ? 7.625 -30.406 0.379 1 93 122 PRO B O 1
ATOM 3374 N N . ASN B 1 123 ? 6.23 -30.031 -1.343 1 93.19 123 ASN B N 1
ATOM 3375 C CA . ASN B 1 123 ? 7.289 -30.266 -2.324 1 93.19 123 ASN B CA 1
ATOM 3376 C C . ASN B 1 123 ? 8.266 -29.094 -2.377 1 93.19 123 ASN B C 1
ATOM 3378 O O . ASN B 1 123 ? 9.375 -29.234 -2.902 1 93.19 123 ASN B O 1
ATOM 3382 N N . LEU B 1 124 ? 7.816 -27.938 -1.959 1 93.56 124 LEU B N 1
ATOM 3383 C CA . LEU B 1 124 ? 8.688 -26.766 -1.896 1 93.56 124 LEU B CA 1
ATOM 3384 C C . LEU B 1 124 ? 9.516 -26.781 -0.616 1 93.56 124 LEU B C 1
ATOM 3386 O O . LEU B 1 124 ? 9.273 -25.969 0.291 1 93.56 124 LEU B O 1
ATOM 3390 N N . LYS B 1 125 ? 10.484 -27.484 -0.593 1 89.88 125 LYS B N 1
ATOM 3391 C CA . LYS B 1 125 ? 11.242 -27.828 0.611 1 89.88 125 LYS B CA 1
ATOM 3392 C C . LYS B 1 125 ? 11.93 -26.594 1.191 1 89.88 125 LYS B C 1
ATOM 3394 O O . LYS B 1 125 ? 12.141 -26.516 2.402 1 89.88 125 LYS B O 1
ATOM 3399 N N . ASN B 1 126 ? 12.25 -25.688 0.372 1 91.12 126 ASN B N 1
ATOM 3400 C CA . ASN B 1 126 ? 12.977 -24.516 0.834 1 91.12 126 ASN B CA 1
ATOM 3401 C C . AS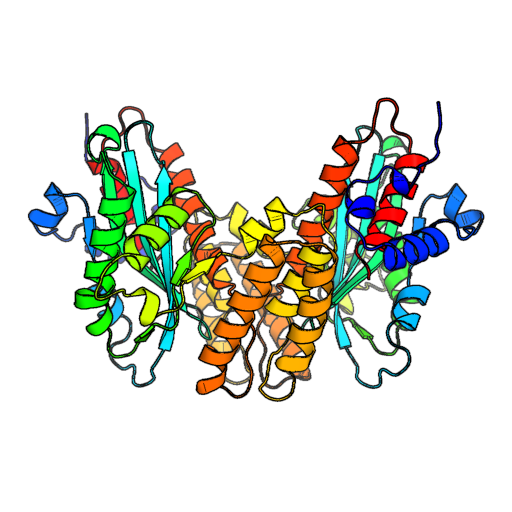N B 1 126 ? 12.023 -23.406 1.27 1 91.12 126 ASN B C 1
ATOM 3403 O O . ASN B 1 126 ? 12.461 -22.297 1.588 1 91.12 126 ASN B O 1
ATOM 3407 N N . PHE B 1 127 ? 10.789 -23.703 1.324 1 93.06 127 PHE B N 1
ATOM 3408 C CA . PHE B 1 127 ? 9.773 -22.719 1.71 1 93.06 127 PHE B CA 1
ATOM 3409 C C . PHE B 1 127 ? 8.977 -23.219 2.908 1 93.06 127 PHE B C 1
ATOM 3411 O O . PHE B 1 127 ? 8.656 -24.406 3.002 1 93.06 127 PHE B O 1
ATOM 3418 N N . THR B 1 128 ? 8.695 -22.359 3.773 1 93.31 128 THR B N 1
ATOM 3419 C CA . THR B 1 128 ? 7.914 -22.703 4.957 1 93.31 128 THR B CA 1
ATOM 3420 C C . THR B 1 128 ? 6.695 -21.797 5.09 1 93.31 128 THR B C 1
ATOM 3422 O O . THR B 1 128 ? 6.836 -20.594 5.281 1 93.31 128 THR B O 1
ATOM 3425 N N . MET B 1 129 ? 5.578 -22.375 5.012 1 94.62 129 MET B N 1
ATOM 3426 C CA . MET B 1 129 ? 4.348 -21.609 5.16 1 94.62 129 MET B CA 1
ATOM 3427 C C . MET B 1 129 ? 4.121 -21.219 6.613 1 94.62 129 MET B C 1
ATOM 3429 O O . MET B 1 129 ? 4.191 -22.062 7.508 1 94.62 129 MET B O 1
ATOM 3433 N N . LYS B 1 130 ? 3.773 -19.984 6.801 1 94.25 130 LYS B N 1
ATOM 3434 C CA . LYS B 1 130 ? 3.58 -19.516 8.172 1 94.25 130 LYS B CA 1
ATOM 3435 C C . LYS B 1 130 ? 2.102 -19.266 8.469 1 94.25 130 LYS B C 1
ATOM 3437 O O . LYS B 1 130 ? 1.626 -19.562 9.562 1 94.25 130 LYS B O 1
ATOM 3442 N N . PHE B 1 131 ? 1.426 -18.766 7.523 1 94.88 131 PHE B N 1
ATOM 3443 C CA . PHE B 1 131 ? 0.007 -18.469 7.711 1 94.88 131 PHE B CA 1
ATOM 3444 C C . PHE B 1 131 ? -0.685 -18.266 6.371 1 94.88 131 PHE B C 1
ATOM 3446 O O . PHE B 1 131 ? -0.041 -18.312 5.32 1 94.88 131 PHE B O 1
ATOM 3453 N N . VAL B 1 132 ? -2.004 -18.188 6.422 1 94.12 132 VAL B N 1
ATOM 3454 C CA . VAL B 1 132 ? -2.816 -17.875 5.25 1 94.12 132 VAL B CA 1
ATOM 3455 C C . VAL B 1 132 ? -3.467 -16.5 5.414 1 94.12 132 VAL B C 1
ATOM 3457 O O . VAL B 1 132 ? -4.074 -16.219 6.445 1 94.12 132 VAL B O 1
ATOM 3460 N N . LEU B 1 133 ? -3.225 -15.695 4.426 1 93.31 133 LEU B N 1
ATOM 3461 C CA . LEU B 1 133 ? -3.832 -14.367 4.441 1 93.31 133 LEU B CA 1
ATOM 3462 C C . LEU B 1 133 ? -5.047 -14.32 3.52 1 93.31 133 LEU B C 1
ATOM 3464 O O . LEU B 1 133 ? -4.945 -14.648 2.334 1 93.31 133 LEU B O 1
ATOM 3468 N N . LEU B 1 134 ? -6.121 -13.797 4.047 1 90.56 134 LEU B N 1
ATOM 3469 C CA . LEU B 1 134 ? -7.383 -13.812 3.311 1 90.56 134 LEU B CA 1
ATOM 3470 C C . LEU B 1 134 ? -7.867 -12.391 3.039 1 90.56 134 LEU B C 1
ATOM 3472 O O . LEU B 1 134 ? -7.859 -11.547 3.938 1 90.56 134 LEU B O 1
ATOM 3476 N N . HIS B 1 135 ? -8.242 -12.203 1.795 1 83.81 135 HIS B N 1
ATOM 3477 C CA . HIS B 1 135 ? -9.023 -10.992 1.549 1 83.81 135 HIS B CA 1
ATOM 3478 C C . HIS B 1 135 ? -10.352 -11.0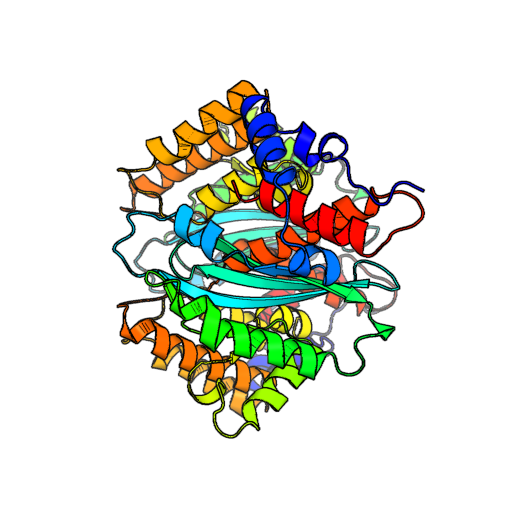39 2.295 1 83.81 135 HIS B C 1
ATOM 3480 O O . HIS B 1 135 ? -10.977 -12.102 2.404 1 83.81 135 HIS B O 1
ATOM 3486 N N . ASN B 1 136 ? -10.758 -9.93 2.738 1 76.75 136 ASN B N 1
ATOM 3487 C CA . ASN B 1 136 ? -11.969 -9.891 3.547 1 76.75 136 ASN B CA 1
ATOM 3488 C C . ASN B 1 136 ? -13.227 -9.844 2.678 1 76.75 136 ASN B C 1
ATOM 3490 O O . ASN B 1 136 ? -13.758 -8.766 2.398 1 76.75 136 ASN B O 1
ATOM 3494 N N . ASN B 1 137 ? -13.625 -10.977 2.324 1 79.81 137 ASN B N 1
ATOM 3495 C CA . ASN B 1 137 ? -14.883 -11.102 1.588 1 79.81 137 ASN B CA 1
ATOM 3496 C C . ASN B 1 137 ? -15.68 -12.32 2.047 1 79.81 137 ASN B C 1
ATOM 3498 O O . ASN B 1 137 ? -15.188 -13.133 2.832 1 79.81 137 ASN B O 1
ATOM 3502 N N . LEU B 1 138 ? -16.906 -12.336 1.646 1 80.19 138 LEU B N 1
ATOM 3503 C CA . LEU B 1 138 ? -17.812 -13.367 2.115 1 80.19 138 LEU B CA 1
ATOM 3504 C C . LEU B 1 138 ? -17.328 -14.758 1.706 1 80.19 138 LEU B C 1
ATOM 3506 O O . LEU B 1 138 ? -17.422 -15.703 2.488 1 80.19 138 LEU B O 1
ATOM 3510 N N . ILE B 1 139 ? -16.844 -14.867 0.619 1 85.12 139 ILE B N 1
ATOM 3511 C CA . ILE B 1 139 ? -16.375 -16.156 0.103 1 85.12 139 ILE B CA 1
ATOM 3512 C C . ILE B 1 139 ? -15.25 -16.688 0.979 1 85.12 139 ILE B C 1
ATOM 3514 O O . ILE B 1 139 ? -15.297 -17.828 1.438 1 85.12 139 ILE B O 1
ATOM 3518 N N . ASN B 1 140 ? -14.328 -15.875 1.196 1 84.94 140 ASN B N 1
ATOM 3519 C CA . ASN B 1 140 ? -13.18 -16.297 1.995 1 84.94 140 ASN B CA 1
ATOM 3520 C C . ASN B 1 140 ? -13.578 -16.609 3.436 1 84.94 140 ASN B C 1
ATOM 3522 O O . ASN B 1 140 ? -13.055 -17.531 4.043 1 84.94 140 ASN B O 1
ATOM 3526 N N . GLY B 1 141 ? -14.5 -15.812 3.91 1 84 141 GLY B N 1
ATOM 3527 C CA . GLY B 1 141 ? -15.031 -16.125 5.23 1 84 141 GLY B CA 1
ATOM 3528 C C . GLY B 1 141 ? -15.664 -17.5 5.309 1 84 141 GLY B C 1
ATOM 3529 O O . GLY B 1 141 ? -15.43 -18.25 6.262 1 84 141 GLY B O 1
ATOM 3530 N N . ASN B 1 142 ? -16.406 -17.828 4.355 1 89.19 142 ASN B N 1
ATOM 3531 C CA . ASN B 1 142 ? -17.062 -19.125 4.289 1 89.19 142 ASN B CA 1
ATOM 3532 C C . ASN B 1 142 ? -16.062 -20.25 4.094 1 89.19 142 ASN B C 1
ATOM 3534 O O . ASN B 1 142 ? -16.234 -21.344 4.641 1 89.19 142 ASN B O 1
ATOM 3538 N N . VAL B 1 143 ? -15.109 -19.969 3.375 1 89.5 143 VAL B N 1
ATOM 3539 C CA . VAL B 1 143 ? -14.047 -20.953 3.168 1 89.5 143 VAL B CA 1
ATOM 3540 C C . VAL B 1 143 ? -13.406 -21.312 4.508 1 89.5 143 VAL B C 1
ATOM 3542 O O . VAL B 1 143 ? -13.258 -22.5 4.832 1 89.5 143 VAL B O 1
ATOM 3545 N N . VAL B 1 144 ? -13.086 -20.344 5.246 1 87.5 144 VAL B N 1
ATOM 3546 C CA . VAL B 1 144 ? -12.461 -20.562 6.543 1 87.5 144 VAL B CA 1
ATOM 3547 C C . VAL B 1 144 ? -13.414 -21.328 7.453 1 87.5 144 VAL B C 1
ATOM 3549 O O . VAL B 1 144 ? -12.992 -22.219 8.188 1 87.5 144 VAL B O 1
ATOM 3552 N N . LYS B 1 145 ? -14.617 -21.016 7.395 1 88.75 145 LYS B N 1
ATOM 3553 C CA . LYS B 1 145 ? -15.625 -21.703 8.195 1 88.75 145 LYS B CA 1
ATOM 3554 C C . LYS B 1 145 ? -15.68 -23.188 7.848 1 88.75 145 LYS B C 1
ATOM 3556 O O . LYS B 1 145 ? -15.648 -24.047 8.734 1 88.75 145 LYS B O 1
ATOM 3561 N N . ILE B 1 146 ? -15.734 -23.453 6.629 1 89.69 146 ILE B N 1
ATOM 3562 C CA . ILE B 1 146 ? -15.781 -24.828 6.156 1 89.69 146 ILE B CA 1
ATOM 3563 C C . ILE B 1 146 ? -14.531 -25.578 6.621 1 89.69 146 ILE B C 1
ATOM 3565 O O . ILE B 1 146 ? -14.625 -26.703 7.129 1 89.69 146 ILE B O 1
ATOM 3569 N N . LEU B 1 147 ? -13.445 -24.969 6.434 1 88.94 147 LEU B N 1
ATOM 3570 C CA . LEU B 1 147 ? -12.18 -25.578 6.809 1 88.94 147 LEU B CA 1
ATOM 3571 C C . LEU B 1 147 ? -12.133 -25.844 8.312 1 88.94 147 LEU B C 1
ATOM 3573 O O . LEU B 1 147 ? -11.594 -26.859 8.75 1 88.94 147 LEU B O 1
ATOM 3577 N N . SER B 1 148 ? -12.617 -24.953 9.062 1 87 148 SER B N 1
ATOM 3578 C CA . SER B 1 148 ? -12.57 -25.047 10.516 1 87 148 SER B CA 1
ATOM 3579 C C . SER B 1 148 ? -13.461 -26.188 11.016 1 87 148 SER B C 1
ATOM 3581 O O . SER B 1 148 ? -13.227 -26.734 12.086 1 87 148 SER B O 1
ATOM 3583 N N . GLU B 1 149 ? -14.43 -26.516 10.289 1 87 149 GLU B N 1
ATOM 3584 C CA . GLU B 1 149 ? -15.391 -27.547 10.688 1 87 149 GLU B CA 1
ATOM 3585 C C . GLU B 1 149 ? -14.922 -28.938 10.273 1 87 149 GLU B C 1
ATOM 3587 O O . GLU B 1 149 ? -15.508 -29.938 10.68 1 87 149 GLU B O 1
ATOM 3592 N N . MET B 1 150 ? -13.898 -28.953 9.617 1 83.44 150 MET B N 1
ATOM 3593 C CA . MET B 1 150 ? -13.367 -30.25 9.203 1 83.44 150 MET B CA 1
ATOM 3594 C C . MET B 1 150 ? -12.617 -30.922 10.344 1 83.44 150 MET B C 1
ATOM 3596 O O . MET B 1 150 ? -12.039 -30.25 11.195 1 83.44 150 MET B O 1
ATOM 3600 N N . GLU B 1 151 ? -12.648 -32.219 10.469 1 69.62 151 GLU B N 1
ATOM 3601 C CA . GLU B 1 151 ? -12.023 -33 11.539 1 69.62 151 GLU B CA 1
ATOM 3602 C C . GLU B 1 151 ? -10.523 -32.719 11.609 1 69.62 151 GLU B C 1
ATOM 3604 O O . GLU B 1 151 ? -9.992 -32.438 12.688 1 69.62 151 GLU B O 1
ATOM 3609 N N . SER B 1 152 ? -9.805 -33.031 10.516 1 69.44 152 SER B N 1
ATOM 3610 C CA . SER B 1 152 ? -8.391 -32.656 10.453 1 69.44 152 SER B CA 1
ATOM 3611 C C . SER B 1 152 ? -8.211 -31.281 9.859 1 69.44 152 SER B C 1
ATOM 3613 O O . SER B 1 152 ? -7.648 -31.125 8.766 1 69.44 152 SER B O 1
ATOM 3615 N N . SER B 1 153 ? -8.523 -30.297 10.727 1 77.12 153 SER B N 1
ATOM 3616 C CA . SER B 1 153 ? -8.664 -28.953 10.203 1 77.12 153 SER B CA 1
ATOM 3617 C C . SER B 1 153 ? -7.301 -28.297 9.984 1 77.12 153 SER B C 1
ATOM 3619 O O . SER B 1 153 ? -6.469 -28.266 10.898 1 77.12 153 SER B O 1
ATOM 3621 N N . ILE B 1 154 ? -7.102 -27.969 8.812 1 81.38 154 ILE B N 1
ATOM 3622 C CA . ILE B 1 154 ? -5.906 -27.203 8.477 1 81.38 154 ILE B CA 1
ATOM 3623 C C . ILE B 1 154 ? -5.871 -25.906 9.297 1 81.38 154 ILE B C 1
ATOM 3625 O O . ILE B 1 154 ? -4.809 -25.312 9.477 1 81.38 154 ILE B O 1
ATOM 3629 N N . CYS B 1 155 ? -6.949 -25.547 9.883 1 78.75 155 CYS B N 1
ATOM 3630 C CA . CYS B 1 155 ? -7.043 -24.328 10.68 1 78.75 155 CYS B CA 1
ATOM 3631 C C . CYS B 1 155 ? -6.387 -24.516 12.039 1 78.75 155 CYS B C 1
ATOM 3633 O O . CYS B 1 155 ? -6.082 -23.531 12.727 1 78.75 155 CYS B O 1
ATOM 3635 N N . SER B 1 156 ? -6.195 -25.719 12.344 1 79.44 156 SER B N 1
ATOM 3636 C CA . SER B 1 156 ? -5.484 -25.984 13.586 1 79.44 156 SER B CA 1
ATOM 3637 C C . SER B 1 156 ? -3.975 -25.906 13.391 1 79.44 156 SER B C 1
ATOM 3639 O O . SER B 1 156 ? -3.225 -25.75 14.352 1 79.44 156 SER B O 1
ATOM 3641 N N . GLN B 1 157 ? -3.627 -26.016 12.203 1 83.94 157 GLN B N 1
ATOM 3642 C CA . GLN B 1 157 ? -2.203 -26.078 11.898 1 83.94 157 GLN B CA 1
ATOM 3643 C C . GLN B 1 157 ? -1.656 -24.703 11.508 1 83.94 157 GLN B C 1
ATOM 3645 O O . GLN B 1 157 ? -0.499 -24.391 11.789 1 83.94 157 GLN B O 1
ATOM 3650 N N . PHE B 1 158 ? -2.527 -23.969 10.867 1 89.75 158 PHE B N 1
ATOM 3651 C CA . PHE B 1 158 ? -2.082 -22.672 10.359 1 89.75 158 PHE B CA 1
ATOM 3652 C C . PHE B 1 158 ? -3.037 -21.562 10.781 1 89.75 158 PHE B C 1
ATOM 3654 O O . PHE B 1 158 ? -4.242 -21.797 10.914 1 89.75 158 PHE B O 1
ATOM 3661 N N . LEU B 1 159 ? -2.439 -20.469 10.938 1 92.12 159 LEU B N 1
ATOM 3662 C CA . LEU B 1 159 ? -3.254 -19.281 11.211 1 92.12 159 LEU B CA 1
ATOM 3663 C C . LEU B 1 159 ? -3.889 -18.75 9.938 1 92.12 159 LEU B C 1
ATOM 3665 O O . LEU B 1 159 ? -3.223 -18.641 8.898 1 92.12 159 LEU B O 1
ATOM 3669 N N . PHE B 1 160 ? -5.164 -18.516 10.008 1 91.31 160 PHE B N 1
ATOM 3670 C CA . PHE B 1 160 ? -5.879 -17.781 8.969 1 91.31 160 PHE B CA 1
ATOM 3671 C C . PHE B 1 160 ? -6.191 -16.359 9.422 1 91.31 160 PHE B C 1
ATOM 3673 O O . PHE B 1 160 ? -6.902 -16.172 10.406 1 91.31 160 PHE B O 1
ATOM 3680 N N . ILE B 1 161 ? -5.605 -15.43 8.664 1 89.56 161 ILE B N 1
ATOM 3681 C CA . ILE B 1 161 ? -5.715 -14.031 9.07 1 89.56 161 ILE B CA 1
ATOM 3682 C C . ILE B 1 161 ? -6.367 -13.219 7.949 1 89.56 161 ILE B C 1
ATOM 3684 O O . ILE B 1 161 ? -6.133 -13.484 6.77 1 89.56 161 ILE B O 1
ATOM 3688 N N . ALA B 1 162 ? -7.117 -12.234 8.383 1 87.19 162 ALA B N 1
ATOM 3689 C CA . ALA B 1 162 ? -7.766 -11.352 7.414 1 87.19 162 ALA B CA 1
ATOM 3690 C C . ALA B 1 162 ? -6.824 -10.234 6.977 1 87.19 162 ALA B C 1
ATOM 3692 O O . ALA B 1 162 ? -6.09 -9.672 7.797 1 87.19 162 ALA B O 1
ATOM 3693 N N . ASP B 1 163 ? -6.906 -9.938 5.734 1 86.94 163 ASP B N 1
ATOM 3694 C CA . ASP B 1 163 ? -6.156 -8.797 5.203 1 86.94 163 ASP B CA 1
ATOM 3695 C C . ASP B 1 163 ? -6.535 -7.508 5.922 1 86.94 163 ASP B C 1
ATOM 3697 O O . ASP B 1 163 ? -7.707 -7.125 5.941 1 86.94 163 ASP B O 1
ATOM 3701 N N . PRO B 1 164 ? -5.5 -6.875 6.371 1 82.56 164 PRO B N 1
ATOM 3702 C CA . PRO B 1 164 ? -5.801 -5.656 7.125 1 82.56 164 PRO B CA 1
ATOM 3703 C C . PRO B 1 164 ? -6.262 -4.504 6.23 1 82.56 164 PRO B C 1
ATOM 3705 O O . PRO B 1 164 ? -6.895 -3.561 6.711 1 82.56 164 PRO B O 1
ATOM 3708 N N . GLY B 1 165 ? -5.855 -4.527 4.98 1 78.12 165 GLY B N 1
ATOM 3709 C CA . GLY B 1 165 ? -6.215 -3.445 4.078 1 78.12 165 GLY B CA 1
ATOM 3710 C C . GLY B 1 165 ? -7.715 -3.244 3.955 1 78.12 165 GLY B C 1
ATOM 3711 O O . GLY B 1 165 ? -8.203 -2.113 3.996 1 78.12 165 GLY B O 1
ATOM 3712 N N . TYR B 1 166 ? -8.406 -4.285 3.809 1 71.06 166 TYR B N 1
ATOM 3713 C CA . TYR B 1 166 ? -9.859 -4.211 3.699 1 71.06 166 TYR B CA 1
ATOM 3714 C C . TYR B 1 166 ? -10.484 -3.689 4.992 1 71.06 166 TYR B C 1
ATOM 3716 O O . TYR B 1 166 ? -11.406 -2.871 4.961 1 71.06 166 TYR B O 1
ATOM 3724 N N . TRP B 1 167 ? -9.945 -4.176 5.992 1 73.06 167 TRP B N 1
ATOM 3725 C CA . TRP B 1 167 ? -10.445 -3.756 7.293 1 73.06 167 TRP B CA 1
ATOM 3726 C C . TRP B 1 167 ? -10.242 -2.258 7.5 1 73.06 167 TRP B C 1
ATOM 3728 O O . TRP B 1 167 ? -11.141 -1.562 7.977 1 73.06 167 TRP B O 1
ATOM 3738 N N . ARG B 1 168 ? -9.148 -1.825 7.141 1 80.25 168 ARG B N 1
ATOM 3739 C CA . ARG B 1 168 ? -8.836 -0.406 7.281 1 80.25 168 ARG B CA 1
ATOM 3740 C C . ARG B 1 168 ? -9.789 0.447 6.449 1 80.25 168 ARG B C 1
ATOM 3742 O O . ARG B 1 168 ? -10.312 1.455 6.934 1 80.25 168 ARG B O 1
ATOM 3749 N N . TYR B 1 169 ? -10.055 -0.043 5.328 1 79.5 169 TYR B N 1
ATOM 3750 C CA . TYR B 1 169 ? -10.922 0.708 4.426 1 79.5 169 TYR B CA 1
ATOM 3751 C C . TYR B 1 169 ? -12.359 0.712 4.922 1 79.5 169 TYR B C 1
ATOM 3753 O O . TYR B 1 169 ? -13.055 1.728 4.832 1 79.5 169 TYR B O 1
ATOM 3761 N N . SER B 1 170 ? -12.797 -0.351 5.461 1 78.88 170 SER B N 1
ATOM 3762 C CA . SER B 1 170 ? -14.172 -0.49 5.914 1 78.88 170 SER B CA 1
ATOM 3763 C C . SER B 1 170 ? -14.414 0.282 7.207 1 78.88 170 SER B C 1
ATOM 3765 O O . SER B 1 170 ? -15.555 0.537 7.586 1 78.88 170 SER B O 1
ATOM 3767 N N . ASN B 1 171 ? -13.344 0.633 7.828 1 85.5 171 ASN B N 1
ATOM 3768 C CA . ASN B 1 171 ? -13.453 1.33 9.109 1 85.5 171 ASN B CA 1
ATOM 3769 C C . ASN B 1 171 ? -12.773 2.697 9.055 1 85.5 171 ASN B C 1
ATOM 3771 O O . ASN B 1 171 ? -12.141 3.119 10.031 1 85.5 171 ASN B O 1
ATOM 3775 N N . MET B 1 172 ? -12.859 3.303 7.969 1 87.19 172 MET B N 1
ATOM 3776 C CA . MET B 1 172 ? -12.164 4.566 7.738 1 87.19 172 MET B CA 1
ATOM 3777 C C . MET B 1 172 ? -12.617 5.625 8.734 1 87.19 172 MET B C 1
ATOM 3779 O O . MET B 1 172 ? -11.859 6.539 9.062 1 87.19 172 MET B O 1
ATOM 3783 N N . HIS B 1 173 ? -13.852 5.484 9.281 1 91.12 173 HIS B N 1
ATOM 3784 C CA . HIS B 1 173 ? -14.383 6.496 10.195 1 91.12 173 HIS B CA 1
ATOM 3785 C C . HIS B 1 173 ? -14.023 6.176 11.641 1 91.12 173 HIS B C 1
ATOM 3787 O O . HIS B 1 173 ? -14.32 6.961 12.547 1 91.12 173 HIS B O 1
ATOM 3793 N N . ASN B 1 174 ? -13.406 5.125 11.859 1 90.5 174 ASN B N 1
ATOM 3794 C CA . ASN B 1 174 ? -12.992 4.758 13.211 1 90.5 174 ASN B CA 1
ATOM 3795 C C . ASN B 1 174 ? -11.516 5.062 13.445 1 90.5 174 ASN B C 1
ATOM 3797 O O . ASN B 1 174 ? -10.641 4.328 12.969 1 90.5 174 ASN B O 1
ATOM 3801 N N . PRO B 1 175 ? -11.273 6.07 14.188 1 91.38 175 PRO B N 1
ATOM 3802 C CA . PRO B 1 175 ? -9.875 6.477 14.383 1 91.38 175 PRO B CA 1
ATOM 3803 C C . PRO B 1 175 ? -9.031 5.395 15.047 1 91.38 175 PRO B C 1
ATOM 3805 O O . PRO B 1 175 ? -7.844 5.266 14.758 1 91.38 175 PRO B O 1
ATOM 3808 N N . TYR B 1 176 ? -9.617 4.629 15.906 1 87.75 176 TYR B N 1
ATOM 3809 C CA . TYR B 1 176 ? -8.875 3.568 16.578 1 87.75 176 TYR B CA 1
ATOM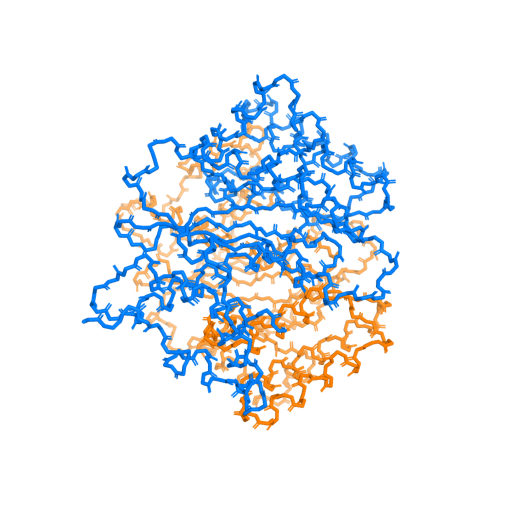 3810 C C . TYR B 1 176 ? -8.438 2.498 15.586 1 87.75 176 TYR B C 1
ATOM 3812 O O . TYR B 1 176 ? -7.301 2.025 15.641 1 87.75 176 TYR B O 1
ATOM 3820 N N . ALA B 1 177 ? -9.359 2.174 14.742 1 86.88 177 ALA B N 1
ATOM 3821 C CA . ALA B 1 177 ? -9.031 1.178 13.727 1 86.88 177 ALA B CA 1
ATOM 3822 C C . ALA B 1 177 ? -7.871 1.645 12.852 1 86.88 177 ALA B C 1
ATOM 3824 O O . ALA B 1 177 ? -6.957 0.871 12.562 1 86.88 177 ALA B O 1
ATOM 3825 N N . GLN B 1 178 ? -7.922 2.848 12.492 1 88.06 178 GLN B N 1
ATOM 3826 C CA . GLN B 1 178 ? -6.879 3.4 11.633 1 88.06 178 GLN B CA 1
ATOM 3827 C C . GLN B 1 178 ? -5.535 3.436 12.359 1 88.06 178 GLN B C 1
ATOM 3829 O O . GLN B 1 178 ? -4.516 3.016 11.812 1 88.06 178 GLN B O 1
ATOM 3834 N N . ASN B 1 179 ? -5.516 3.857 13.578 1 85.56 179 ASN B N 1
ATOM 3835 C CA . ASN B 1 179 ? -4.285 3.99 14.344 1 85.56 179 ASN B CA 1
ATOM 3836 C C . ASN B 1 179 ? -3.695 2.627 14.695 1 85.56 179 ASN B C 1
ATOM 3838 O O . ASN B 1 179 ? -2.48 2.434 14.617 1 85.56 179 ASN B O 1
ATOM 3842 N N . ILE B 1 180 ? -4.559 1.739 15.086 1 86.31 180 ILE B N 1
ATOM 3843 C CA . ILE B 1 180 ? -4.109 0.407 15.477 1 86.31 180 ILE B CA 1
ATOM 3844 C C . ILE B 1 180 ? -3.457 -0.285 14.281 1 86.31 180 ILE B C 1
ATOM 3846 O O . ILE B 1 180 ? -2.377 -0.868 14.406 1 86.31 180 ILE B O 1
ATOM 3850 N N . CYS B 1 181 ? -4.082 -0.184 13.18 1 85.62 181 CYS B N 1
ATOM 3851 C CA . CYS B 1 181 ? -3.543 -0.812 11.977 1 85.62 181 CYS B CA 1
ATOM 3852 C C . CYS B 1 181 ? -2.172 -0.245 11.633 1 85.62 181 CYS B C 1
ATOM 3854 O O . CYS B 1 181 ? -1.229 -0.999 11.383 1 85.62 181 CYS B O 1
ATOM 3856 N N . PHE B 1 182 ? -2.094 0.967 11.742 1 83.88 182 PHE B N 1
ATOM 3857 C CA . PHE B 1 182 ? -0.836 1.619 11.398 1 83.88 182 PHE B CA 1
ATOM 3858 C C . PHE B 1 182 ? 0.259 1.235 12.383 1 83.88 182 PHE B C 1
ATOM 3860 O O . PHE B 1 182 ? 1.377 0.906 11.984 1 83.88 182 PHE B O 1
ATOM 3867 N N . GLU B 1 183 ? -0.025 1.271 13.609 1 84.62 183 GLU B N 1
ATOM 3868 C CA . GLU B 1 183 ? 0.979 0.997 14.633 1 84.62 183 GLU B CA 1
ATOM 3869 C C . GLU B 1 183 ? 1.408 -0.467 14.609 1 84.62 183 GLU B C 1
ATOM 3871 O O . GLU B 1 183 ? 2.604 -0.768 14.594 1 84.62 183 GLU B O 1
ATOM 3876 N N . ILE B 1 184 ? 0.462 -1.299 14.547 1 88.25 184 ILE B N 1
ATOM 3877 C CA . ILE B 1 184 ? 0.758 -2.727 14.609 1 88.25 184 ILE B CA 1
ATOM 3878 C C . ILE B 1 184 ? 1.481 -3.164 13.344 1 88.25 184 ILE B C 1
ATOM 3880 O O . ILE B 1 184 ? 2.426 -3.955 13.398 1 88.25 184 ILE B O 1
ATOM 3884 N N . LEU B 1 185 ? 1.134 -2.67 12.219 1 88.19 185 LEU B N 1
ATOM 3885 C CA . LEU B 1 185 ? 1.68 -3.139 10.945 1 88.19 185 LEU B CA 1
ATOM 3886 C C . LEU B 1 185 ? 3.059 -2.539 10.695 1 88.19 185 LEU B C 1
ATOM 3888 O O . LEU B 1 185 ? 3.9 -3.162 10.039 1 88.19 185 LEU B O 1
ATOM 3892 N N . ASN B 1 186 ? 3.291 -1.426 11.266 1 83 186 ASN B N 1
ATOM 3893 C CA . ASN B 1 186 ? 4.48 -0.71 10.805 1 83 186 ASN B CA 1
ATOM 3894 C C . ASN B 1 186 ? 5.539 -0.629 11.898 1 83 186 ASN B C 1
ATOM 3896 O O . ASN B 1 186 ? 6.688 -0.273 11.633 1 83 186 ASN B O 1
ATOM 3900 N N . ASN B 1 187 ? 5.211 -0.921 13.086 1 82.75 187 ASN B N 1
ATOM 3901 C CA . ASN B 1 187 ? 6.199 -0.913 14.156 1 82.75 187 ASN B CA 1
ATOM 3902 C C . ASN B 1 187 ? 6.945 -2.242 14.242 1 82.75 187 ASN B C 1
ATOM 3904 O O . ASN B 1 187 ? 6.383 -3.295 13.938 1 82.75 187 ASN B O 1
ATOM 3908 N N . SER B 1 188 ? 8.18 -2.07 14.656 1 86.75 188 SER B N 1
ATOM 3909 C CA . SER B 1 188 ? 8.953 -3.277 14.938 1 86.75 188 SER B CA 1
ATOM 3910 C C . SER B 1 188 ? 8.453 -3.971 16.203 1 86.75 188 SER B C 1
ATOM 3912 O O . SER B 1 188 ? 8.359 -3.348 17.266 1 86.75 188 SER B O 1
ATOM 3914 N N . ILE B 1 189 ? 8.086 -5.188 16.062 1 92.44 189 ILE B N 1
ATOM 3915 C CA . ILE B 1 189 ? 7.574 -5.984 17.172 1 92.44 189 ILE B CA 1
ATOM 3916 C C . ILE B 1 189 ? 8.633 -7.004 17.609 1 92.44 189 ILE B C 1
ATOM 3918 O O . ILE B 1 189 ? 9.211 -7.699 16.766 1 92.44 189 ILE B O 1
ATOM 3922 N N . SER B 1 190 ? 8.969 -7.02 18.828 1 95.56 190 SER B N 1
ATOM 3923 C CA . SER B 1 190 ? 9.898 -7.969 19.438 1 95.56 190 SER B CA 1
ATOM 3924 C C . SER B 1 190 ? 9.281 -8.641 20.656 1 95.56 190 SER B C 1
ATOM 3926 O O . SER B 1 190 ? 8.172 -8.297 21.062 1 95.56 190 SER B O 1
ATOM 3928 N N . ALA B 1 191 ? 10.031 -9.625 21.203 1 95.06 191 ALA B N 1
ATOM 3929 C CA . ALA B 1 191 ? 9.562 -10.312 22.406 1 95.06 191 ALA B CA 1
ATOM 3930 C C . ALA B 1 191 ? 9.422 -9.336 23.562 1 95.06 191 ALA B C 1
ATOM 3932 O O . ALA B 1 191 ? 8.57 -9.516 24.438 1 95.06 191 ALA B O 1
ATOM 3933 N N . GLU B 1 192 ? 10.156 -8.305 23.5 1 94.81 192 GLU B N 1
ATOM 3934 C CA . GLU B 1 192 ? 10.211 -7.359 24.609 1 94.81 192 GLU B CA 1
ATOM 3935 C C . GLU B 1 192 ? 9.023 -6.402 24.578 1 94.81 192 GLU B C 1
ATOM 3937 O O . GLU B 1 192 ? 8.578 -5.926 25.625 1 94.81 192 GLU B O 1
ATOM 3942 N N . ASN B 1 193 ? 8.531 -6.156 23.406 1 93.88 193 ASN B N 1
ATOM 3943 C CA . ASN B 1 193 ? 7.547 -5.082 23.359 1 93.88 193 ASN B CA 1
ATOM 3944 C C . ASN B 1 193 ? 6.191 -5.578 22.875 1 93.88 193 ASN B C 1
ATOM 3946 O O . ASN B 1 193 ? 5.223 -4.816 22.828 1 93.88 193 ASN B O 1
ATOM 3950 N N . ILE B 1 194 ? 6.07 -6.812 22.5 1 95.38 194 ILE B N 1
ATOM 3951 C CA . ILE B 1 194 ? 4.855 -7.352 21.891 1 95.38 194 ILE B CA 1
ATOM 3952 C C . ILE B 1 194 ? 3.674 -7.156 22.844 1 95.38 194 ILE B C 1
ATOM 3954 O O . ILE B 1 194 ? 2.596 -6.734 22.422 1 95.38 194 ILE B O 1
ATOM 3958 N N . GLU B 1 195 ? 3.799 -7.414 24.078 1 95.62 195 GLU B N 1
ATOM 3959 C CA . GLU B 1 195 ? 2.688 -7.316 25.031 1 95.62 195 GLU B CA 1
ATOM 3960 C C . GLU B 1 195 ? 2.285 -5.863 25.25 1 95.62 195 GLU B C 1
ATOM 3962 O O . GLU B 1 195 ? 1.1 -5.555 25.391 1 95.62 195 GLU B O 1
ATOM 3967 N N . GLU B 1 196 ? 3.205 -5.023 25.312 1 92.56 196 GLU B N 1
ATOM 3968 C CA . GLU B 1 196 ? 2.908 -3.604 25.484 1 92.56 196 GLU B CA 1
ATOM 3969 C C . GLU B 1 196 ? 2.096 -3.074 24.297 1 92.56 196 GLU B C 1
ATOM 3971 O O . GLU B 1 196 ? 1.081 -2.4 24.484 1 92.56 196 GLU B O 1
ATOM 3976 N N . ILE B 1 197 ? 2.516 -3.398 23.156 1 89.56 197 ILE B N 1
ATOM 3977 C CA . ILE B 1 197 ? 1.87 -2.93 21.922 1 89.56 197 ILE B CA 1
ATOM 3978 C C . ILE B 1 197 ? 0.436 -3.451 21.875 1 89.56 197 ILE B C 1
ATOM 3980 O O . ILE B 1 197 ? -0.506 -2.676 21.688 1 89.56 197 ILE B O 1
ATOM 3984 N N . PHE B 1 198 ? 0.243 -4.684 22.078 1 93.56 198 PHE B N 1
ATOM 3985 C CA . PHE B 1 198 ? -1.064 -5.289 21.859 1 93.56 198 PHE B CA 1
ATOM 3986 C C . PHE B 1 198 ? -1.978 -5.074 23.047 1 93.56 198 PHE B C 1
ATOM 3988 O O . PHE B 1 198 ? -3.199 -4.992 22.906 1 93.56 198 PHE B O 1
ATOM 3995 N N . SER B 1 199 ? -1.443 -4.945 24.234 1 91.12 199 SER B N 1
ATOM 3996 C CA . SER B 1 199 ? -2.252 -4.688 25.422 1 91.12 199 SER B CA 1
ATOM 3997 C C . SER B 1 199 ? -2.918 -3.318 25.359 1 91.12 199 SER B C 1
ATOM 3999 O O . SER B 1 199 ? -4.066 -3.16 25.766 1 91.12 199 SER B O 1
ATOM 4001 N N . LYS B 1 200 ? -2.227 -2.395 24.906 1 83.75 200 LYS B N 1
ATOM 4002 C CA . LYS B 1 200 ? -2.77 -1.051 24.719 1 83.75 200 LYS B CA 1
ATOM 4003 C C . LYS B 1 200 ? -4.059 -1.086 23.906 1 83.75 200 LYS B C 1
ATOM 4005 O O . LYS B 1 200 ? -5.055 -0.469 24.281 1 83.75 200 LYS B O 1
ATOM 4010 N N . TYR B 1 201 ? -4.086 -1.851 22.953 1 83.69 201 TYR B N 1
ATOM 4011 C CA . TYR B 1 201 ? -5.219 -1.859 22.031 1 83.69 201 TYR B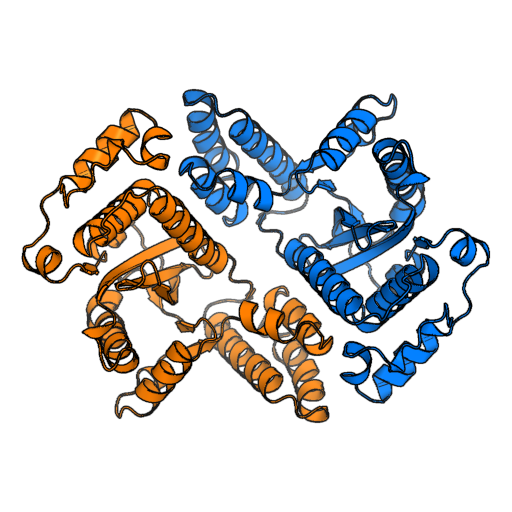 CA 1
ATOM 4012 C C . TYR B 1 201 ? -6.289 -2.84 22.5 1 83.69 201 TYR B C 1
ATOM 4014 O O . TYR B 1 201 ? -7.477 -2.645 22.234 1 83.69 201 TYR B O 1
ATOM 4022 N N . ARG B 1 202 ? -5.887 -3.842 23.203 1 87.44 202 ARG B N 1
ATOM 4023 C CA . ARG B 1 202 ? -6.875 -4.723 23.812 1 87.44 202 ARG B CA 1
ATOM 4024 C C . ARG B 1 202 ? -7.781 -3.947 24.766 1 87.44 202 ARG B C 1
ATOM 4026 O O . ARG B 1 202 ? -8.992 -4.168 24.797 1 87.44 202 ARG B O 1
ATOM 4033 N N . LYS B 1 203 ? -7.25 -3.059 25.391 1 83.5 203 LYS B N 1
ATOM 4034 C CA . LYS B 1 203 ? -8.016 -2.232 26.312 1 83.5 203 LYS B CA 1
ATOM 4035 C C . LYS B 1 203 ? -9.008 -1.344 25.578 1 83.5 203 LYS B C 1
ATOM 4037 O O . LYS B 1 203 ? -10.172 -1.248 25.969 1 83.5 203 LYS B O 1
ATOM 4042 N N . ILE B 1 204 ? -8.594 -0.792 24.547 1 78.69 204 ILE B N 1
ATOM 4043 C CA . ILE B 1 204 ? -9.422 0.121 23.766 1 78.69 204 ILE B CA 1
ATOM 4044 C C . ILE B 1 204 ? -10.57 -0.648 23.125 1 78.69 204 ILE B C 1
ATOM 4046 O O . ILE B 1 204 ? -11.719 -0.197 23.156 1 78.69 204 ILE B O 1
ATOM 4050 N N . THR B 1 205 ? -10.242 -1.764 22.516 1 81.81 205 THR B N 1
ATOM 4051 C CA . THR B 1 205 ? -11.258 -2.551 21.812 1 81.81 205 THR B CA 1
ATOM 4052 C C . THR B 1 205 ? -12.273 -3.109 22.812 1 81.81 205 THR B C 1
ATOM 4054 O O . THR B 1 205 ? -13.461 -3.217 22.484 1 81.81 205 THR B O 1
ATOM 4057 N N . GLY B 1 206 ? -11.883 -3.432 23.938 1 76.81 206 GLY B N 1
ATOM 4058 C CA . GLY B 1 206 ? -12.773 -3.918 24.969 1 76.81 206 GLY B CA 1
ATOM 4059 C C . GLY B 1 206 ? -13.766 -2.871 25.453 1 76.81 206 GLY B C 1
ATOM 4060 O O . GLY B 1 206 ? -14.922 -3.184 25.719 1 76.81 206 GLY B O 1
ATOM 4061 N N . THR B 1 207 ? -13.336 -1.691 25.484 1 74.69 207 THR B N 1
ATOM 4062 C CA . THR B 1 207 ? -14.18 -0.609 25.969 1 74.69 207 THR B CA 1
ATOM 4063 C C . THR B 1 207 ? -15.273 -0.278 24.969 1 74.69 207 THR B C 1
ATOM 4065 O O . THR B 1 207 ? -16.406 0.002 25.344 1 74.69 207 THR B O 1
ATOM 4068 N N . LYS B 1 208 ? -15.078 -0.358 23.672 1 74.81 208 LYS B N 1
ATOM 4069 C CA . LYS B 1 208 ? -16.016 0.09 22.656 1 74.81 208 LYS B CA 1
ATOM 4070 C C . LYS B 1 208 ? -16.75 -1.092 22.031 1 74.81 208 LYS B C 1
ATOM 4072 O O . LYS B 1 208 ? -17.641 -0.906 21.188 1 74.81 208 LYS B O 1
ATOM 4077 N N . ASN B 1 209 ? -16.531 -2.254 22.516 1 68.25 209 ASN B N 1
ATOM 4078 C CA . ASN B 1 209 ? -17.156 -3.457 21.953 1 68.25 209 ASN B CA 1
ATOM 4079 C C . ASN B 1 209 ? -17 -3.527 20.438 1 68.25 209 ASN B C 1
ATOM 4081 O O . ASN B 1 209 ? -17.969 -3.766 19.719 1 68.25 209 ASN B O 1
ATOM 4085 N N . LEU B 1 210 ? -15.859 -3.121 20.062 1 77.44 210 LEU B N 1
ATOM 4086 C CA . LEU B 1 210 ? -15.555 -3.184 18.641 1 77.44 210 LEU B CA 1
ATOM 4087 C C . LEU B 1 210 ? -15.094 -4.582 18.234 1 77.44 210 LEU B C 1
ATOM 4089 O O . LEU B 1 210 ? -13.898 -4.844 18.141 1 77.44 210 LEU B O 1
ATOM 4093 N N . GLN B 1 211 ? -15.961 -5.449 17.938 1 77.81 211 GLN B N 1
ATOM 4094 C CA . GLN B 1 211 ? -15.711 -6.871 17.719 1 77.81 211 GLN B CA 1
ATOM 4095 C C . GLN B 1 211 ? -14.68 -7.082 16.625 1 77.81 211 GLN B C 1
ATOM 4097 O O . GLN B 1 211 ? -13.766 -7.902 16.766 1 77.81 211 GLN B O 1
ATOM 4102 N N . TYR B 1 212 ? -14.773 -6.348 15.648 1 76.31 212 TYR B N 1
ATOM 4103 C CA . TYR B 1 212 ? -13.844 -6.52 14.531 1 76.31 212 TYR B CA 1
ATOM 4104 C C . TYR B 1 212 ? -12.438 -6.105 14.93 1 76.31 212 TYR B C 1
ATOM 4106 O O . TYR B 1 212 ? -11.461 -6.734 14.516 1 76.31 212 TYR B O 1
ATOM 4114 N N . LEU B 1 213 ? -12.297 -5.094 15.719 1 83 213 LEU B N 1
ATOM 4115 C CA . LEU B 1 213 ? -10.992 -4.621 16.172 1 83 213 LEU B CA 1
ATOM 4116 C C . LEU B 1 213 ? -10.359 -5.613 17.141 1 83 213 LEU B C 1
ATOM 4118 O O . LEU B 1 213 ? -9.148 -5.828 17.109 1 83 213 LEU B O 1
ATOM 4122 N N . GLU B 1 214 ? -11.219 -6.199 17.891 1 87.25 214 GLU B N 1
ATOM 4123 C CA . GLU B 1 214 ? -10.734 -7.23 18.797 1 87.25 214 GLU B CA 1
ATOM 4124 C C . GLU B 1 214 ? -10.164 -8.422 18.031 1 87.25 214 GLU B C 1
ATOM 4126 O O . GLU B 1 214 ? -9.117 -8.953 18.406 1 87.25 214 GLU B O 1
ATOM 4131 N N . GLN B 1 215 ? -10.891 -8.758 17.031 1 85.81 215 GLN B N 1
ATOM 4132 C CA . GLN B 1 215 ? -10.422 -9.859 16.203 1 85.81 215 GLN B CA 1
ATOM 4133 C C . GLN B 1 215 ? -9.094 -9.523 15.539 1 85.81 215 GLN B C 1
ATOM 4135 O O . GLN B 1 215 ? -8.188 -10.367 15.484 1 85.81 215 GLN B O 1
ATOM 4140 N N . PHE B 1 216 ? -8.945 -8.375 15.047 1 88.19 216 PHE B N 1
ATOM 4141 C CA . PHE B 1 216 ? -7.707 -7.922 14.43 1 88.19 216 PHE B CA 1
ATOM 4142 C C . PHE B 1 216 ? -6.547 -8 15.414 1 88.19 216 PHE B C 1
ATOM 4144 O O . PHE B 1 216 ? -5.492 -8.555 15.102 1 88.19 216 PHE B O 1
ATOM 4151 N N . VAL B 1 217 ? -6.781 -7.438 16.578 1 90.62 217 VAL B N 1
ATOM 4152 C CA . VAL B 1 217 ? -5.738 -7.41 17.594 1 90.62 217 VAL B CA 1
ATOM 4153 C C . VAL B 1 217 ? -5.332 -8.836 17.953 1 90.62 217 VAL B C 1
ATOM 4155 O O . VAL B 1 217 ? -4.141 -9.141 18.047 1 90.62 217 VAL B O 1
ATOM 4158 N N . ARG B 1 218 ? -6.285 -9.68 18.109 1 90.94 218 ARG B N 1
ATOM 4159 C CA . ARG B 1 218 ? -6.016 -11.07 18.453 1 90.94 218 ARG B CA 1
ATOM 4160 C C . ARG B 1 218 ? -5.25 -11.773 17.344 1 90.94 218 ARG B C 1
ATOM 4162 O O . ARG B 1 218 ? -4.25 -12.445 17.594 1 90.94 218 ARG B O 1
ATOM 4169 N N . ASP B 1 219 ? -5.691 -11.625 16.172 1 90.38 219 ASP B N 1
ATOM 4170 C CA . ASP B 1 219 ? -5.086 -12.297 15.023 1 90.38 219 ASP B CA 1
ATOM 4171 C C . ASP B 1 219 ? -3.637 -11.859 14.828 1 90.38 219 ASP B C 1
ATOM 4173 O O . ASP B 1 219 ? -2.748 -12.688 14.633 1 90.38 219 ASP B O 1
ATOM 4177 N N . PHE B 1 220 ? -3.389 -10.648 14.945 1 93.25 220 PHE B N 1
ATOM 4178 C CA . PHE B 1 220 ? -2.053 -10.141 14.664 1 93.25 220 PHE B CA 1
ATOM 4179 C C . PHE B 1 220 ? -1.13 -10.344 15.859 1 93.25 220 PHE B C 1
ATOM 4181 O O . PHE B 1 220 ? 0.09 -10.422 15.703 1 93.25 220 PHE B O 1
ATOM 4188 N N . HIS B 1 221 ? -1.731 -10.383 17.031 1 95.12 221 HIS B N 1
ATOM 4189 C CA . HIS B 1 221 ? -0.939 -10.82 18.172 1 95.12 221 HIS B CA 1
ATOM 4190 C C . HIS B 1 221 ? -0.454 -12.258 17.969 1 95.12 221 HIS B C 1
ATOM 4192 O O . HIS B 1 221 ? 0.733 -12.539 18.156 1 95.12 221 HIS B O 1
ATOM 4198 N N . ASN B 1 222 ? -1.377 -13.117 17.609 1 94.62 222 ASN B N 1
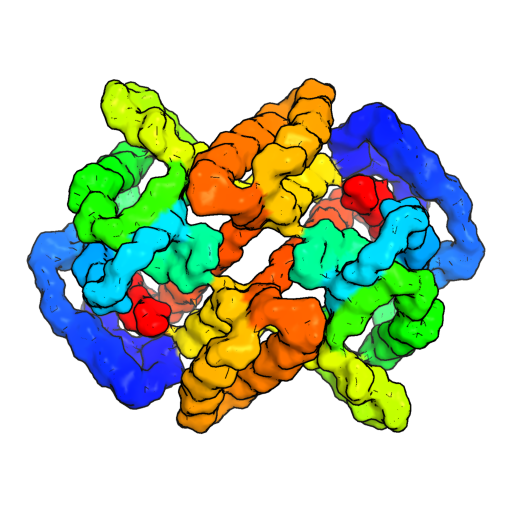ATOM 4199 C CA . ASN B 1 222 ? -1.03 -14.516 17.359 1 94.62 222 ASN B CA 1
ATOM 4200 C C . ASN B 1 222 ? -0.022 -14.648 16.219 1 94.62 222 ASN B C 1
ATOM 4202 O O . ASN B 1 222 ? 0.922 -15.438 16.312 1 94.62 222 ASN B O 1
ATOM 4206 N N . LEU B 1 223 ? -0.247 -13.922 15.195 1 94.94 223 LEU B N 1
ATOM 4207 C CA . LEU B 1 223 ? 0.689 -13.93 14.078 1 94.94 223 LEU B CA 1
ATOM 4208 C C . LEU B 1 223 ? 2.08 -13.5 14.523 1 94.94 223 LEU B C 1
ATOM 4210 O O . LEU B 1 223 ? 3.08 -14.117 14.148 1 94.94 223 LEU B O 1
ATOM 4214 N N . SER B 1 224 ? 2.105 -12.438 15.273 1 95.44 224 SER B N 1
ATOM 4215 C CA . SER B 1 224 ? 3.381 -11.953 15.797 1 95.44 224 SER B CA 1
ATOM 4216 C C . SER B 1 224 ? 4.109 -13.039 16.578 1 95.44 224 SER B C 1
ATOM 4218 O O . SER B 1 224 ? 5.316 -13.227 16.406 1 95.44 224 SER B O 1
ATOM 4220 N N . ARG B 1 225 ? 3.4 -13.727 17.359 1 95.31 225 ARG B N 1
ATOM 4221 C CA . ARG B 1 225 ? 4.004 -14.789 18.156 1 95.31 225 ARG B CA 1
ATOM 4222 C C . ARG B 1 225 ? 4.578 -15.883 17.266 1 95.31 225 ARG B C 1
ATOM 4224 O O . ARG B 1 225 ? 5.668 -16.391 17.531 1 95.31 225 ARG B O 1
ATOM 4231 N N . VAL B 1 226 ? 3.871 -16.234 16.281 1 94.5 226 VAL B N 1
ATOM 4232 C CA . VAL B 1 226 ? 4.309 -17.266 15.336 1 94.5 226 VAL B CA 1
ATOM 4233 C C . VAL B 1 226 ? 5.605 -16.828 14.656 1 94.5 226 VAL B C 1
ATOM 4235 O O . VAL B 1 226 ? 6.547 -17.609 14.539 1 94.5 226 VAL B O 1
ATOM 4238 N N . LEU B 1 227 ? 5.68 -15.641 14.273 1 94.44 227 LEU B N 1
ATOM 4239 C CA . LEU B 1 227 ? 6.812 -15.156 13.492 1 94.44 227 LEU B CA 1
ATOM 4240 C C . LEU B 1 227 ? 8.016 -14.891 14.391 1 94.44 227 LEU B C 1
ATOM 4242 O O . LEU B 1 227 ? 9.164 -15.039 13.969 1 94.44 227 LEU B O 1
ATOM 4246 N N . LEU B 1 228 ? 7.746 -14.453 15.594 1 95.38 228 LEU B N 1
ATOM 4247 C CA . LEU B 1 228 ? 8.82 -14.156 16.531 1 95.38 228 LEU B CA 1
ATOM 4248 C C . LEU B 1 228 ? 9.523 -15.43 16.984 1 95.38 228 LEU B C 1
ATOM 4250 O O . LEU B 1 228 ? 10.617 -15.375 17.547 1 95.38 228 LEU B O 1
ATOM 4254 N N . ALA B 1 229 ? 8.93 -16.547 16.781 1 92.88 229 ALA B N 1
ATOM 4255 C CA . ALA B 1 229 ? 9.547 -17.828 17.156 1 92.88 229 ALA B CA 1
ATOM 4256 C C . ALA B 1 229 ? 10.883 -18.016 16.438 1 92.88 229 ALA B C 1
ATOM 4258 O O . ALA B 1 229 ? 11.797 -18.625 16.984 1 92.88 229 ALA B O 1
ATOM 4259 N N . ASP B 1 230 ? 11.031 -17.484 15.289 1 91.12 230 ASP B N 1
ATOM 4260 C CA . ASP B 1 230 ? 12.227 -17.703 14.484 1 91.12 230 ASP B CA 1
ATOM 4261 C C . ASP B 1 230 ? 12.984 -16.391 14.258 1 91.12 230 ASP B C 1
ATOM 4263 O O . ASP B 1 230 ? 13.953 -16.344 13.5 1 91.12 230 ASP B O 1
ATOM 4267 N N . ASN B 1 231 ? 12.484 -15.328 14.898 1 91.94 231 ASN B N 1
ATOM 4268 C CA . ASN B 1 231 ? 13.062 -14.016 14.633 1 91.94 231 ASN B CA 1
ATOM 4269 C C . ASN B 1 231 ? 13.141 -13.164 15.898 1 91.94 231 ASN B C 1
ATOM 4271 O O . ASN B 1 231 ? 12.281 -13.273 16.766 1 91.94 231 ASN B O 1
ATOM 4275 N N . VAL B 1 232 ? 14.078 -12.352 15.945 1 91.81 232 VAL B N 1
ATOM 4276 C CA . VAL B 1 232 ? 14.273 -11.492 17.109 1 91.81 232 VAL B CA 1
ATOM 4277 C C . VAL B 1 232 ? 13.25 -10.352 17.078 1 91.81 232 VAL B C 1
ATOM 4279 O O . VAL B 1 232 ? 12.719 -9.969 18.125 1 91.81 232 VAL B O 1
ATOM 4282 N N . SER B 1 233 ? 13.016 -9.844 15.891 1 91.56 233 SER B N 1
ATOM 4283 C CA . SER B 1 233 ? 12.039 -8.781 15.672 1 91.56 233 SER B CA 1
ATOM 4284 C C . SER B 1 233 ? 11.383 -8.906 14.305 1 91.56 233 SER B C 1
ATOM 4286 O O . SER B 1 233 ? 11.953 -9.492 13.383 1 91.56 233 SER B O 1
ATOM 4288 N N . ILE B 1 234 ? 10.148 -8.367 14.258 1 90.44 234 ILE B N 1
ATOM 4289 C CA . ILE B 1 234 ? 9.414 -8.492 13.008 1 90.44 234 ILE B CA 1
ATOM 4290 C C . ILE B 1 234 ? 8.633 -7.203 12.742 1 90.44 234 ILE B C 1
ATOM 4292 O O . ILE B 1 234 ? 8.391 -6.414 13.656 1 90.44 234 ILE B O 1
ATOM 4296 N N . THR B 1 235 ? 8.375 -6.996 11.484 1 86.38 235 THR B N 1
ATOM 4297 C CA . THR B 1 235 ? 7.383 -6.027 11.039 1 86.38 235 THR B CA 1
ATOM 4298 C C . THR B 1 235 ? 6.266 -6.719 10.266 1 86.38 235 THR B C 1
ATOM 4300 O O . THR B 1 235 ? 6.523 -7.629 9.477 1 86.38 235 THR B O 1
ATOM 4303 N N . LEU B 1 236 ? 5.086 -6.277 10.422 1 86.88 236 LEU B N 1
ATOM 4304 C CA . LEU B 1 236 ? 3.947 -7.012 9.883 1 86.88 236 LEU B CA 1
ATOM 4305 C C . LEU B 1 236 ? 3.439 -6.367 8.602 1 86.88 236 LEU B C 1
ATOM 4307 O O . LEU B 1 236 ? 2.449 -6.82 8.023 1 86.88 236 LEU B O 1
ATOM 4311 N N . HIS B 1 237 ? 4.059 -5.352 8.25 1 78.25 237 HIS B N 1
ATOM 4312 C CA . HIS B 1 237 ? 3.666 -4.738 6.988 1 78.25 237 HIS B CA 1
ATOM 4313 C C . HIS B 1 237 ? 4.004 -5.645 5.809 1 78.25 237 HIS B C 1
ATOM 4315 O O . HIS B 1 237 ? 5.168 -5.746 5.414 1 78.25 237 HIS B O 1
ATOM 4321 N N . LEU B 1 238 ? 3.018 -6.336 5.309 1 72.38 238 LEU B N 1
ATOM 4322 C CA . LEU B 1 238 ? 3.162 -7.316 4.238 1 72.38 238 LEU B CA 1
ATOM 4323 C C . LEU B 1 238 ? 3.006 -6.656 2.873 1 72.38 238 LEU B C 1
ATOM 4325 O O . LEU B 1 238 ? 1.999 -6.859 2.191 1 72.38 238 LEU B O 1
ATOM 4329 N N . CYS B 1 239 ? 4.035 -6.02 2.484 1 67.06 239 CYS B N 1
ATOM 4330 C CA . CYS B 1 239 ? 4.008 -5.191 1.283 1 67.06 239 CYS B CA 1
ATOM 4331 C C . CYS B 1 239 ? 3.82 -6.051 0.036 1 67.06 239 CYS B C 1
ATOM 4333 O O . CYS B 1 239 ? 3.393 -5.551 -1.006 1 67.06 239 CYS B O 1
ATOM 4335 N N . THR B 1 240 ? 4.062 -7.301 0.219 1 70.75 240 THR B N 1
ATOM 4336 C CA . THR B 1 240 ? 3.963 -8.188 -0.934 1 70.75 240 THR B CA 1
ATOM 4337 C C . THR B 1 240 ? 2.508 -8.375 -1.351 1 70.75 240 THR B C 1
ATOM 4339 O O . THR B 1 240 ? 2.229 -8.836 -2.459 1 70.75 240 THR B O 1
ATOM 4342 N N . LEU B 1 241 ? 1.619 -7.945 -0.508 1 77.5 241 LEU B N 1
ATOM 4343 C CA . LEU B 1 241 ? 0.211 -7.984 -0.889 1 77.5 241 LEU B CA 1
ATOM 4344 C C . LEU B 1 241 ? -0.083 -6.965 -1.983 1 77.5 241 LEU B C 1
ATOM 4346 O O . LEU B 1 241 ? -0.997 -7.156 -2.789 1 77.5 241 LEU B O 1
ATOM 4350 N N . GLU B 1 242 ? 0.714 -6.07 -2.006 1 78.38 242 GLU B N 1
ATOM 4351 C CA . GLU B 1 242 ? 0.572 -5.07 -3.059 1 78.38 242 GLU B CA 1
ATOM 4352 C C . GLU B 1 242 ? 0.83 -5.676 -4.438 1 78.38 242 GLU B C 1
ATOM 4354 O O . GLU B 1 242 ? 0.191 -5.289 -5.418 1 78.38 242 GLU B O 1
ATOM 4359 N N . CYS B 1 243 ? 1.729 -6.609 -4.418 1 84.31 243 CYS B N 1
ATOM 4360 C CA . CYS B 1 243 ? 2.031 -7.273 -5.68 1 84.31 243 CYS B CA 1
ATOM 4361 C C . CYS B 1 243 ? 0.84 -8.094 -6.164 1 84.31 243 CYS B C 1
ATOM 4363 O O . CYS B 1 243 ? 0.553 -8.141 -7.359 1 84.31 243 CYS B O 1
ATOM 4365 N N . VAL B 1 244 ? 0.221 -8.664 -5.219 1 89.06 244 VAL B N 1
ATOM 4366 C CA . VAL B 1 244 ? -0.952 -9.469 -5.531 1 89.06 244 VAL B CA 1
ATOM 4367 C C . VAL B 1 244 ? -2.047 -8.586 -6.121 1 89.06 244 VAL B C 1
ATOM 4369 O O . VAL B 1 244 ? -2.598 -8.898 -7.184 1 89.06 244 VAL B O 1
ATOM 4372 N N . ASP B 1 245 ? -2.273 -7.531 -5.496 1 87.81 245 ASP B N 1
ATOM 4373 C CA . ASP B 1 245 ? -3.297 -6.598 -5.953 1 87.81 245 ASP B CA 1
ATOM 4374 C C . ASP B 1 245 ? -2.922 -5.988 -7.301 1 87.81 245 ASP B C 1
ATOM 4376 O O . ASP B 1 245 ? -3.779 -5.82 -8.172 1 87.81 245 ASP B O 1
ATOM 4380 N N . ASN B 1 246 ? -1.735 -5.672 -7.344 1 89.31 246 ASN B N 1
ATOM 4381 C CA . ASN B 1 246 ? -1.259 -5.109 -8.602 1 89.31 246 ASN B CA 1
ATOM 4382 C C . ASN B 1 246 ? -1.424 -6.094 -9.758 1 89.31 246 ASN B C 1
ATOM 4384 O O . ASN B 1 246 ? -1.758 -5.699 -10.875 1 89.31 246 ASN B O 1
ATOM 4388 N N . PHE B 1 247 ? -1.152 -7.254 -9.555 1 92.81 247 PHE B N 1
ATOM 4389 C CA . PHE B 1 247 ? -1.279 -8.25 -10.602 1 92.81 247 PHE B CA 1
ATOM 4390 C C . PHE B 1 247 ? -2.73 -8.391 -11.047 1 92.81 247 PHE B C 1
ATOM 4392 O O . PHE B 1 247 ? -3.008 -8.594 -12.234 1 92.81 247 PHE B O 1
ATOM 4399 N N . GLU B 1 248 ? -3.609 -8.305 -10.109 1 94.31 248 GLU B N 1
ATOM 4400 C CA . GLU B 1 248 ? -5.023 -8.305 -10.477 1 94.31 248 GLU B CA 1
ATOM 4401 C C . GLU B 1 248 ? -5.355 -7.145 -11.406 1 94.31 248 GLU B C 1
ATOM 4403 O O . GLU B 1 248 ? -6.078 -7.312 -12.391 1 94.31 248 GLU B O 1
ATOM 4408 N N . ILE B 1 249 ? -4.832 -6.031 -11.094 1 93.31 249 ILE B N 1
ATOM 4409 C CA . ILE B 1 249 ? -5.055 -4.848 -11.922 1 93.31 249 ILE B CA 1
ATOM 4410 C C . ILE B 1 249 ? -4.496 -5.086 -13.32 1 93.31 249 ILE B C 1
ATOM 4412 O O . ILE B 1 249 ? -5.125 -4.723 -14.32 1 93.31 249 ILE B O 1
ATOM 4416 N N . ILE B 1 250 ? -3.361 -5.656 -13.359 1 95.19 250 ILE B N 1
ATOM 4417 C CA . ILE B 1 250 ? -2.721 -5.973 -14.633 1 95.19 250 ILE B CA 1
ATOM 4418 C C . ILE B 1 250 ? -3.611 -6.914 -15.438 1 95.19 250 ILE B C 1
ATOM 4420 O O . ILE B 1 250 ? -3.855 -6.684 -16.625 1 95.19 250 ILE B O 1
ATOM 4424 N N . ILE B 1 251 ? -4.109 -7.941 -14.82 1 96.81 251 ILE B N 1
ATOM 4425 C CA . ILE B 1 251 ? -4.984 -8.906 -15.477 1 96.81 251 ILE B CA 1
ATOM 4426 C C . ILE B 1 251 ? -6.211 -8.188 -16.047 1 96.81 251 ILE B C 1
ATOM 4428 O O . ILE B 1 251 ? -6.555 -8.352 -17.219 1 96.81 251 ILE B O 1
ATOM 4432 N N . ARG B 1 252 ? -6.816 -7.414 -15.219 1 95.25 252 ARG B N 1
ATOM 4433 C CA . ARG B 1 252 ? -8.039 -6.723 -15.617 1 95.25 252 ARG B CA 1
ATOM 4434 C C . ARG B 1 252 ? -7.777 -5.77 -16.781 1 95.25 252 ARG B C 1
ATOM 4436 O O . ARG B 1 252 ? -8.594 -5.664 -17.703 1 95.25 252 ARG B O 1
ATOM 4443 N N . SER B 1 253 ? -6.73 -5.109 -16.656 1 94.31 253 SER B N 1
ATOM 4444 C CA . SER B 1 253 ? -6.371 -4.188 -17.734 1 94.31 253 SER B CA 1
ATOM 4445 C C . SER B 1 253 ? -6.203 -4.922 -19.062 1 94.31 253 SER B C 1
ATOM 4447 O O . SER B 1 253 ? -6.645 -4.438 -20.109 1 94.31 253 SER B O 1
ATOM 4449 N N . HIS B 1 254 ? -5.637 -6.02 -19.062 1 95.12 254 HIS B N 1
ATOM 4450 C CA . HIS B 1 254 ? -5.438 -6.797 -20.281 1 95.12 254 HIS B CA 1
ATOM 4451 C C . HIS B 1 254 ? -6.75 -7.41 -20.766 1 95.12 254 HIS B C 1
ATOM 4453 O O . HIS B 1 254 ? -6.949 -7.59 -21.969 1 95.12 254 HIS B O 1
ATOM 4459 N N . MET B 1 255 ? -7.625 -7.73 -19.875 1 94.19 255 MET B N 1
ATOM 4460 C CA . MET B 1 255 ? -8.945 -8.25 -20.219 1 94.19 255 MET B CA 1
ATOM 4461 C C . MET B 1 255 ? -9.742 -7.223 -21.016 1 94.19 255 MET B C 1
ATOM 4463 O O . MET B 1 255 ? -10.477 -7.578 -21.938 1 94.19 255 MET B O 1
ATOM 4467 N N . GLU B 1 256 ? -9.555 -6.02 -20.594 1 90.31 256 GLU B N 1
ATOM 4468 C CA . GLU B 1 256 ? -10.258 -4.941 -21.281 1 90.31 256 GLU B CA 1
ATOM 4469 C C . GLU B 1 256 ? -9.836 -4.848 -22.75 1 90.31 256 GLU B C 1
ATOM 4471 O O . GLU B 1 256 ? -10.617 -4.418 -23.594 1 90.31 256 GLU B O 1
ATOM 4476 N N . GLY B 1 257 ? -8.648 -5.227 -23 1 84.56 257 GLY B N 1
ATOM 4477 C CA . GLY B 1 257 ? -8.141 -5.18 -24.359 1 84.56 257 GLY B CA 1
ATOM 4478 C C . GLY B 1 257 ? -8.625 -6.332 -25.219 1 84.56 257 GLY B C 1
ATOM 4479 O O . GLY B 1 257 ? -8.469 -6.312 -26.438 1 84.56 257 GLY B O 1
ATOM 4480 N N . LEU B 1 258 ? -9.18 -7.301 -24.531 1 85.12 258 LEU B N 1
ATOM 4481 C CA . LEU B 1 258 ? -9.656 -8.453 -25.281 1 85.12 258 LEU B CA 1
ATOM 4482 C C . LEU B 1 258 ? -10.961 -8.141 -26 1 85.12 258 LEU B C 1
ATOM 4484 O O . LEU B 1 258 ? -11.797 -7.395 -25.484 1 85.12 258 LEU B O 1
ATOM 4488 N N . LYS B 1 259 ? -11 -8.531 -27.297 1 72.62 259 LYS B N 1
ATOM 4489 C CA . LYS B 1 259 ? -12.117 -8.258 -28.188 1 72.62 259 LYS B CA 1
ATOM 4490 C C . LYS B 1 259 ? -13.398 -8.906 -27.688 1 72.62 259 LYS B C 1
ATOM 4492 O O . LYS B 1 259 ? -13.398 -9.555 -26.625 1 72.62 259 LYS B O 1
ATOM 4497 N N . GLU B 1 260 ? -14.312 -8.945 -28.766 1 72.12 260 GLU B N 1
ATOM 4498 C CA . GLU B 1 260 ? -15.648 -9.484 -28.547 1 72.12 260 GLU B CA 1
ATOM 4499 C C . GLU B 1 260 ? -15.633 -11.016 -28.531 1 72.12 260 GLU B C 1
ATOM 4501 O O . GLU B 1 260 ? -14.742 -11.633 -29.109 1 72.12 260 GLU B O 1
ATOM 4506 N N . HIS B 1 261 ? -16.156 -11.836 -27.5 1 84.94 261 HIS B N 1
ATOM 4507 C CA . HIS B 1 261 ? -16.375 -13.273 -27.344 1 84.94 261 HIS B CA 1
ATOM 4508 C C . HIS B 1 261 ? -15.336 -13.891 -26.422 1 84.94 261 HIS B C 1
ATOM 4510 O O . HIS B 1 261 ? -14.516 -14.703 -26.859 1 84.94 261 HIS B O 1
ATOM 4516 N N . ILE B 1 262 ? -15.344 -13.578 -25.406 1 90.44 262 ILE B N 1
ATOM 4517 C CA . ILE B 1 262 ? -14.438 -14.047 -24.375 1 90.44 262 ILE B CA 1
ATOM 4518 C C . ILE B 1 262 ? -14.828 -15.461 -23.953 1 90.44 262 ILE B C 1
ATOM 4520 O O . ILE B 1 262 ? -15.977 -15.719 -23.578 1 90.44 262 ILE B O 1
ATOM 4524 N N . THR B 1 263 ? -13.867 -16.375 -24.188 1 93.31 263 THR B N 1
ATOM 4525 C CA . THR B 1 263 ? -14.078 -17.766 -23.781 1 93.31 263 THR B CA 1
ATOM 4526 C C . THR B 1 263 ? -13.234 -18.094 -22.547 1 93.31 263 THR B C 1
ATOM 4528 O O . THR B 1 263 ? -12.297 -17.359 -22.219 1 93.31 263 THR B O 1
ATOM 4531 N N . ARG B 1 264 ? -13.547 -19.203 -21.953 1 94.75 264 ARG B N 1
ATOM 4532 C CA . ARG B 1 264 ? -12.781 -19.688 -20.812 1 94.75 264 ARG B CA 1
ATOM 4533 C C . ARG B 1 264 ? -11.336 -19.969 -21.188 1 94.75 264 ARG B C 1
ATOM 4535 O O . ARG B 1 264 ? -10.414 -19.641 -20.438 1 94.75 264 ARG B O 1
ATOM 4542 N N . ASN B 1 265 ? -11.211 -20.531 -22.375 1 94 265 ASN B N 1
ATOM 4543 C CA . ASN B 1 265 ? -9.867 -20.844 -22.859 1 94 265 ASN B CA 1
ATOM 4544 C C . ASN B 1 265 ? -9.047 -19.578 -23.094 1 94 265 ASN B C 1
ATOM 4546 O O . ASN B 1 265 ? -7.863 -19.547 -22.734 1 94 265 ASN B O 1
ATOM 4550 N N . LEU B 1 266 ? -9.609 -18.656 -23.641 1 94.5 266 LEU B N 1
ATOM 4551 C CA . LEU B 1 266 ? -8.914 -17.406 -23.922 1 94.5 266 LEU B CA 1
ATOM 4552 C C . LEU B 1 266 ? -8.422 -16.766 -22.625 1 94.5 266 LEU B C 1
ATOM 4554 O O . LEU B 1 266 ? -7.285 -16.297 -22.562 1 94.5 266 LEU B O 1
ATOM 4558 N N . ILE B 1 267 ? -9.227 -16.781 -21.594 1 96.06 267 ILE B N 1
ATOM 4559 C CA . ILE B 1 267 ? -8.867 -16.203 -20.312 1 96.06 267 ILE B CA 1
ATOM 4560 C C . ILE B 1 267 ? -7.707 -17 -19.703 1 96.06 267 ILE B C 1
ATOM 4562 O O . ILE B 1 267 ? -6.758 -16.406 -19.172 1 96.06 267 ILE B O 1
ATOM 4566 N N . PHE B 1 268 ? -7.84 -18.266 -19.812 1 96.5 268 PHE B N 1
ATOM 4567 C CA . PHE B 1 268 ? -6.797 -19.141 -19.266 1 96.5 268 PHE B CA 1
ATOM 4568 C C . PHE B 1 268 ? -5.461 -18.859 -19.953 1 96.5 268 PHE B C 1
ATOM 4570 O O . PHE B 1 268 ? -4.43 -18.75 -19.281 1 96.5 268 PHE B O 1
ATOM 4577 N N . GLU B 1 269 ? -5.461 -18.734 -21.219 1 95.31 269 GLU B N 1
ATOM 4578 C CA . GLU B 1 269 ? -4.25 -18.453 -21.984 1 95.31 269 GLU B CA 1
ATOM 4579 C C . GLU B 1 269 ? -3.691 -17.078 -21.656 1 95.31 269 GLU B C 1
ATOM 4581 O O . GLU B 1 269 ? -2.473 -16.891 -21.594 1 95.31 269 GLU B O 1
ATOM 4586 N N . LEU B 1 270 ? -4.574 -16.172 -21.484 1 96.44 270 LEU B N 1
ATOM 4587 C CA . LEU B 1 270 ? -4.133 -14.844 -21.078 1 96.44 270 LEU B CA 1
ATOM 4588 C C . LEU B 1 270 ? -3.396 -14.891 -19.75 1 96.44 270 LEU B C 1
ATOM 4590 O O . LEU B 1 270 ? -2.307 -14.328 -19.609 1 96.44 270 LEU B O 1
ATOM 4594 N N . LEU B 1 271 ? -3.992 -15.555 -18.781 1 97.25 271 LEU B N 1
ATOM 4595 C CA . LEU B 1 271 ? -3.379 -15.664 -17.469 1 97.25 271 LEU B CA 1
ATOM 4596 C C . LEU B 1 271 ? -2.02 -16.344 -17.547 1 97.25 271 LEU B C 1
ATOM 4598 O O . LEU B 1 271 ? -1.05 -15.898 -16.938 1 97.25 271 LEU B O 1
ATOM 4602 N N . ARG B 1 272 ? -1.976 -17.359 -18.312 1 96.25 272 ARG B N 1
ATOM 4603 C CA . ARG B 1 272 ? -0.714 -18.062 -18.516 1 96.25 272 ARG B CA 1
ATOM 4604 C C . ARG B 1 272 ? 0.341 -17.141 -19.109 1 96.25 272 ARG B C 1
ATOM 4606 O O . ARG B 1 272 ? 1.474 -17.078 -18.625 1 96.25 272 ARG B O 1
ATOM 4613 N N . ALA B 1 273 ? -0.04 -16.438 -20.094 1 97.06 273 ALA B N 1
ATOM 4614 C CA . ALA B 1 273 ? 0.876 -15.508 -20.75 1 97.06 273 ALA B CA 1
ATOM 4615 C C . ALA B 1 273 ? 1.376 -14.445 -19.781 1 97.06 273 ALA B C 1
ATOM 4617 O O . ALA B 1 273 ? 2.574 -14.164 -19.719 1 97.06 273 ALA B O 1
ATOM 4618 N N . LEU B 1 274 ? 0.474 -13.906 -19.016 1 97.19 274 LEU B N 1
ATOM 4619 C CA . LEU B 1 274 ? 0.833 -12.836 -18.094 1 97.19 274 LEU B CA 1
ATOM 4620 C C . LEU B 1 274 ? 1.745 -13.359 -16.984 1 97.19 274 LEU B C 1
ATOM 4622 O O . LEU B 1 274 ? 2.664 -12.656 -16.547 1 97.19 274 LEU B O 1
ATOM 4626 N N . ILE B 1 275 ? 1.528 -14.539 -16.516 1 96.44 275 ILE B N 1
ATOM 4627 C CA . ILE B 1 275 ? 2.381 -15.141 -15.5 1 96.44 275 ILE B CA 1
ATOM 4628 C C . ILE B 1 275 ? 3.799 -15.305 -16.047 1 96.44 275 ILE B C 1
ATOM 4630 O O . ILE B 1 275 ? 4.773 -15.031 -15.336 1 96.44 275 ILE B O 1
ATOM 4634 N N . ILE B 1 276 ? 3.863 -15.664 -17.25 1 95.44 276 ILE B N 1
ATOM 4635 C CA . ILE B 1 276 ? 5.156 -15.859 -17.891 1 95.44 276 ILE B CA 1
ATOM 4636 C C . ILE B 1 276 ? 5.844 -14.516 -18.094 1 95.44 276 ILE B C 1
ATOM 4638 O O . ILE B 1 276 ? 7.027 -14.359 -17.797 1 95.44 276 ILE B O 1
ATOM 4642 N N . ILE B 1 277 ? 5.098 -13.562 -18.547 1 96.38 277 ILE B N 1
ATOM 4643 C CA . ILE B 1 277 ? 5.641 -12.258 -18.906 1 96.38 277 ILE B CA 1
ATOM 4644 C C . ILE B 1 277 ? 6.109 -11.531 -17.641 1 96.38 277 ILE B C 1
ATOM 4646 O O . ILE B 1 277 ? 7.203 -10.961 -17.609 1 96.38 277 ILE B O 1
ATOM 4650 N N . TYR B 1 278 ? 5.324 -11.586 -16.609 1 93.25 278 TYR B N 1
ATOM 4651 C CA . TYR B 1 278 ? 5.613 -10.812 -15.406 1 93.25 278 TYR B CA 1
ATOM 4652 C C . TYR B 1 278 ? 6.414 -11.641 -14.406 1 93.25 278 TYR B C 1
ATOM 4654 O O . TYR B 1 278 ? 6.938 -11.102 -13.422 1 93.25 278 TYR B O 1
ATOM 4662 N N . GLY B 1 279 ? 6.449 -12.922 -14.492 1 85 279 GLY B N 1
ATOM 4663 C CA . GLY B 1 279 ? 7.16 -13.789 -13.562 1 85 279 GLY B CA 1
ATOM 4664 C C . GLY B 1 279 ? 8.656 -13.859 -13.836 1 85 279 GLY B C 1
ATOM 4665 O O . GLY B 1 279 ? 9.359 -14.695 -13.266 1 85 279 GLY B O 1
ATOM 4666 N N . ARG B 1 280 ? 9.203 -13.055 -14.578 1 68.19 280 ARG B N 1
ATOM 4667 C CA . ARG B 1 280 ? 10.625 -13.055 -14.883 1 68.19 280 ARG B CA 1
ATOM 4668 C C . ARG B 1 280 ? 11.406 -12.234 -13.859 1 68.19 280 ARG B C 1
ATOM 4670 O O . ARG B 1 280 ? 10.867 -11.305 -13.266 1 68.19 280 ARG B O 1
#

Foldseek 3Di:
DDLDDDLVVFPLLVVDDPVLNVVLVVVLPDDDDPVCLVQLKDFCLVVVCVVCVPQDAAFEWAKEWDWADQDPFKIKIWIWTAGFVDGDIATGMMGMDTPVVCPLVLVVVLVVVVCCVVPRVVVVVRYDYAAYEYEPDPSVVVNQVVQVPDPPRCVVVHPYYYDLVVVCVVPVVPPLSVVLCCPQQADKDFPVCLCVSLVVSCVVCVVVVVVVSNRNSVRSSVSQVSVNVVPGIHHNNRCSVVVVVVVSVVLNVRSVVDDPDDDRSSSSSSVSSSCSSVVD/DDLDDDLVVFPLLVVDDPVLNVVLVVVLPDDDDPVCLVQLKDFCLVVVCVVCVPQDAAFEWAKEWDWADQDPFKIKIWIWTAGFVDGDIGTGMMGMDTPVVCPLVLVVVLVVVVCCVVPRVVVVVRYDYAAYEYEDDPSVVVNQVVQVPDPPRVVVVHPYYYDLVVVCVVPVVPPLSVVLCCPQQADKDFPVCLCVSLVVSCVVCVVVVVVVSNRNSVRSSVSQVSVNVVPGIHHNNRCSVVVVVVVSVVLNVRSVVDDPDDDSSSSSSSVSSSCSSVVD

Radius of gyration: 25.13 Å; Cα contacts (8 Å, |Δi|>4): 733; chains: 2; bounding box: 54×68×61 Å

Sequence (560 aa):
MKDTLFIETLKSFNELTEDDQKKCKELFERPLHRKIKKNKYMKLTQEILQKFPNESQKKPYFLTFQTITLHVKYSALIFSLCGIFESFHFIIYVGVFEDKKVREKEVFICDILINLIKNELPNLKNFTMKFVLLHNNLINGNVVKILSEMESSICSQFLFIADPGYWRYSNMHNPYAQNICFEILNNSISAENIEEIFSKYRKITGTKNLQYLEQFVRDFHNLSRVLLADNVSITLHLCTLECVDNFEIIIRSHMEGLKEHITRNLIFELLRALIIIYGRMKDTLFIETLKSFNELTEDDQKKCKELFERPLHRKIKKNKYMKLTQEILQKFPNESQKKPYFLTFQTITLHVKYSALIFSLCGIFESFHFIIYVGVFEDKKVREKEVFICDILINLIKNELPNLKNFTMKFVLLHNNLINGNVVKILSEMESSICSQFLFIADPGYWRYSNMHNPYAQNICFEILNNSISAENIEEIFSKYRKITGTKNLQYLEQFVRDFHNLSRVLLADNVSITLHLCTLECVDNFEIIIRSHMEGLKEHITRNLIFELLRALIIIYGR

pLDDT: mean 89.01, std 7.7, range [41.38, 97.81]